Protein 6JTN (pdb70)

CATH classification: 3.30.500.10 (+1 more: 2.60.40.10)

Sequence (381 aa):
SHSMRYFYTAVSRPGRGEPRFIAVGYVDDTQFVQFDSDAASPRGEPRAPWVEQQEGPEYWDRETQKYKRQAQTDRVSLRNLRGYYNQSEAGSHTLQRMYGCDLGPDGRLLRGYNQFAYDGKDYIALNEDLRSWTAADKAAQITQRKWEAAREAEQRRAYLEGTCVEWLRRYLENGKKTLQRAEHPKTHVTHHPVSDHEATLRCWALGFYPAEITLTWQRDGEDQTQDTELVETRPAGDGTFQKWAAVVVPSGEEQRYTCHVQHEGLPEPLTLRWIQRTPKIQVYSRHPAENGKSNFLNCYVSGFHPSDIEVDLLKNGERIEKVEHSDLSFSKDWSFYLLYYTEFTPTEKDEYACRVNHVTLSQPKIVKWDRDGADGVGKSAL

Nearest PDB structures (foldseek):
  5w69-assembly1_A  TM=9.950E-01  e=4.001E-50  Homo sapiens
  1a1n-assembly1_A  TM=9.897E-01  e=1.055E-48  Homo sapiens
  2ypl-assembly1_A  TM=9.909E-01  e=1.317E-48  Homo sapiens
  2bvo-assembly1_A  TM=9.898E-01  e=1.942E-48  Homo sapiens
  2hjl-assembly1_A  TM=9.879E-01  e=1.211E-47  Homo sapiens

Organism: Homo sapiens (NCBI:txid9606)

Solvent-accessible surface area: 19096 Å² total; per-residue (Å²): 106,51,17,0,56,1,23,4,4,0,35,8,74,42,87,193,56,84,22,93,2,14,1,0,0,31,0,32,54,24,34,0,2,23,2,20,31,70,49,117,86,36,84,4,71,39,109,6,91,7,0,115,122,22,31,100,104,18,25,69,154,4,0,81,35,1,82,101,20,14,99,3,9,94,47,0,2,160,47,0,20,48,54,71,137,55,78,128,88,28,71,21,4,4,0,8,16,0,0,0,27,6,4,132,95,26,161,56,125,88,4,3,1,44,6,0,10,40,14,122,88,2,4,30,10,33,136,74,8,145,43,14,80,24,54,37,174,9,0,84,66,0,40,144,79,5,89,88,69,158,9,8,75,73,2,56,66,10,1,86,24,54,0,6,110,54,0,117,116,0,16,102,51,4,87,158,38,4,100,70,45,76,76,2,99,34,69,21,29,52,40,99,88,56,132,142,78,2,20,0,32,0,22,0,25,18,0,3,26,22,135,19,51,9,35,0,47,47,77,56,99,71,38,103,176,107,33,100,98,25,56,31,13,28,2,34,76,45,13,30,5,24,26,0,4,5,83,0,56,61,53,52,18,100,99,12,11,0,37,0,94,18,137,25,22,129,122,98,53,85,26,146,144,137,95,128,72,11,106,28,26,15,8,14,39,94,88,28,91,75,57,121,74,7,47,0,0,0,12,0,3,14,0,10,42,18,120,24,112,12,24,0,12,87,64,60,128,125,35,106,197,38,108,101,37,22,19,0,3,43,192,98,15,8,0,50,11,11,27,54,16,114,15,61,0,49,155,142,26,124,9,10,0,73,0,63,9,94,40,33,120,129,60,105,91,40,158,25,100,98,78,0,1,9,17,95,48,123,8,19,1

InterPro domains:
  IPR001039 MHC class I alpha chain, alpha1 alpha2 domains [PR01638] (83-112)
  IPR001039 MHC class I alpha chain, alpha1 alpha2 domains [PR01638] (115-131)
  IPR001039 MHC class I alpha chain, alpha1 alpha2 domains [PR01638] (136-153)
  IPR001039 MHC class I alpha chain, alpha1 alpha2 domains [PR01638] (181-199)
  IPR003006 Immunoglobulin/major histocompatibility complex, conserved site [PS00290] (281-287)
  IPR003597 Immunoglobulin C1-set [PF07654] (219-290)
  IPR003597 Immunoglobulin C1-set [SM00407] (222-293)
  IPR007110 Immunoglobulin-like domain [PS50835] (209-297)
  IPR010579 MHC class I, alpha chain, C-terminal [PF06623] (338-365)
  IPR011161 MHC class I-like antigen recognition-like [PF00129] (26-203)
  IPR011162 MHC classes I/II-like antigen recognition protein [SSF54452] (26-205)
  IPR013783 Immunoglobulin-like fold [G3DSA:2.60.40.10] (206-308)
  IPR036179 Immunoglobulin-like domain superfamily [SSF48726] (209-300)
  IPR037055 MHC class I-like antigen recognition-like superfamily [G3DSA:3.30.500.10] (25-205)
  IPR050208 Antigen-presenting and immune regulatory MHC class I-related [PTHR16675] (14-337)

Foldseek 3Di:
DKKKKKKKKWKQAPPPDFIKIKMWIDIQLHTFWIFIPPDPDTWIDTDDPLCVPDDPVVRVVVRVVRVVVNVVVSVVVVLLCVLVVHDSRDMKMKMWMWIFDADPVLATDFTWIFMDIRRHGAKIQDRVLQAMDGDDDSSVVVRVVCVVVSVSVVVCCCHRPVRSVVSVSSCVSCVVLNVDWDFWDWDWDWADPDQWKIKIKIKTDFTPDQDKDKWKAFLHHTDVVFKDWDDWADPPPSGIMIMIMGMGTPPRQQRMWMWMDDPNDPDIDIDGD/DWWAWDWDWEWPDQADAQDKTKIKIKIKGTPDPDKDKFKDKQRHTDPPKDKDDWDHDPVRIIMMMIMDMDHDHPPIWMWMWMDDPVDPDIDIGTYDSD/DDDDPDDPDD

Secondary structure (DSSP, 8-state):
-EEEEEEEEEE--TTS-SPEEEEEEEETTEEEEEEETTSSS---EE-SHHHHTS-HHHHHHHHHHHHHHHHHHHHHHHHHHHHHT--TTS--EEEEEEEEEE-TTSSEEEEEEEEEETTEEEEEE-TTSS-EEESSHHHHHHHHHHHHHTHHHHHHHIIIIIHHHHHHHHHHHTHHHHT--BPPEEEEEEEESSSSEEEEEEEEEEEBSS--EEEEEETTEE-GGG-EEPPPEE-SSS-EEEEEEEEEETT-GGGEEEEEE-TTSSS-EEEE-/--BPPEEEEEESS---TTS-EEEEEEEEEEBSS--EEEEEETTEEPSS-EEPPPEE-TTS-EEEEEEEEE---SS--EEEEEE-TT-SS-EEEE----/----SS----

B-factor: mean 25.24, std 10.19, range [9.23, 71.92]

Radius of gyration: 22.78 Å; Cα contacts (8 Å, |Δi|>4): 832; chains: 3; bounding box: 48×69×50 Å

Structure (mmCIF, N/CA/C/O backbone):
data_6JTN
#
_entry.id   6JTN
#
_cell.length_a   68.940
_cell.length_b   76.240
_cell.length_c   78.700
_cell.angle_alpha   90.00
_cell.angle_beta   90.00
_cell.angle_gamma   90.00
#
_symmetry.space_group_name_H-M   'P 21 21 21'
#
loop_
_entity.id
_entity.type
_entity.pdbx_description
1 polymer 'HLA class I antigen, Cw8.2 alpha chain'
2 polymer Beta-2-microglobulin
3 polymer '10-mer peptide'
4 water water
#
loop_
_atom_site.group_PDB
_atom_site.id
_atom_site.type_symbol
_atom_site.label_atom_id
_atom_site.label_alt_id
_atom_site.label_comp_id
_atom_site.label_asym_id
_atom_site.label_entity_id
_atom_site.label_seq_id
_atom_site.pdbx_PDB_ins_code
_atom_site.Cartn_x
_atom_site.Cartn_y
_atom_site.Cartn_z
_atom_site.occupancy
_atom_site.B_iso_or_equiv
_atom_site.auth_seq_id
_atom_site.auth_comp_id
_atom_site.auth_asym_id
_atom_site.auth_atom_id
_atom_site.pdbx_PDB_model_num
ATOM 1 N N . SER A 1 1 ? -14.319 0.505 15.916 1.00 28.62 2 SER A N 1
ATOM 2 C CA . SER A 1 1 ? -15.231 -0.300 15.111 1.00 28.92 2 SER A CA 1
ATOM 3 C C . SER A 1 1 ? -14.976 -0.089 13.616 1.00 25.38 2 SER A C 1
ATOM 4 O O . SER A 1 1 ? -14.504 0.969 13.193 1.00 24.23 2 SER A O 1
ATOM 7 N N . HIS A 1 2 ? -15.280 -1.115 12.824 1.00 16.59 3 HIS A N 1
ATOM 8 C CA . HIS A 1 2 ? -15.000 -1.103 11.393 1.00 17.55 3 HIS A CA 1
ATOM 9 C C . HIS A 1 2 ? -16.118 -1.828 10.663 1.00 15.88 3 HIS A C 1
ATOM 10 O O . HIS A 1 2 ? -16.874 -2.590 11.262 1.00 18.94 3 HIS A O 1
ATOM 17 N N . SER A 1 3 ? -16.180 -1.615 9.350 1.00 15.38 4 SER A N 1
ATOM 18 C CA . SER A 1 3 ? -17.240 -2.202 8.543 1.00 16.06 4 SER A CA 1
ATOM 19 C C . SER A 1 3 ? -16.712 -2.530 7.156 1.00 14.25 4 SER A C 1
ATOM 20 O O . SER A 1 3 ? -15.770 -1.904 6.663 1.00 14.54 4 SER A O 1
ATOM 23 N N . MET A 1 4 ? -17.320 -3.540 6.545 1.00 12.89 5 MET A N 1
ATOM 24 C CA . MET A 1 4 ? -17.154 -3.837 5.128 1.00 15.80 5 MET A CA 1
ATOM 25 C C . MET A 1 4 ? -18.541 -3.844 4.516 1.00 15.72 5 MET A C 1
ATOM 26 O O . MET A 1 4 ? -19.448 -4.488 5.054 1.00 13.75 5 MET A O 1
ATOM 31 N N . ARG A 1 5 ? -18.715 -3.123 3.409 1.00 10.52 6 ARG A N 1
ATOM 32 C CA . ARG A 1 5 ? -20.037 -2.942 2.822 1.00 13.28 6 ARG A CA 1
ATOM 33 C C . ARG A 1 5 ? -19.948 -3.020 1.307 1.00 15.13 6 ARG A C 1
ATOM 34 O O . ARG A 1 5 ? -19.044 -2.437 0.700 1.00 11.96 6 ARG A O 1
ATOM 42 N N . TYR A 1 6 ? -20.914 -3.700 0.707 1.00 12.65 7 TYR A N 1
ATOM 43 C CA . TYR A 1 6 ? -21.024 -3.799 -0.738 1.00 12.10 7 TYR A CA 1
ATOM 44 C C . TYR A 1 6 ? -22.298 -3.107 -1.189 1.00 12.67 7 TYR A C 1
ATOM 45 O O . TYR A 1 6 ? -23.327 -3.186 -0.512 1.00 14.09 7 TYR A O 1
ATOM 54 N N . PHE A 1 7 ? -22.219 -2.431 -2.338 1.00 11.04 8 PHE A N 1
ATOM 55 C CA . PHE A 1 7 ? -23.311 -1.636 -2.884 1.00 12.48 8 PHE A CA 1
ATOM 56 C C . PHE A 1 7 ? -23.496 -2.073 -4.334 1.00 12.52 8 PHE A C 1
ATOM 57 O O . PHE A 1 7 ? -22.599 -1.853 -5.160 1.00 12.51 8 PHE A O 1
ATOM 65 N N . TYR A 1 8 ? -24.643 -2.688 -4.641 1.00 10.27 9 TYR A N 1
ATOM 66 C CA . TYR A 1 8 ? -24.972 -3.154 -5.982 1.00 9.88 9 TYR A CA 1
ATOM 67 C C . TYR A 1 8 ? -26.075 -2.287 -6.568 1.00 12.69 9 TYR A C 1
ATOM 68 O O . TYR A 1 8 ? -27.064 -2.000 -5.892 1.00 10.16 9 TYR A O 1
ATOM 77 N N . THR A 1 9 ? -25.938 -1.925 -7.844 1.00 11.41 10 THR A N 1
ATOM 78 C CA . THR A 1 9 ? -26.977 -1.181 -8.545 1.00 12.64 10 THR A CA 1
ATOM 79 C C . THR A 1 9 ? -27.217 -1.857 -9.885 1.00 12.50 10 THR A C 1
ATOM 80 O O . THR A 1 9 ? -26.264 -2.097 -10.632 1.00 14.92 10 THR A O 1
ATOM 84 N N . ALA A 1 10 ? -28.479 -2.162 -10.190 1.00 12.76 11 ALA A N 1
ATOM 85 C CA . ALA A 1 10 ? -28.858 -2.697 -11.495 1.00 13.85 11 ALA A CA 1
ATOM 86 C C . ALA A 1 10 ? -29.959 -1.820 -12.071 1.00 14.51 11 ALA A C 1
ATOM 87 O O . ALA A 1 10 ? -30.924 -1.499 -11.372 1.00 11.02 11 ALA A O 1
ATOM 89 N N . VAL A 1 11 ? -29.818 -1.428 -13.334 1.00 12.85 12 VAL A N 1
ATOM 90 C CA . VAL A 1 11 ? -30.730 -0.465 -13.945 1.00 14.20 12 VAL A CA 1
ATOM 91 C C . VAL A 1 11 ? -31.148 -0.993 -15.307 1.00 17.81 12 VAL A C 1
ATOM 92 O O . VAL A 1 11 ? -30.292 -1.260 -16.163 1.00 17.19 12 VAL A O 1
ATOM 96 N N . SER A 1 12 ? -32.454 -1.135 -15.511 1.00 14.63 13 SER A N 1
ATOM 97 C CA . SER A 1 12 ? -32.932 -1.567 -16.811 1.00 16.54 13 SER A CA 1
ATOM 98 C C . SER A 1 12 ? -33.041 -0.369 -17.751 1.00 17.21 13 SER A C 1
ATOM 99 O O . SER A 1 12 ? -33.126 0.793 -17.336 1.00 16.55 13 SER A O 1
ATOM 102 N N . ARG A 1 13 ? -33.009 -0.672 -19.038 1.00 19.85 14 ARG A N 1
ATOM 103 C CA . ARG A 1 13 ? -33.060 0.345 -20.085 1.00 22.47 14 ARG A CA 1
ATOM 104 C C . ARG A 1 13 ? -33.790 -0.278 -21.260 1.00 27.21 14 ARG A C 1
ATOM 105 O O . ARG A 1 13 ? -33.172 -0.732 -22.235 1.00 24.58 14 ARG A O 1
ATOM 113 N N . PRO A 1 14 ? -35.115 -0.376 -21.178 1.00 25.42 15 PRO A N 1
ATOM 114 C CA . PRO A 1 14 ? -35.869 -1.062 -22.230 1.00 26.44 15 PRO A CA 1
ATOM 115 C C . PRO A 1 14 ? -35.574 -0.458 -23.590 1.00 20.07 15 PRO A C 1
ATOM 116 O O . PRO A 1 14 ? -35.517 0.763 -23.747 1.00 24.03 15 PRO A O 1
ATOM 120 N N . GLY A 1 15 ? -35.342 -1.336 -24.564 1.00 28.62 16 GLY A N 1
ATOM 121 C CA . GLY A 1 15 ? -35.014 -0.945 -25.915 1.00 31.16 16 GLY A CA 1
ATOM 122 C C . GLY A 1 15 ? -33.565 -0.580 -26.140 1.00 30.45 16 GLY A C 1
ATOM 123 O O . GLY A 1 15 ? -33.189 -0.294 -27.281 1.00 31.46 16 GLY A O 1
ATOM 124 N N . ARG A 1 16 ? -32.740 -0.576 -25.097 1.00 26.40 17 ARG A N 1
ATOM 125 C CA . ARG A 1 16 ? -31.352 -0.140 -25.181 1.00 29.09 17 ARG A CA 1
ATOM 126 C C . ARG A 1 16 ? -30.415 -1.149 -24.532 1.00 29.77 17 ARG A C 1
ATOM 127 O O . ARG A 1 16 ? -29.428 -0.784 -23.891 1.00 38.34 17 ARG A O 1
ATOM 135 N N . GLY A 1 17 ? -30.710 -2.431 -24.686 1.00 30.91 18 GLY A N 1
ATOM 136 C CA . GLY A 1 17 ? -29.847 -3.475 -24.170 1.00 37.40 18 GLY A CA 1
ATOM 137 C C . GLY A 1 17 ? -30.329 -4.022 -22.845 1.00 34.29 18 GLY A C 1
ATOM 138 O O . GLY A 1 17 ? -31.360 -3.622 -22.296 1.00 34.98 18 GLY A O 1
ATOM 139 N N . GLU A 1 18 ? -29.554 -4.973 -22.337 1.00 34.75 19 GLU A N 1
ATOM 140 C CA . GLU A 1 18 ? -29.853 -5.610 -21.067 1.00 34.35 19 GLU A CA 1
ATOM 141 C C . GLU A 1 18 ? -29.463 -4.687 -19.917 1.00 24.87 19 GLU A C 1
ATOM 142 O O . GLU A 1 18 ? -28.726 -3.714 -20.111 1.00 23.85 19 GLU A O 1
ATOM 148 N N . PRO A 1 19 ? -29.966 -4.948 -18.712 1.00 23.58 20 PRO A N 1
ATOM 149 C CA . PRO A 1 19 ? -29.673 -4.044 -17.597 1.00 20.39 20 PRO A CA 1
ATOM 150 C C . PRO A 1 19 ? -28.186 -3.976 -17.294 1.00 19.28 20 PRO A C 1
ATOM 151 O O . PRO A 1 19 ? -27.442 -4.944 -17.457 1.00 21.36 20 PRO A O 1
ATOM 155 N N . ARG A 1 20 ? -27.759 -2.793 -16.888 1.00 17.04 21 ARG A N 1
ATOM 156 C CA . ARG A 1 20 ? -26.393 -2.570 -16.443 1.00 20.84 21 ARG A CA 1
ATOM 157 C C . ARG A 1 20 ? -26.292 -2.844 -14.947 1.00 17.68 21 ARG A C 1
ATOM 158 O O . ARG A 1 20 ? -27.161 -2.426 -14.173 1.00 17.37 21 ARG A O 1
ATOM 166 N N . PHE A 1 21 ? -25.243 -3.568 -14.552 1.00 13.04 22 PHE A N 1
ATOM 167 C CA . PHE A 1 21 ? -24.971 -3.909 -13.155 1.00 13.77 22 PHE A CA 1
ATOM 168 C C . PHE A 1 21 ? -23.649 -3.286 -12.728 1.00 13.43 22 PHE A C 1
ATOM 169 O O . PHE A 1 21 ? -22.633 -3.457 -13.413 1.00 13.44 22 PHE A O 1
ATOM 177 N N . ILE A 1 22 ? -23.669 -2.571 -11.600 1.00 11.31 23 ILE A N 1
ATOM 178 C CA . ILE A 1 22 ? -22.492 -1.941 -11.008 1.00 12.93 23 ILE A CA 1
ATOM 179 C C . ILE A 1 22 ? -22.363 -2.411 -9.561 1.00 11.50 23 ILE A C 1
ATOM 180 O O . ILE A 1 22 ? -23.357 -2.470 -8.831 1.00 11.60 23 ILE A O 1
ATOM 185 N N . ALA A 1 23 ? -21.142 -2.756 -9.149 1.00 11.92 24 ALA A N 1
ATOM 186 C CA . ALA A 1 23 ? -20.860 -3.105 -7.760 1.00 11.42 24 ALA A CA 1
ATOM 187 C C . ALA A 1 23 ? -19.639 -2.335 -7.273 1.00 13.60 24 ALA A C 1
ATOM 188 O O . ALA A 1 23 ? -18.657 -2.189 -8.008 1.00 9.93 24 ALA A O 1
ATOM 190 N N . VAL A 1 24 ? -19.716 -1.808 -6.045 1.00 10.72 25 VAL A N 1
ATOM 191 C CA . VAL A 1 24 ? -18.558 -1.228 -5.383 1.00 11.01 25 VAL A CA 1
ATOM 192 C C . VAL A 1 24 ? -18.494 -1.793 -3.973 1.00 12.00 25 VAL A C 1
ATOM 193 O O . VAL A 1 24 ? -19.520 -2.124 -3.370 1.00 12.17 25 VAL A O 1
ATOM 197 N N . GLY A 1 25 ? -17.281 -1.923 -3.458 1.00 12.04 26 GLY A N 1
ATOM 198 C CA . GLY A 1 25 ? -17.076 -2.416 -2.104 1.00 12.78 26 GLY A CA 1
ATOM 199 C C . GLY A 1 25 ? -16.186 -1.472 -1.334 1.00 16.14 26 GLY A C 1
ATOM 200 O O . GLY A 1 25 ? -15.231 -0.914 -1.880 1.00 12.45 26 GLY A O 1
ATOM 201 N N . TYR A 1 26 ? -16.500 -1.306 -0.042 1.00 11.60 27 TYR A N 1
ATOM 202 C CA . TYR A 1 26 ? -15.797 -0.400 0.851 1.00 10.69 27 TYR A CA 1
ATOM 203 C C . TYR A 1 26 ? -15.359 -1.127 2.113 1.00 11.88 27 TYR A C 1
ATOM 204 O O . TYR A 1 26 ? -16.077 -1.987 2.628 1.00 12.04 27 TYR A O 1
ATOM 213 N N . VAL A 1 27 ? -14.211 -0.721 2.653 1.00 10.65 28 VAL A N 1
ATOM 214 C CA . VAL A 1 27 ? -13.919 -0.906 4.073 1.00 11.58 28 VAL A CA 1
ATOM 215 C C . VAL A 1 27 ? -13.962 0.469 4.718 1.00 12.66 28 VAL A C 1
ATOM 216 O O . VAL A 1 27 ? -13.235 1.373 4.293 1.00 12.27 28 VAL A O 1
ATOM 220 N N . ASP A 1 28 ? -14.809 0.621 5.735 1.00 15.28 29 ASP A N 1
ATOM 221 C CA . ASP A 1 28 ? -15.093 1.920 6.332 1.00 16.65 29 ASP A CA 1
ATOM 222 C C . ASP A 1 28 ? -15.380 2.918 5.219 1.00 19.35 29 ASP A C 1
ATOM 223 O O . ASP A 1 28 ? -16.266 2.682 4.398 1.00 16.98 29 ASP A O 1
ATOM 228 N N . ASP A 1 29 ? -14.610 4.003 5.134 1.00 16.23 30 ASP A N 1
ATOM 229 C CA . ASP A 1 29 ? -14.841 5.024 4.119 1.00 16.76 30 ASP A CA 1
ATOM 230 C C . ASP A 1 29 ? -13.909 4.898 2.914 1.00 20.25 30 ASP A C 1
ATOM 231 O O . ASP A 1 29 ? -13.772 5.863 2.155 1.00 18.60 30 ASP A O 1
ATOM 236 N N . THR A 1 30 ? -13.282 3.736 2.710 1.00 13.28 31 THR A N 1
ATOM 237 C CA . THR A 1 30 ? -12.290 3.549 1.654 1.00 13.42 31 THR A CA 1
ATOM 238 C C . THR A 1 30 ? -12.777 2.497 0.662 1.00 13.60 31 THR A C 1
ATOM 239 O O . THR A 1 30 ? -12.957 1.331 1.024 1.00 13.62 31 THR A O 1
ATOM 243 N N . GLN A 1 31 ? -12.959 2.894 -0.594 1.00 14.05 32 GLN A N 1
ATOM 244 C CA . GLN A 1 31 ? -13.365 1.934 -1.615 1.00 14.43 32 GLN A CA 1
ATOM 245 C C . GLN A 1 31 ? -12.187 1.049 -1.998 1.00 16.00 32 GLN A C 1
ATOM 246 O O . GLN A 1 31 ? -11.057 1.526 -2.095 1.00 14.98 32 GLN A O 1
ATOM 252 N N . PHE A 1 32 ? -12.442 -0.256 -2.210 1.00 12.65 33 PHE A N 1
ATOM 253 C CA . PHE A 1 32 ? -11.372 -1.152 -2.634 1.00 11.20 33 PHE A CA 1
ATOM 254 C C . PHE A 1 32 ? -11.664 -1.950 -3.894 1.00 11.87 33 PHE A C 1
ATOM 255 O O . PHE A 1 32 ? -10.727 -2.559 -4.428 1.00 12.76 33 PHE A O 1
ATOM 263 N N . VAL A 1 33 ? -12.900 -1.962 -4.402 1.00 11.11 34 VAL A N 1
ATOM 264 C CA . VAL A 1 33 ? -13.214 -2.785 -5.569 1.00 9.73 34 VAL A CA 1
ATOM 265 C C . VAL A 1 33 ? -14.366 -2.150 -6.347 1.00 12.00 34 VAL A C 1
ATOM 266 O O . VAL A 1 33 ? -15.237 -1.474 -5.781 1.00 10.98 34 VAL A O 1
ATOM 270 N N . GLN A 1 34 ? -14.360 -2.373 -7.666 1.00 11.15 35 GLN A N 1
ATOM 271 C CA . GLN A 1 34 ? -15.424 -1.939 -8.561 1.00 11.87 35 GLN A CA 1
ATOM 272 C C . GLN A 1 34 ? -15.678 -3.025 -9.595 1.00 13.48 35 GLN A C 1
ATOM 273 O O . GLN A 1 34 ? -14.758 -3.732 -10.009 1.00 14.08 35 GLN A O 1
ATOM 279 N N . PHE A 1 35 ? -16.926 -3.120 -10.044 1.00 12.91 36 PHE A N 1
ATOM 280 C CA . PHE A 1 35 ? -17.260 -3.943 -11.196 1.00 13.09 36 PHE A CA 1
ATOM 281 C C . PHE A 1 35 ? -18.341 -3.237 -12.002 1.00 12.18 36 PHE A C 1
ATOM 282 O O . PHE A 1 35 ? -19.247 -2.636 -11.425 1.00 13.05 36 PHE A O 1
ATOM 290 N N . ASP A 1 36 ? -18.245 -3.312 -13.331 1.00 14.39 37 ASP A N 1
ATOM 291 C CA . ASP A 1 36 ? -19.212 -2.679 -14.227 1.00 13.76 37 ASP A CA 1
ATOM 292 C C . ASP A 1 36 ? -19.497 -3.652 -15.358 1.00 18.26 37 ASP A C 1
ATOM 293 O O . ASP A 1 36 ? -18.594 -3.966 -16.142 1.00 16.97 37 ASP A O 1
ATOM 298 N N . SER A 1 37 ? -20.750 -4.110 -15.463 1.00 14.82 38 SER A N 1
ATOM 299 C CA . SER A 1 37 ? -21.075 -5.099 -16.489 1.00 16.25 38 SER A CA 1
ATOM 300 C C . SER A 1 37 ? -20.958 -4.537 -17.903 1.00 20.16 38 SER A C 1
ATOM 301 O O . SER A 1 37 ? -20.862 -5.316 -18.861 1.00 18.97 38 SER A O 1
ATOM 304 N N . ASP A 1 38 ? -20.963 -3.215 -18.057 1.00 17.00 39 ASP A N 1
ATOM 305 C CA . ASP A 1 38 ? -20.909 -2.586 -19.368 1.00 21.07 39 ASP A CA 1
ATOM 306 C C . ASP A 1 38 ? -19.488 -2.271 -19.816 1.00 23.30 39 ASP A C 1
ATOM 307 O O . ASP A 1 38 ? -19.303 -1.766 -20.930 1.00 24.66 39 ASP A O 1
ATOM 312 N N . ALA A 1 39 ? -18.490 -2.544 -18.979 1.00 19.35 40 ALA A N 1
ATOM 313 C CA . ALA A 1 39 ? -17.100 -2.390 -19.389 1.00 24.57 40 ALA A CA 1
ATOM 314 C C . ALA A 1 39 ? -16.775 -3.356 -20.526 1.00 26.64 40 ALA A C 1
ATOM 315 O O . ALA A 1 39 ? -17.392 -4.415 -20.672 1.00 24.21 40 ALA A O 1
ATOM 317 N N . ALA A 1 40 ? -15.775 -2.985 -21.331 1.00 26.16 41 ALA A N 1
ATOM 318 C CA . ALA A 1 40 ? -15.448 -3.770 -22.519 1.00 28.02 41 ALA A CA 1
ATOM 319 C C . ALA A 1 40 ? -15.129 -5.216 -22.157 1.00 33.96 41 ALA A C 1
ATOM 320 O O . ALA A 1 40 ? -15.686 -6.153 -22.742 1.00 39.47 41 ALA A O 1
ATOM 322 N N . SER A 1 41 ? -14.258 -5.423 -21.172 1.00 27.69 42 SER A N 1
ATOM 323 C CA . SER A 1 41 ? -13.994 -6.763 -20.646 1.00 38.34 42 SER A CA 1
ATOM 324 C C . SER A 1 41 ? -14.280 -6.709 -19.152 1.00 32.62 42 SER A C 1
ATOM 325 O O . SER A 1 41 ? -13.391 -6.372 -18.355 1.00 30.56 42 SER A O 1
ATOM 328 N N . PRO A 1 42 ? -15.513 -6.997 -18.731 1.00 26.39 43 PRO A N 1
ATOM 329 C CA . PRO A 1 42 ? -15.890 -6.753 -17.329 1.00 20.61 43 PRO A CA 1
ATOM 330 C C . PRO A 1 42 ? -15.081 -7.629 -16.382 1.00 22.59 43 PRO A C 1
ATOM 331 O O . PRO A 1 42 ? -15.071 -8.851 -16.493 1.00 20.82 43 PRO A O 1
ATOM 335 N N . ARG A 1 43 ? -14.390 -6.989 -15.449 1.00 20.36 44 ARG A N 1
ATOM 336 C CA . ARG A 1 43 ? -13.654 -7.708 -14.420 1.00 20.32 44 ARG A CA 1
ATOM 337 C C . ARG A 1 43 ? -13.768 -6.948 -13.109 1.00 15.46 44 ARG A C 1
ATOM 338 O O . ARG A 1 43 ? -13.971 -5.731 -13.097 1.00 18.04 44 ARG A O 1
ATOM 346 N N . GLY A 1 44 ? -13.658 -7.677 -12.002 1.00 13.57 45 GLY A N 1
ATOM 347 C CA . GLY A 1 44 ? -13.467 -6.997 -10.733 1.00 15.30 45 GLY A CA 1
ATOM 348 C C . GLY A 1 44 ? -12.168 -6.209 -10.776 1.00 19.74 45 GLY A C 1
ATOM 349 O O . GLY A 1 44 ? -11.132 -6.746 -11.191 1.00 17.86 45 GLY A O 1
ATOM 350 N N . GLU A 1 45 ? -12.205 -4.941 -10.366 1.00 13.28 46 GLU A N 1
ATOM 351 C CA . GLU A 1 45 ? -11.022 -4.085 -10.457 1.00 20.83 46 GLU A CA 1
ATOM 352 C C . GLU A 1 45 ? -10.619 -3.549 -9.086 1.00 13.00 46 GLU A C 1
ATOM 353 O O . GLU A 1 45 ? -11.477 -3.076 -8.344 1.00 12.84 46 GLU A O 1
ATOM 359 N N . PRO A 1 46 ? -9.326 -3.549 -8.750 1.00 14.28 47 PRO A N 1
ATOM 360 C CA . PRO A 1 46 ? -8.900 -2.990 -7.462 1.00 15.34 47 PRO A CA 1
ATOM 361 C C . PRO A 1 46 ? -8.993 -1.474 -7.446 1.00 19.65 47 PRO A C 1
ATOM 362 O O . PRO A 1 46 ? -8.727 -0.793 -8.442 1.00 17.89 47 PRO A O 1
ATOM 366 N N . ARG A 1 47 ? -9.357 -0.948 -6.284 1.00 14.01 48 ARG A N 1
ATOM 367 C CA . ARG A 1 47 ? -9.413 0.486 -6.069 1.00 14.72 48 ARG A CA 1
ATOM 368 C C . ARG A 1 47 ? -8.579 0.917 -4.870 1.00 17.15 48 ARG A C 1
ATOM 369 O O . ARG A 1 47 ? -8.561 2.108 -4.550 1.00 16.66 48 ARG A O 1
ATOM 377 N N . ALA A 1 48 ? -7.893 -0.011 -4.205 1.00 17.48 49 ALA A N 1
ATOM 378 C CA . ALA A 1 48 ? -7.049 0.270 -3.051 1.00 20.05 49 ALA A CA 1
ATOM 379 C C . ALA A 1 48 ? -5.789 -0.579 -3.142 1.00 20.45 49 ALA A C 1
ATOM 380 O O . ALA A 1 48 ? -5.830 -1.706 -3.652 1.00 21.86 49 ALA A O 1
ATOM 382 N N . PRO A 1 49 ? -4.656 -0.069 -2.650 1.00 25.17 50 PRO A N 1
ATOM 383 C CA . PRO A 1 49 ? -3.399 -0.820 -2.819 1.00 27.16 50 PRO A CA 1
ATOM 384 C C . PRO A 1 49 ? -3.360 -2.126 -2.047 1.00 24.73 50 PRO A C 1
ATOM 385 O O . PRO A 1 49 ? -2.630 -3.040 -2.447 1.00 26.10 50 PRO A O 1
ATOM 389 N N . TRP A 1 50 ? -4.140 -2.263 -0.977 1.00 22.17 51 TRP A N 1
ATOM 390 C CA . TRP A 1 50 ? -4.053 -3.456 -0.149 1.00 23.24 51 TRP A CA 1
ATOM 391 C C . TRP A 1 50 ? -4.868 -4.627 -0.686 1.00 23.49 51 TRP A C 1
ATOM 392 O O . TRP A 1 50 ? -4.892 -5.689 -0.053 1.00 24.03 51 TRP A O 1
ATOM 403 N N . VAL A 1 51 ? -5.541 -4.462 -1.821 1.00 18.14 52 VAL A N 1
ATOM 404 C CA . VAL A 1 51 ? -6.119 -5.584 -2.552 1.00 20.61 52 VAL A CA 1
ATOM 405 C C . VAL A 1 51 ? -5.438 -5.801 -3.903 1.00 24.96 52 VAL A C 1
ATOM 406 O O . VAL A 1 51 ? -5.572 -6.889 -4.489 1.00 19.63 52 VAL A O 1
ATOM 410 N N . GLU A 1 52 ? -4.645 -4.837 -4.380 1.00 27.12 53 GLU A N 1
ATOM 411 C CA . GLU A 1 52 ? -3.903 -5.058 -5.620 1.00 26.00 53 GLU A CA 1
ATOM 412 C C . GLU A 1 52 ? -2.911 -6.204 -5.494 1.00 29.20 53 GLU A C 1
ATOM 413 O O . GLU A 1 52 ? -2.559 -6.827 -6.502 1.00 30.27 53 GLU A O 1
ATOM 419 N N A GLN A 1 53 ? -2.462 -6.497 -4.271 0.39 28.60 54 GLN A N 1
ATOM 420 N N B GLN A 1 53 ? -2.454 -6.510 -4.280 0.61 28.45 54 GLN A N 1
ATOM 421 C CA A GLN A 1 53 ? -1.498 -7.555 -3.993 0.39 30.81 54 GLN A CA 1
ATOM 422 C CA B GLN A 1 53 ? -1.480 -7.580 -4.097 0.61 30.79 54 GLN A CA 1
ATOM 423 C C A GLN A 1 53 ? -2.112 -8.949 -3.987 0.39 29.68 54 GLN A C 1
ATOM 424 C C B GLN A 1 53 ? -2.112 -8.961 -3.972 0.61 29.53 54 GLN A C 1
ATOM 425 O O A GLN A 1 53 ? -1.363 -9.933 -3.965 0.39 29.28 54 GLN A O 1
ATOM 426 O O B GLN A 1 53 ? -1.375 -9.949 -3.852 0.61 29.27 54 GLN A O 1
ATOM 437 N N . GLU A 1 54 ? -3.438 -9.065 -3.983 1.00 23.54 55 GLU A N 1
ATOM 438 C CA . GLU A 1 54 ? -4.057 -10.385 -4.004 1.00 19.30 55 GLU A CA 1
ATOM 439 C C . GLU A 1 54 ? -3.734 -11.084 -5.320 1.00 25.20 55 GLU A C 1
ATOM 440 O O . GLU A 1 54 ? -3.591 -10.448 -6.372 1.00 21.89 55 GLU A O 1
ATOM 446 N N . GLY A 1 55 ? -3.627 -12.420 -5.252 1.00 22.84 56 GLY A N 1
ATOM 447 C CA . GLY A 1 55 ? -3.234 -13.205 -6.390 1.00 22.00 56 GLY A CA 1
ATOM 448 C C . GLY A 1 55 ? -4.330 -13.304 -7.443 1.00 21.05 56 GLY A C 1
ATOM 449 O O . GLY A 1 55 ? -5.453 -12.798 -7.269 1.00 18.41 56 GLY A O 1
ATOM 450 N N . PRO A 1 56 ? -4.005 -13.968 -8.562 1.00 23.69 57 PRO A N 1
ATOM 451 C CA . PRO A 1 56 ? -4.986 -14.084 -9.655 1.00 22.24 57 PRO A CA 1
ATOM 452 C C . PRO A 1 56 ? -6.205 -14.916 -9.298 1.00 20.24 57 PRO A C 1
ATOM 453 O O . PRO A 1 56 ? -7.275 -14.685 -9.874 1.00 19.68 57 PRO A O 1
ATOM 457 N N . GLU A 1 57 ? -6.085 -15.879 -8.380 1.00 16.61 58 GLU A N 1
ATOM 458 C CA . GLU A 1 57 ? -7.252 -16.672 -8.000 1.00 21.25 58 GLU A CA 1
ATOM 459 C C . GLU A 1 57 ? -8.290 -15.810 -7.298 1.00 18.80 58 GLU A C 1
ATOM 460 O O . GLU A 1 57 ? -9.491 -15.934 -7.556 1.00 17.72 58 GLU A O 1
ATOM 466 N N . TYR A 1 58 ? -7.841 -14.954 -6.384 1.00 15.35 59 TYR A N 1
ATOM 467 C CA . TYR A 1 58 ? -8.741 -14.005 -5.737 1.00 16.59 59 TYR A CA 1
ATOM 468 C C . TYR A 1 58 ? -9.498 -13.180 -6.768 1.00 14.87 59 TYR A C 1
ATOM 469 O O . TYR A 1 58 ? -10.729 -13.069 -6.710 1.00 16.41 59 TYR A O 1
ATOM 478 N N . TRP A 1 59 ? -8.779 -12.587 -7.728 1.00 13.78 60 TRP A N 1
ATOM 479 C CA . TRP A 1 59 ? -9.448 -11.691 -8.670 1.00 16.22 60 TRP A CA 1
ATOM 480 C C . TRP A 1 59 ? -10.344 -12.448 -9.640 1.00 17.30 60 TRP A C 1
ATOM 481 O O . TRP A 1 59 ? -11.405 -11.938 -10.020 1.00 15.32 60 TRP A O 1
ATOM 492 N N . ASP A 1 60 ? -9.959 -13.665 -10.035 1.00 16.14 61 ASP A N 1
ATOM 493 C CA . ASP A 1 60 ? -10.835 -14.459 -10.895 1.00 17.85 61 ASP A CA 1
ATOM 494 C C . ASP A 1 60 ? -12.125 -14.817 -10.173 1.00 18.46 61 ASP A C 1
ATOM 495 O O . ASP A 1 60 ? -13.220 -14.717 -10.742 1.00 16.77 61 ASP A O 1
ATOM 500 N N . ARG A 1 61 ? -12.016 -15.232 -8.907 1.00 16.45 62 ARG A N 1
ATOM 501 C CA . ARG A 1 61 ? -13.210 -15.618 -8.167 1.00 16.90 62 ARG A CA 1
ATOM 502 C C . ARG A 1 61 ? -14.135 -14.432 -7.932 1.00 14.32 62 ARG A C 1
ATOM 503 O O . ARG A 1 61 ? -15.355 -14.563 -8.069 1.00 13.86 62 ARG A O 1
ATOM 511 N N . GLU A 1 62 ? -13.582 -13.268 -7.583 1.00 16.04 63 GLU A N 1
ATOM 512 C CA . GLU A 1 62 ? -14.423 -12.086 -7.419 1.00 16.37 63 GLU A CA 1
ATOM 513 C C . GLU A 1 62 ? -15.115 -11.723 -8.729 1.00 16.30 63 GLU A C 1
ATOM 514 O O . GLU A 1 62 ? -16.315 -11.422 -8.748 1.00 15.68 63 GLU A O 1
ATOM 520 N N . THR A 1 63 ? -14.368 -11.728 -9.836 1.00 13.83 64 THR A N 1
ATOM 521 C CA . THR A 1 63 ? -14.975 -11.449 -11.136 1.00 16.11 64 THR A CA 1
ATOM 522 C C . THR A 1 63 ? -16.136 -12.398 -11.416 1.00 18.13 64 THR A C 1
ATOM 523 O O . THR A 1 63 ? -17.213 -11.974 -11.855 1.00 16.05 64 THR A O 1
ATOM 527 N N . GLN A 1 64 ? -15.938 -13.693 -11.172 1.00 17.85 65 GLN A N 1
ATOM 528 C CA . GLN A 1 64 ? -17.012 -14.640 -11.450 1.00 15.69 65 GLN A CA 1
ATOM 529 C C . GLN A 1 64 ? -18.233 -14.377 -10.571 1.00 17.45 65 GLN A C 1
ATOM 530 O O . GLN A 1 64 ? -19.368 -14.558 -11.023 1.00 15.99 65 GLN A O 1
ATOM 536 N N . LYS A 1 65 ? -18.023 -13.955 -9.313 1.00 15.47 66 LYS A N 1
ATOM 537 C CA . LYS A 1 65 ? -19.156 -13.624 -8.441 1.00 16.05 66 LYS A CA 1
ATOM 538 C C . LYS A 1 65 ? -19.981 -12.497 -9.039 1.00 16.52 66 LYS A C 1
ATOM 539 O O . LYS A 1 65 ? -21.216 -12.555 -9.080 1.00 13.16 66 LYS A O 1
ATOM 545 N N . TYR A 1 66 ? -19.302 -11.429 -9.458 1.00 12.33 67 TYR A N 1
ATOM 546 C CA . TYR A 1 66 ? -20.003 -10.276 -10.004 1.00 16.47 67 TYR A CA 1
ATOM 547 C C . TYR A 1 66 ? -20.733 -10.621 -11.295 1.00 14.87 67 TYR A C 1
ATOM 548 O O . TYR A 1 66 ? -21.839 -10.123 -11.539 1.00 15.05 67 TYR A O 1
ATOM 557 N N . LYS A 1 67 ? -20.107 -11.428 -12.165 1.00 14.26 68 LYS A N 1
ATOM 558 C CA . LYS A 1 67 ? -20.773 -11.798 -13.411 1.00 16.70 68 LYS A CA 1
ATOM 559 C C . LYS A 1 67 ? -22.060 -12.564 -13.130 1.00 16.68 68 LYS A C 1
ATOM 560 O O . LYS A 1 67 ? -23.086 -12.333 -13.785 1.00 16.74 68 LYS A O 1
ATOM 566 N N . ARG A 1 68 ? -22.027 -13.478 -12.155 1.00 14.37 69 ARG A N 1
ATOM 567 C CA . ARG A 1 68 ? -23.239 -14.211 -11.801 1.00 17.15 69 ARG A CA 1
ATOM 568 C C . ARG A 1 68 ? -24.279 -13.279 -11.208 1.00 18.04 69 ARG A C 1
ATOM 569 O O . ARG A 1 68 ? -25.480 -13.415 -11.479 1.00 15.97 69 ARG A O 1
ATOM 577 N N . GLN A 1 69 ? -23.836 -12.327 -10.390 1.00 15.96 70 GLN A N 1
ATOM 578 C CA . GLN A 1 69 ? -24.780 -11.410 -9.776 1.00 15.82 70 GLN A CA 1
ATOM 579 C C . GLN A 1 69 ? -25.445 -10.531 -10.818 1.00 17.99 70 GLN A C 1
ATOM 580 O O . GLN A 1 69 ? -26.642 -10.247 -10.719 1.00 15.71 70 GLN A O 1
ATOM 586 N N . ALA A 1 70 ? -24.680 -10.071 -11.815 1.00 13.66 71 ALA A N 1
ATOM 587 C CA . ALA A 1 70 ? -25.284 -9.290 -12.883 1.00 16.42 71 ALA A CA 1
ATOM 588 C C . ALA A 1 70 ? -26.373 -10.091 -13.588 1.00 17.76 71 ALA A C 1
ATOM 589 O O . ALA A 1 70 ? -27.448 -9.561 -13.895 1.00 15.69 71 ALA A O 1
ATOM 591 N N . GLN A 1 71 ? -26.110 -11.374 -13.856 1.00 17.20 72 GLN A N 1
ATOM 592 C CA . GLN A 1 71 ? -27.100 -12.199 -14.543 1.00 18.60 72 GLN A CA 1
ATOM 593 C C . GLN A 1 71 ? -28.331 -12.409 -13.671 1.00 17.96 72 GLN A C 1
ATOM 594 O O . GLN A 1 71 ? -29.465 -12.385 -14.166 1.00 17.32 72 GLN A O 1
ATOM 600 N N . THR A 1 72 ? -28.126 -12.600 -12.366 1.00 18.32 73 THR A N 1
ATOM 601 C CA . THR A 1 72 ? -29.246 -12.765 -11.439 1.00 17.96 73 THR A CA 1
ATOM 602 C C . THR A 1 72 ? -30.083 -11.498 -11.345 1.00 18.80 73 THR A C 1
ATOM 603 O O . THR A 1 72 ? -31.316 -11.566 -11.301 1.00 15.65 73 THR A O 1
ATOM 607 N N . ASP A 1 73 ? -29.438 -10.332 -11.336 1.00 19.31 74 ASP A N 1
ATOM 608 C CA . ASP A 1 73 ? -30.202 -9.091 -11.226 1.00 18.93 74 ASP A CA 1
ATOM 609 C C . ASP A 1 73 ? -31.066 -8.830 -12.466 1.00 17.20 74 ASP A C 1
ATOM 610 O O . ASP A 1 73 ? -32.098 -8.157 -12.366 1.00 18.31 74 ASP A O 1
ATOM 615 N N . ARG A 1 74 ? -30.664 -9.330 -13.642 1.00 15.41 75 ARG A N 1
ATOM 616 C CA . ARG A 1 74 ? -31.543 -9.239 -14.808 1.00 19.58 75 ARG A CA 1
ATOM 617 C C . ARG A 1 74 ? -32.860 -9.970 -14.570 1.00 16.82 75 ARG A C 1
ATOM 618 O O . ARG A 1 74 ? -33.927 -9.477 -14.954 1.00 15.37 75 ARG A O 1
ATOM 626 N N . VAL A 1 75 ? -32.809 -11.158 -13.960 1.00 14.58 76 VAL A N 1
ATOM 627 C CA . VAL A 1 75 ? -34.064 -11.873 -13.737 1.00 18.56 76 VAL A CA 1
ATOM 628 C C . VAL A 1 75 ? -34.836 -11.213 -12.610 1.00 17.47 76 VAL A C 1
ATOM 629 O O . VAL A 1 75 ? -36.068 -11.155 -12.652 1.00 17.22 76 VAL A O 1
ATOM 633 N N . SER A 1 76 ? -34.138 -10.683 -11.600 1.00 13.75 77 SER A N 1
ATOM 634 C CA . SER A 1 76 ? -34.833 -9.981 -10.528 1.00 15.99 77 SER A CA 1
ATOM 635 C C . SER A 1 76 ? -35.623 -8.788 -11.063 1.00 14.10 77 SER A C 1
ATOM 636 O O . SER A 1 76 ? -36.777 -8.572 -10.672 1.00 14.15 77 SER A O 1
ATOM 639 N N . LEU A 1 77 ? -35.017 -7.998 -11.953 1.00 12.53 78 LEU A N 1
ATOM 640 C CA . LEU A 1 77 ? -35.730 -6.853 -12.513 1.00 15.19 78 LEU A CA 1
ATOM 641 C C . LEU A 1 77 ? -36.967 -7.290 -13.297 1.00 14.95 78 LEU A C 1
ATOM 642 O O . LEU A 1 77 ? -38.012 -6.630 -13.238 1.00 13.78 78 LEU A O 1
ATOM 647 N N . ARG A 1 78 ? -36.869 -8.381 -14.059 1.00 15.86 79 ARG A N 1
ATOM 648 C CA . ARG A 1 78 ? -38.049 -8.869 -14.770 1.00 19.36 79 ARG A CA 1
ATOM 649 C C . ARG A 1 78 ? -39.131 -9.306 -13.793 1.00 16.74 79 ARG A C 1
ATOM 650 O O . ARG A 1 78 ? -40.307 -8.967 -13.969 1.00 16.64 79 ARG A O 1
ATOM 658 N N . ASN A 1 79 ? -38.751 -10.069 -12.757 1.00 14.77 80 ASN A N 1
ATOM 659 C CA . ASN A 1 79 ? -39.722 -10.514 -11.756 1.00 16.75 80 ASN A CA 1
ATOM 660 C C . ASN A 1 79 ? -40.435 -9.337 -11.109 1.00 16.86 80 ASN A C 1
ATOM 661 O O . ASN A 1 79 ? -41.668 -9.342 -10.967 1.00 14.41 80 ASN A O 1
ATOM 666 N N . LEU A 1 80 ? -39.661 -8.324 -10.696 1.00 13.54 81 LEU A N 1
ATOM 667 C CA . LEU A 1 80 ? -40.199 -7.156 -10.010 1.00 15.58 81 LEU A CA 1
ATOM 668 C C . LEU A 1 80 ? -41.200 -6.397 -10.881 1.00 15.15 81 LEU A C 1
ATOM 669 O O . LEU A 1 80 ? -42.260 -5.983 -10.406 1.00 14.67 81 LEU A O 1
ATOM 674 N N . ARG A 1 81 ? -40.851 -6.150 -12.142 1.00 13.50 82 ARG A N 1
ATOM 675 C CA . ARG A 1 81 ? -41.784 -5.493 -13.048 1.00 18.13 82 ARG A CA 1
ATOM 676 C C . ARG A 1 81 ? -43.102 -6.255 -13.112 1.00 19.86 82 ARG A C 1
ATOM 677 O O . ARG A 1 81 ? -44.180 -5.648 -13.179 1.00 20.37 82 ARG A O 1
ATOM 685 N N . GLY A 1 82 ? -43.028 -7.589 -13.100 1.00 19.92 83 GLY A N 1
ATOM 686 C CA . GLY A 1 82 ? -44.234 -8.397 -13.101 1.00 19.32 83 GLY A CA 1
ATOM 687 C C . GLY A 1 82 ? -45.016 -8.288 -11.804 1.00 20.37 83 GLY A C 1
ATOM 688 O O . GLY A 1 82 ? -46.237 -8.131 -11.825 1.00 20.68 83 GLY A O 1
ATOM 689 N N . TYR A 1 83 ? -44.326 -8.342 -10.657 1.00 14.67 84 TYR A N 1
ATOM 690 C CA . TYR A 1 83 ? -45.037 -8.255 -9.387 1.00 17.41 84 TYR A CA 1
ATOM 691 C C . TYR A 1 83 ? -45.844 -6.973 -9.304 1.00 18.63 84 TYR A C 1
ATOM 692 O O . TYR A 1 83 ? -46.955 -6.964 -8.763 1.00 20.07 84 TYR A O 1
ATOM 701 N N . TYR A 1 84 ? -45.278 -5.874 -9.793 1.00 16.04 85 TYR A N 1
ATOM 702 C CA . TYR A 1 84 ? -45.895 -4.556 -9.685 1.00 18.80 85 TYR A CA 1
ATOM 703 C C . TYR A 1 84 ? -46.787 -4.206 -10.873 1.00 19.41 85 TYR A C 1
ATOM 704 O O . TYR A 1 84 ? -47.417 -3.138 -10.866 1.00 18.56 85 TYR A O 1
ATOM 713 N N . ASN A 1 85 ? -46.850 -5.062 -11.892 1.00 20.97 86 ASN A N 1
ATOM 714 C CA . ASN A 1 85 ? -47.642 -4.793 -13.102 1.00 22.84 86 ASN A CA 1
ATOM 715 C C . ASN A 1 85 ? -47.197 -3.503 -13.793 1.00 23.46 86 ASN A C 1
ATOM 716 O O . ASN A 1 85 ? -48.016 -2.732 -14.299 1.00 21.09 86 ASN A O 1
ATOM 721 N N . GLN A 1 86 ? -45.886 -3.264 -13.826 1.00 19.83 87 GLN A N 1
ATOM 722 C CA . GLN A 1 86 ? -45.381 -2.052 -14.452 1.00 17.56 87 GLN A CA 1
ATOM 723 C C . GLN A 1 86 ? -45.230 -2.250 -15.958 1.00 24.08 87 GLN A C 1
ATOM 724 O O . GLN A 1 86 ? -45.079 -3.367 -16.459 1.00 21.62 87 GLN A O 1
ATOM 730 N N . SER A 1 87 ? -45.286 -1.143 -16.684 1.00 22.51 88 SER A N 1
ATOM 731 C CA . SER A 1 87 ? -45.199 -1.235 -18.129 1.00 24.01 88 SER A CA 1
ATOM 732 C C . SER A 1 87 ? -43.771 -1.577 -18.542 1.00 26.98 88 SER A C 1
ATOM 733 O O . SER A 1 87 ? -42.803 -1.242 -17.856 1.00 24.58 88 SER A O 1
ATOM 736 N N . GLU A 1 88 ? -43.642 -2.273 -19.674 1.00 28.34 89 GLU A N 1
ATOM 737 C CA . GLU A 1 88 ? -42.317 -2.693 -20.110 1.00 31.89 89 GLU A CA 1
ATOM 738 C C . GLU A 1 88 ? -41.479 -1.540 -20.652 1.00 27.13 89 GLU A C 1
ATOM 739 O O . GLU A 1 88 ? -40.275 -1.718 -20.855 1.00 27.13 89 GLU A O 1
ATOM 745 N N . ALA A 1 89 ? -42.068 -0.363 -20.863 1.00 22.58 90 ALA A N 1
ATOM 746 C CA . ALA A 1 89 ? -41.324 0.766 -21.407 1.00 26.79 90 ALA A CA 1
ATOM 747 C C . ALA A 1 89 ? -40.427 1.462 -20.386 1.00 23.82 90 ALA A C 1
ATOM 748 O O . ALA A 1 89 ? -39.455 2.110 -20.789 1.00 25.54 90 ALA A O 1
ATOM 750 N N . GLY A 1 90 ? -40.705 1.333 -19.087 1.00 21.44 91 GLY A N 1
ATOM 751 C CA . GLY A 1 90 ? -40.029 2.139 -18.082 1.00 23.46 91 GLY A CA 1
ATOM 752 C C . GLY A 1 90 ? -38.703 1.568 -17.605 1.00 20.61 91 GLY A C 1
ATOM 753 O O . GLY A 1 90 ? -38.486 0.361 -17.609 1.00 21.44 91 GLY A O 1
ATOM 754 N N . SER A 1 91 ? -37.804 2.466 -17.198 1.00 20.31 92 SER A N 1
ATOM 755 C CA . SER A 1 91 ? -36.537 2.070 -16.591 1.00 17.84 92 SER A CA 1
ATOM 756 C C . SER A 1 91 ? -36.718 1.930 -15.083 1.00 23.87 92 SER A C 1
ATOM 757 O O . SER A 1 91 ? -37.379 2.756 -14.449 1.00 20.30 92 SER A O 1
ATOM 760 N N . HIS A 1 92 ? -36.133 0.881 -14.508 1.00 16.06 93 HIS A N 1
ATOM 761 C CA . HIS A 1 92 ? -36.270 0.622 -13.076 1.00 15.83 93 HIS A CA 1
ATOM 762 C C . HIS A 1 92 ? -34.913 0.282 -12.481 1.00 15.24 93 HIS A C 1
ATOM 763 O O . HIS A 1 92 ? -34.009 -0.181 -13.179 1.00 16.08 93 HIS A O 1
ATOM 770 N N . THR A 1 93 ? -34.795 0.499 -11.173 1.00 13.60 94 THR A N 1
ATOM 771 C CA . THR A 1 93 ? -33.539 0.321 -10.447 1.00 13.28 94 THR A CA 1
ATOM 772 C C . THR A 1 93 ? -33.725 -0.669 -9.306 1.00 14.41 94 THR A C 1
ATOM 773 O O . THR A 1 93 ? -34.694 -0.577 -8.547 1.00 16.73 94 THR A O 1
ATOM 777 N N . LEU A 1 94 ? -32.778 -1.589 -9.175 1.00 13.25 95 LEU A N 1
ATOM 778 C CA . LEU A 1 94 ? -32.681 -2.477 -8.031 1.00 12.81 95 LEU A CA 1
ATOM 779 C C . LEU A 1 94 ? -31.357 -2.190 -7.342 1.00 11.36 95 LEU A C 1
ATOM 780 O O . LEU A 1 94 ? -30.316 -2.160 -7.999 1.00 12.51 95 LEU A O 1
ATOM 785 N N . GLN A 1 95 ? -31.393 -1.995 -6.027 1.00 12.04 96 GLN A N 1
ATOM 786 C CA . GLN A 1 95 ? -30.196 -1.736 -5.246 1.00 10.28 96 GLN A CA 1
ATOM 787 C C . GLN A 1 95 ? -30.099 -2.739 -4.111 1.00 9.84 96 GLN A C 1
ATOM 788 O O . GLN A 1 95 ? -31.111 -3.126 -3.528 1.00 13.65 96 GLN A O 1
ATOM 794 N N . ARG A 1 96 ? -28.865 -3.132 -3.793 1.00 10.55 97 ARG A N 1
ATOM 795 C CA . ARG A 1 96 ? -28.583 -4.025 -2.680 1.00 10.56 97 ARG A CA 1
ATOM 796 C C . ARG A 1 96 ? -27.406 -3.480 -1.893 1.00 12.05 97 ARG A C 1
ATOM 797 O O . ARG A 1 96 ? -26.398 -3.081 -2.473 1.00 11.04 97 ARG A O 1
ATOM 805 N N . MET A 1 97 ? -27.535 -3.491 -0.569 1.00 11.77 98 MET A N 1
ATOM 806 C CA . MET A 1 97 ? -26.455 -3.137 0.334 1.00 14.17 98 MET A CA 1
ATOM 807 C C . MET A 1 97 ? -26.340 -4.251 1.349 1.00 14.37 98 MET A C 1
ATOM 808 O O . MET A 1 97 ? -27.349 -4.666 1.921 1.00 14.66 98 MET A O 1
ATOM 813 N N . TYR A 1 98 ? -25.128 -4.767 1.531 1.00 10.58 99 TYR A N 1
ATOM 814 C CA . TYR A 1 98 ? -24.922 -5.811 2.522 1.00 14.36 99 TYR A CA 1
ATOM 815 C C . TYR A 1 98 ? -23.511 -5.688 3.082 1.00 14.76 99 TYR A C 1
ATOM 816 O O . TYR A 1 98 ? -22.634 -5.061 2.479 1.00 13.32 99 TYR A O 1
ATOM 825 N N . GLY A 1 99 ? -23.287 -6.302 4.234 1.00 14.60 100 GLY A N 1
ATOM 826 C CA . GLY A 1 99 ? -21.973 -6.230 4.839 1.00 16.30 100 GLY A CA 1
ATOM 827 C C . GLY A 1 99 ? -22.048 -6.476 6.333 1.00 14.15 100 GLY A C 1
ATOM 828 O O . GLY A 1 99 ? -23.069 -6.896 6.863 1.00 12.08 100 GLY A O 1
ATOM 829 N N . CYS A 1 100 ? -20.924 -6.238 6.989 1.00 14.65 101 CYS A N 1
ATOM 830 C CA . CYS A 1 100 ? -20.775 -6.597 8.388 1.00 15.37 101 CYS A CA 1
ATOM 831 C C . CYS A 1 100 ? -20.136 -5.436 9.135 1.00 22.26 101 CYS A C 1
ATOM 832 O O . CYS A 1 100 ? -19.227 -4.785 8.612 1.00 17.70 101 CYS A O 1
ATOM 835 N N . ASP A 1 101 ? -20.656 -5.151 10.331 1.00 18.86 102 ASP A N 1
ATOM 836 C CA . ASP A 1 101 ? -20.041 -4.216 11.269 1.00 19.97 102 ASP A CA 1
ATOM 837 C C . ASP A 1 101 ? -19.336 -5.016 12.354 1.00 24.25 102 ASP A C 1
ATOM 838 O O . ASP A 1 101 ? -19.934 -5.922 12.941 1.00 24.30 102 ASP A O 1
ATOM 843 N N . LEU A 1 102 ? -18.080 -4.676 12.621 1.00 19.21 103 LEU A N 1
ATOM 844 C CA . LEU A 1 102 ? -17.322 -5.242 13.729 1.00 21.48 103 LEU A CA 1
ATOM 845 C C . LEU A 1 102 ? -17.365 -4.282 14.906 1.00 27.48 103 LEU A C 1
ATOM 846 O O . LEU A 1 102 ? -17.232 -3.069 14.729 1.00 26.20 103 LEU A O 1
ATOM 851 N N . GLY A 1 103 ? -17.524 -4.824 16.108 1.00 27.33 104 GLY A N 1
ATOM 852 C CA . GLY A 1 103 ? -17.486 -3.993 17.284 1.00 25.47 104 GLY A CA 1
ATOM 853 C C . GLY A 1 103 ? -16.071 -3.704 17.729 1.00 30.37 104 GLY A C 1
ATOM 854 O O . GLY A 1 103 ? -15.080 -4.129 17.114 1.00 25.28 104 GLY A O 1
ATOM 855 N N . PRO A 1 104 ? -15.962 -2.967 18.839 1.00 30.57 105 PRO A N 1
ATOM 856 C CA . PRO A 1 104 ? -14.628 -2.637 19.365 1.00 32.35 105 PRO A CA 1
ATOM 857 C C . PRO A 1 104 ? -13.814 -3.863 19.738 1.00 33.83 105 PRO A C 1
ATOM 858 O O . PRO A 1 104 ? -12.578 -3.816 19.688 1.00 35.43 105 PRO A O 1
ATOM 862 N N . ASP A 1 105 ? -14.469 -4.965 20.096 1.00 32.86 106 ASP A N 1
ATOM 863 C CA . ASP A 1 105 ? -13.800 -6.225 20.395 1.00 35.85 106 ASP A CA 1
ATOM 864 C C . ASP A 1 105 ? -13.379 -6.997 19.148 1.00 36.80 106 ASP A C 1
ATOM 865 O O . ASP A 1 105 ? -12.908 -8.133 19.276 1.00 39.29 106 ASP A O 1
ATOM 870 N N . GLY A 1 106 ? -13.551 -6.431 17.955 1.00 31.67 107 GLY A N 1
ATOM 871 C CA . GLY A 1 106 ? -13.230 -7.156 16.740 1.00 30.85 107 GLY A CA 1
ATOM 872 C C . GLY A 1 106 ? -14.175 -8.281 16.381 1.00 30.41 107 GLY A C 1
ATOM 873 O O . GLY A 1 106 ? -13.857 -9.074 15.491 1.00 31.50 107 GLY A O 1
ATOM 874 N N . ARG A 1 107 ? -15.331 -8.373 17.032 1.00 30.22 108 ARG A N 1
ATOM 875 C CA . ARG A 1 107 ? -16.322 -9.401 16.756 1.00 28.82 108 ARG A CA 1
ATOM 876 C C . ARG A 1 107 ? -17.509 -8.802 16.009 1.00 27.32 108 ARG A C 1
ATOM 877 O O . ARG A 1 107 ? -17.768 -7.596 16.074 1.00 23.03 108 ARG A O 1
ATOM 885 N N . LEU A 1 108 ? -18.231 -9.670 15.297 1.00 22.62 109 LEU A N 1
ATOM 886 C CA . LEU A 1 108 ? -19.407 -9.258 14.541 1.00 24.12 109 LEU A CA 1
ATOM 887 C C . LEU A 1 108 ? -20.399 -8.551 15.445 1.00 26.98 109 LEU A C 1
ATOM 888 O O . LEU A 1 108 ? -20.869 -9.117 16.436 1.00 26.84 109 LEU A O 1
ATOM 893 N N . LEU A 1 109 ? -20.722 -7.313 15.098 1.00 20.07 110 LEU A N 1
ATOM 894 C CA . LEU A 1 109 ? -21.714 -6.530 15.820 1.00 24.00 110 LEU A CA 1
ATOM 895 C C . LEU A 1 109 ? -23.081 -6.592 15.156 1.00 26.91 110 LEU A C 1
ATOM 896 O O . LEU A 1 109 ? -24.093 -6.782 15.836 1.00 22.40 110 LEU A O 1
ATOM 901 N N . ARG A 1 110 ? -23.129 -6.452 13.834 1.00 21.21 111 ARG A N 1
ATOM 902 C CA . ARG A 1 110 ? -24.382 -6.538 13.097 1.00 22.77 111 ARG A CA 1
ATOM 903 C C . ARG A 1 110 ? -24.046 -6.918 11.666 1.00 21.78 111 ARG A C 1
ATOM 904 O O . ARG A 1 110 ?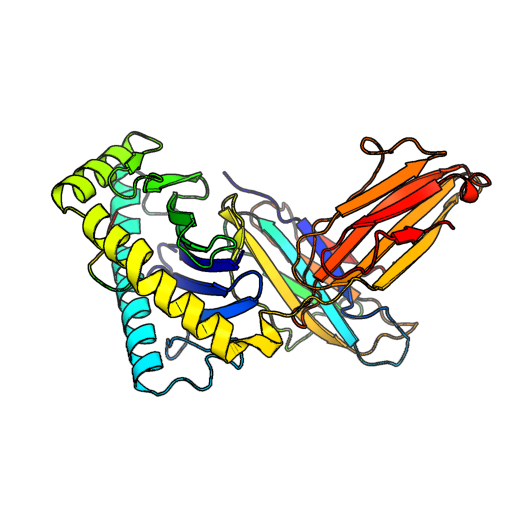 -23.060 -6.425 11.111 1.00 19.30 111 ARG A O 1
ATOM 912 N N . GLY A 1 111 ? -24.838 -7.820 11.090 1.00 16.82 112 GLY A N 1
ATOM 913 C CA . GLY A 1 111 ? -24.790 -8.094 9.668 1.00 17.18 112 GLY A CA 1
ATOM 914 C C . GLY A 1 111 ? -26.016 -7.502 8.999 1.00 15.80 112 GLY A C 1
ATOM 915 O O . GLY A 1 111 ? -27.072 -7.376 9.619 1.00 16.55 112 GLY A O 1
ATOM 916 N N . TYR A 1 112 ? -25.888 -7.127 7.730 1.00 12.58 113 TYR A N 1
ATOM 917 C CA . TYR A 1 112 ? -27.047 -6.569 7.049 1.00 17.68 113 TYR A CA 1
ATOM 918 C C . TYR A 1 112 ? -27.081 -7.012 5.593 1.00 13.59 113 TYR A C 1
ATOM 919 O O . TYR A 1 112 ? -26.057 -7.350 4.990 1.00 11.65 113 TYR A O 1
ATOM 928 N N . ASN A 1 113 ? -28.300 -7.036 5.050 1.00 10.69 114 ASN A N 1
ATOM 929 C CA . ASN A 1 113 ? -28.512 -7.445 3.664 1.00 11.80 114 ASN A CA 1
ATOM 930 C C . ASN A 1 113 ? -29.891 -6.921 3.271 1.00 13.66 114 ASN A C 1
ATOM 931 O O . ASN A 1 113 ? -30.904 -7.524 3.633 1.00 11.90 114 ASN A O 1
ATOM 936 N N . GLN A 1 114 ? -29.928 -5.790 2.567 1.00 12.48 115 GLN A N 1
ATOM 937 C CA . GLN A 1 114 ? -31.210 -5.152 2.306 1.00 11.27 115 GLN A CA 1
ATOM 938 C C . GLN A 1 114 ? -31.260 -4.642 0.880 1.00 11.48 115 GLN A C 1
ATOM 939 O O . GLN A 1 114 ? -30.233 -4.434 0.234 1.00 9.78 115 GLN A O 1
ATOM 945 N N . PHE A 1 115 ? -32.487 -4.461 0.403 1.00 12.32 116 PHE A N 1
ATOM 946 C CA . PHE A 1 115 ? -32.770 -4.204 -0.996 1.00 13.72 116 PHE A CA 1
ATOM 947 C C . PHE A 1 115 ? -33.747 -3.043 -1.132 1.00 11.50 116 PHE A C 1
ATOM 948 O O . PHE A 1 115 ? -34.669 -2.878 -0.326 1.00 12.75 116 PHE A O 1
ATOM 956 N N . ALA A 1 116 ? -33.570 -2.275 -2.200 1.00 10.58 117 ALA A N 1
ATOM 957 C CA . ALA A 1 116 ? -34.502 -1.222 -2.564 1.00 12.12 117 ALA A CA 1
ATOM 958 C C . ALA A 1 116 ? -34.877 -1.361 -4.032 1.00 13.10 117 ALA A C 1
ATOM 959 O O . ALA A 1 116 ? -34.056 -1.758 -4.867 1.00 12.80 117 ALA A O 1
ATOM 961 N N . TYR A 1 117 ? -36.122 -1.031 -4.340 1.00 11.25 118 TYR A N 1
ATOM 962 C CA . TYR A 1 117 ? -36.596 -1.015 -5.714 1.00 11.44 118 TYR A CA 1
ATOM 963 C C . TYR A 1 117 ? -37.086 0.388 -6.034 1.00 13.56 118 TYR A C 1
ATOM 964 O O . TYR A 1 117 ? -37.883 0.953 -5.280 1.00 13.58 118 TYR A O 1
ATOM 973 N N . ASP A 1 118 ? -36.576 0.955 -7.131 1.00 15.39 119 ASP A N 1
ATOM 974 C CA . ASP A 1 118 ? -36.827 2.351 -7.493 1.00 17.20 119 ASP A CA 1
ATOM 975 C C . ASP A 1 118 ? -36.591 3.300 -6.312 1.00 17.38 119 ASP A C 1
ATOM 976 O O . ASP A 1 118 ? -37.324 4.270 -6.097 1.00 17.24 119 ASP A O 1
ATOM 981 N N . GLY A 1 119 ? -35.538 3.021 -5.548 1.00 16.83 120 GLY A N 1
ATOM 982 C CA . GLY A 1 119 ? -35.088 3.907 -4.490 1.00 19.80 120 GLY A CA 1
ATOM 983 C C . GLY A 1 119 ? -35.836 3.800 -3.185 1.00 23.17 120 GLY A C 1
ATOM 984 O O . GLY A 1 119 ? -35.631 4.641 -2.302 1.00 21.33 120 GLY A O 1
ATOM 985 N N . LYS A 1 120 ? -36.686 2.789 -3.026 1.00 16.27 121 LYS A N 1
ATOM 986 C CA . LYS A 1 120 ? -37.567 2.639 -1.877 1.00 16.13 121 LYS A CA 1
ATOM 987 C C . LYS A 1 120 ? -37.332 1.262 -1.263 1.00 16.57 121 LYS A C 1
ATOM 988 O O . LYS A 1 120 ? -37.170 0.280 -1.991 1.00 12.46 121 LYS A O 1
ATOM 994 N N . ASP A 1 121 ? -37.288 1.191 0.072 1.00 16.92 122 ASP A N 1
ATOM 995 C CA . ASP A 1 121 ? -37.062 -0.084 0.754 1.00 15.39 122 ASP A CA 1
ATOM 996 C C . ASP A 1 121 ? -37.970 -1.166 0.182 1.00 15.91 122 ASP A C 1
ATOM 997 O O . ASP A 1 121 ? -39.169 -0.953 0.003 1.00 14.08 122 ASP A O 1
ATOM 1002 N N . TYR A 1 122 ? -37.395 -2.340 -0.084 1.00 11.63 123 TYR A N 1
ATOM 1003 C CA . TYR A 1 122 ? -38.157 -3.464 -0.624 1.00 12.87 123 TYR A CA 1
ATOM 1004 C C . TYR A 1 122 ? -38.169 -4.642 0.342 1.00 16.29 123 TYR A C 1
ATOM 1005 O O . TYR A 1 122 ? -39.240 -5.052 0.799 1.00 13.41 123 TYR A O 1
ATOM 1014 N N . ILE A 1 123 ? -37.004 -5.179 0.695 1.00 12.54 124 ILE A N 1
ATOM 1015 C CA . ILE A 1 123 ? -36.913 -6.254 1.682 1.00 12.79 124 ILE A CA 1
ATOM 1016 C C . ILE A 1 123 ? -35.555 -6.167 2.358 1.00 13.48 124 ILE A C 1
ATOM 1017 O O . ILE A 1 123 ? -34.578 -5.705 1.761 1.00 12.47 124 ILE A O 1
ATOM 1022 N N . ALA A 1 124 ? -35.497 -6.604 3.620 1.00 13.24 125 ALA A N 1
ATOM 1023 C CA . ALA A 1 124 ? -34.263 -6.572 4.391 1.00 13.46 125 ALA A CA 1
ATOM 1024 C C . ALA A 1 124 ? -34.175 -7.795 5.288 1.00 15.84 125 ALA A C 1
ATOM 1025 O O . ALA A 1 124 ? -35.190 -8.270 5.810 1.00 15.82 125 ALA A O 1
ATOM 1027 N N . LEU A 1 125 ? -32.957 -8.299 5.458 1.00 11.68 126 LEU A N 1
ATOM 1028 C CA . LEU A 1 125 ? -32.699 -9.361 6.417 1.00 13.10 126 LEU A CA 1
ATOM 1029 C C . LEU A 1 125 ? -32.706 -8.766 7.820 1.00 17.70 126 LEU A C 1
ATOM 1030 O O . LEU A 1 125 ? -32.077 -7.732 8.068 1.00 15.99 126 LEU A O 1
ATOM 1035 N N . ASN A 1 126 ? -33.451 -9.386 8.731 1.00 14.98 127 ASN A N 1
ATOM 1036 C CA . ASN A 1 126 ? -33.511 -8.820 10.073 1.00 16.17 127 ASN A CA 1
ATOM 1037 C C . ASN A 1 126 ? -32.212 -9.080 10.834 1.00 18.93 127 ASN A C 1
ATOM 1038 O O . ASN A 1 126 ? -31.378 -9.913 10.463 1.00 17.94 127 ASN A O 1
ATOM 1043 N N . GLU A 1 127 ? -32.069 -8.350 11.937 1.00 19.76 128 GLU A N 1
ATOM 1044 C CA . GLU A 1 127 ? -30.843 -8.389 12.722 1.00 23.35 128 GLU A CA 1
ATOM 1045 C C . GLU A 1 127 ? -30.550 -9.795 13.223 1.00 22.53 128 GLU A C 1
ATOM 1046 O O . GLU A 1 127 ? -29.383 -10.152 13.403 1.00 18.07 128 GLU A O 1
ATOM 1052 N N . ASP A 1 128 ? -31.585 -10.626 13.411 1.00 21.48 129 ASP A N 1
ATOM 1053 C CA . ASP A 1 128 ? -31.368 -12.005 13.830 1.00 22.09 129 ASP A CA 1
ATOM 1054 C C . ASP A 1 128 ? -30.743 -12.857 12.733 1.00 22.84 129 ASP A C 1
ATOM 1055 O O . ASP A 1 128 ? -30.328 -13.986 13.017 1.00 19.47 129 ASP A O 1
ATOM 1060 N N . LEU A 1 129 ? -30.658 -12.339 11.501 1.00 16.38 130 LEU A N 1
ATOM 1061 C CA . LEU A 1 129 ? -30.091 -13.045 10.351 1.00 15.24 130 LEU A CA 1
ATOM 1062 C C . LEU A 1 129 ? -30.845 -14.337 10.026 1.00 15.98 130 LEU A C 1
ATOM 1063 O O . LEU A 1 129 ? -30.297 -15.219 9.352 1.00 19.18 130 LEU A O 1
ATOM 1068 N N . ARG A 1 130 ? -32.107 -14.450 10.463 1.00 17.18 131 ARG A N 1
ATOM 1069 C CA . ARG A 1 130 ? -32.940 -15.615 10.156 1.00 16.13 131 ARG A CA 1
ATOM 1070 C C . ARG A 1 130 ? -34.278 -15.293 9.493 1.00 22.00 131 ARG A C 1
ATOM 1071 O O . ARG A 1 130 ? -34.865 -16.191 8.873 1.00 24.15 131 ARG A O 1
ATOM 1079 N N . SER A 1 131 ? -34.772 -14.060 9.579 1.00 17.48 132 SER A N 1
ATOM 1080 C CA . SER A 1 131 ? -36.084 -13.712 9.052 1.00 20.51 132 SER A CA 1
ATOM 1081 C C . SER A 1 131 ? -35.988 -12.397 8.289 1.00 15.55 132 SER A C 1
ATOM 1082 O O . SER A 1 131 ? -35.001 -11.667 8.395 1.00 16.68 132 SER A O 1
ATOM 1085 N N . TRP A 1 132 ? -37.054 -12.090 7.551 1.00 15.53 133 TRP A N 1
ATOM 1086 C CA . TRP A 1 132 ? -37.095 -10.970 6.620 1.00 16.79 133 TRP A CA 1
ATOM 1087 C C . TRP A 1 132 ? -38.175 -9.967 7.013 1.00 22.19 133 TRP A C 1
ATOM 1088 O O . TRP A 1 132 ? -39.199 -10.327 7.601 1.00 18.47 133 TRP A O 1
ATOM 1099 N N . THR A 1 133 ? -37.944 -8.700 6.686 1.00 16.14 134 THR A N 1
ATOM 1100 C CA . THR A 1 133 ? -38.980 -7.673 6.759 1.00 17.42 134 THR A CA 1
ATOM 1101 C C . THR A 1 133 ? -39.265 -7.194 5.340 1.00 19.05 134 THR A C 1
ATOM 1102 O O . THR A 1 133 ? -38.370 -6.673 4.668 1.00 17.24 134 THR A O 1
ATOM 1106 N N . ALA A 1 134 ? -40.494 -7.406 4.883 1.00 16.68 135 ALA A N 1
ATOM 1107 C CA . ALA A 1 134 ? -40.938 -7.006 3.556 1.00 17.68 135 ALA A CA 1
ATOM 1108 C C . ALA A 1 134 ? -41.682 -5.686 3.660 1.00 18.11 135 ALA A C 1
ATOM 1109 O O . ALA A 1 134 ? -42.518 -5.514 4.552 1.00 21.28 135 ALA A O 1
ATOM 1111 N N . ALA A 1 135 ? -41.385 -4.765 2.743 1.00 17.40 136 ALA A N 1
ATOM 1112 C CA . ALA A 1 135 ? -41.931 -3.415 2.822 1.00 18.27 136 ALA A CA 1
ATOM 1113 C C . ALA A 1 135 ? -43.320 -3.280 2.201 1.00 21.32 136 ALA A C 1
ATOM 1114 O O . ALA A 1 135 ? -44.034 -2.330 2.537 1.00 27.02 136 ALA A O 1
ATOM 1116 N N . ASP A 1 136 ? -43.729 -4.188 1.316 1.00 18.89 137 ASP A N 1
ATOM 1117 C CA . ASP A 1 136 ? -45.051 -4.088 0.701 1.00 24.31 137 ASP A CA 1
ATOM 1118 C C . ASP A 1 136 ? -45.506 -5.474 0.253 1.00 23.28 137 ASP A C 1
ATOM 1119 O O . ASP A 1 136 ? -44.838 -6.482 0.493 1.00 20.99 137 ASP A O 1
ATOM 1124 N N . LYS A 1 137 ? -46.651 -5.508 -0.424 1.00 19.88 138 LYS A N 1
ATOM 1125 C CA . LYS A 1 137 ? -47.242 -6.763 -0.865 1.00 23.51 138 LYS A CA 1
ATOM 1126 C C . LYS A 1 137 ? -46.354 -7.488 -1.873 1.00 24.11 138 LYS A C 1
ATOM 1127 O O . LYS A 1 137 ? -46.225 -8.717 -1.819 1.00 21.33 138 LYS A O 1
ATOM 1133 N N . ALA A 1 138 ? -45.747 -6.755 -2.813 1.00 20.29 139 ALA A N 1
ATOM 1134 C CA . ALA A 1 138 ? -44.873 -7.411 -3.787 1.00 20.72 139 ALA A CA 1
ATOM 1135 C C . ALA A 1 138 ? -43.676 -8.057 -3.097 1.00 21.29 139 ALA A C 1
ATOM 1136 O O . ALA A 1 138 ? -43.266 -9.172 -3.445 1.00 18.92 139 ALA A O 1
ATOM 1138 N N . ALA A 1 139 ? -43.106 -7.375 -2.108 1.00 17.63 140 ALA A N 1
ATOM 1139 C CA . ALA A 1 139 ? -41.968 -7.937 -1.403 1.00 15.13 140 ALA A CA 1
ATOM 1140 C C . ALA A 1 139 ? -42.355 -9.154 -0.572 1.00 16.91 140 ALA A C 1
ATOM 1141 O O . ALA A 1 139 ? -41.487 -9.968 -0.246 1.00 13.90 140 ALA A O 1
ATOM 1143 N N . GLN A 1 140 ? -43.637 -9.314 -0.235 1.00 15.67 141 GLN A N 1
ATOM 1144 C CA . GLN A 1 140 ? -44.038 -10.547 0.437 1.00 17.86 141 GLN A CA 1
ATOM 1145 C C . GLN A 1 140 ? -43.920 -11.756 -0.482 1.00 17.10 141 GLN A C 1
ATOM 1146 O O . GLN A 1 140 ? -43.743 -12.879 0.002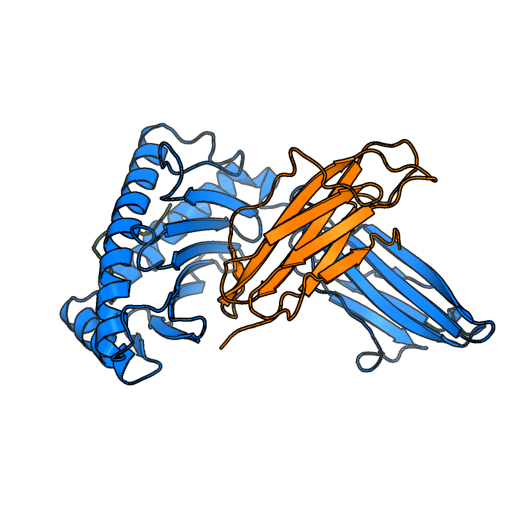 1.00 17.83 141 GLN A O 1
ATOM 1152 N N . ILE A 1 141 ? -44.018 -11.558 -1.800 1.00 17.76 142 ILE A N 1
ATOM 1153 C CA . ILE A 1 141 ? -43.765 -12.648 -2.742 1.00 17.83 142 ILE A CA 1
ATOM 1154 C C . ILE A 1 141 ? -42.311 -13.091 -2.653 1.00 17.93 142 ILE A C 1
ATOM 1155 O O . ILE A 1 141 ? -42.014 -14.289 -2.585 1.00 15.90 142 ILE A O 1
ATOM 1160 N N . THR A 1 142 ? -41.385 -12.124 -2.693 1.00 14.76 143 THR A N 1
ATOM 1161 C CA . THR A 1 142 ? -39.969 -12.448 -2.534 1.00 12.19 143 THR A CA 1
ATOM 1162 C C . THR A 1 142 ? -39.709 -13.080 -1.174 1.00 12.53 143 THR A C 1
ATOM 1163 O O . THR A 1 142 ? -38.947 -14.047 -1.068 1.00 14.40 143 THR A O 1
ATOM 1167 N N . GLN A 1 143 ? -40.344 -12.562 -0.119 1.00 14.06 144 GLN A N 1
ATOM 1168 C CA . GLN A 1 143 ? -40.119 -13.127 1.209 1.00 16.25 144 GLN A CA 1
ATOM 1169 C C . GLN A 1 143 ? -40.527 -14.596 1.257 1.00 17.28 144 GLN A C 1
ATOM 1170 O O . GLN A 1 143 ? -39.778 -15.440 1.758 1.00 15.93 144 GLN A O 1
ATOM 1176 N N . ARG A 1 144 ? -41.704 -14.927 0.716 1.00 15.65 145 ARG A N 1
ATOM 1177 C CA . ARG A 1 144 ? -42.128 -16.328 0.696 1.00 18.25 145 ARG A CA 1
ATOM 1178 C C . ARG A 1 144 ? -41.175 -17.190 -0.125 1.00 17.62 145 ARG A C 1
ATOM 1179 O O . ARG A 1 144 ? -40.867 -18.321 0.257 1.00 18.48 145 ARG A O 1
ATOM 1187 N N . LYS A 1 145 ? -40.707 -16.677 -1.264 1.00 14.51 146 LYS A N 1
ATOM 1188 C CA . LYS A 1 145 ? -39.771 -17.434 -2.089 1.00 17.99 146 LYS A CA 1
ATOM 1189 C C . LYS A 1 145 ? -38.448 -17.672 -1.360 1.00 17.93 146 LYS A C 1
ATOM 1190 O O . LYS A 1 145 ? -37.876 -18.766 -1.425 1.00 13.79 146 LYS A O 1
ATOM 1196 N N . TRP A 1 146 ? -37.937 -16.652 -0.667 1.00 12.66 147 TRP A N 1
ATOM 1197 C CA . TRP A 1 146 ? -36.678 -16.826 0.050 1.00 11.65 147 TRP A CA 1
ATOM 1198 C C . TRP A 1 146 ? -36.850 -17.672 1.302 1.00 15.72 147 TRP A C 1
ATOM 1199 O O . TRP A 1 146 ? -35.911 -18.367 1.707 1.00 13.36 147 TRP A O 1
ATOM 1210 N N . GLU A 1 147 ? -38.015 -17.613 1.945 1.00 12.79 148 GLU A N 1
ATOM 1211 C CA . GLU A 1 147 ? -38.250 -18.526 3.059 1.00 15.57 148 GLU A CA 1
ATOM 1212 C C . GLU A 1 147 ? -38.242 -19.963 2.565 1.00 14.40 148 GLU A C 1
ATOM 1213 O O . GLU A 1 147 ? -37.617 -20.837 3.178 1.00 16.79 148 GLU A O 1
ATOM 1219 N N . ALA A 1 148 ? -38.900 -20.219 1.433 1.00 16.57 149 ALA A N 1
ATOM 1220 C CA . ALA A 1 148 ? -38.941 -21.572 0.889 1.00 20.16 149 ALA A CA 1
ATOM 1221 C C . ALA A 1 148 ? -37.547 -22.059 0.529 1.00 16.99 149 ALA A C 1
ATOM 1222 O O . ALA A 1 148 ? -37.218 -23.231 0.746 1.00 18.22 149 ALA A O 1
ATOM 1224 N N . ALA A 1 149 ? -36.710 -21.171 -0.009 1.00 17.51 150 ALA A N 1
ATOM 1225 C CA . ALA A 1 149 ? -35.366 -21.515 -0.457 1.00 16.56 150 ALA A CA 1
ATOM 1226 C C . ALA A 1 149 ? -34.353 -21.541 0.673 1.00 15.31 150 ALA A C 1
ATOM 1227 O O . ALA A 1 149 ? -33.198 -21.896 0.423 1.00 18.06 150 ALA A O 1
ATOM 1229 N N . ARG A 1 150 ? -34.753 -21.174 1.891 1.00 16.74 151 ARG A N 1
ATOM 1230 C CA . ARG A 1 150 ? -33.841 -21.077 3.027 1.00 18.97 151 ARG A CA 1
ATOM 1231 C C . ARG A 1 150 ? -32.679 -20.142 2.686 1.00 19.01 151 ARG A C 1
ATOM 1232 O O . ARG A 1 150 ? -31.516 -20.391 3.005 1.00 20.34 151 ARG A O 1
ATOM 1240 N N . GLU A 1 151 ? -33.032 -19.040 2.021 1.00 17.13 152 GLU A N 1
ATOM 1241 C CA . GLU A 1 151 ? -32.068 -18.025 1.604 1.00 17.87 152 GLU A CA 1
ATOM 1242 C C . GLU A 1 151 ? -31.338 -17.402 2.794 1.00 12.64 152 GLU A C 1
ATOM 1243 O O . GLU A 1 151 ? -30.132 -17.134 2.716 1.00 15.60 152 GLU A O 1
ATOM 1249 N N . ALA A 1 152 ? -32.045 -17.159 3.904 1.00 16.80 153 ALA A N 1
ATOM 1250 C CA . ALA A 1 152 ? -31.417 -16.476 5.036 1.00 17.23 153 ALA A CA 1
ATOM 1251 C C . ALA A 1 152 ? -30.237 -17.269 5.588 1.00 17.92 153 ALA A C 1
ATOM 1252 O O . ALA A 1 152 ? -29.240 -16.686 6.024 1.00 13.42 153 ALA A O 1
ATOM 1254 N N . GLU A 1 153 ? -30.341 -18.598 5.598 1.00 20.07 154 GLU A N 1
ATOM 1255 C CA . GLU A 1 153 ? -29.242 -19.419 6.092 1.00 17.18 154 GLU A CA 1
ATOM 1256 C C . GLU A 1 153 ? -27.971 -19.204 5.272 1.00 18.97 154 GLU A C 1
ATOM 1257 O O . GLU A 1 153 ? -26.866 -19.138 5.830 1.00 17.27 154 GLU A O 1
ATOM 1263 N N . GLN A 1 154 ? -28.109 -19.092 3.948 1.00 18.15 155 GLN A N 1
ATOM 1264 C CA . GLN A 1 154 ? -26.951 -18.822 3.105 1.00 18.29 155 GLN A CA 1
ATOM 1265 C C . GLN A 1 154 ? -26.362 -17.448 3.389 1.00 16.33 155 GLN A C 1
ATOM 1266 O O . GLN A 1 154 ? -25.137 -17.293 3.445 1.00 16.46 155 GLN A O 1
ATOM 1272 N N . ARG A 1 155 ? -27.218 -16.428 3.528 1.00 14.04 156 ARG A N 1
ATOM 1273 C CA . ARG A 1 155 ? -26.704 -15.086 3.770 1.00 16.43 156 ARG A CA 1
ATOM 1274 C C . ARG A 1 155 ? -26.107 -14.982 5.164 1.00 17.63 156 ARG A C 1
ATOM 1275 O O . ARG A 1 155 ? -25.063 -14.346 5.351 1.00 13.26 156 ARG A O 1
ATOM 1283 N N . ARG A 1 156 ? -26.742 -15.632 6.147 1.00 15.88 157 ARG A N 1
ATOM 1284 C CA . ARG A 1 156 ? -26.187 -15.658 7.496 1.00 16.64 157 ARG A CA 1
ATOM 1285 C C . ARG A 1 156 ? -24.796 -16.276 7.513 1.00 17.27 157 ARG A C 1
ATOM 1286 O O . ARG A 1 156 ? -23.906 -15.776 8.208 1.00 18.12 157 ARG A O 1
ATOM 1294 N N . ALA A 1 157 ? -24.590 -17.368 6.763 1.00 16.51 158 ALA A N 1
ATOM 1295 C CA . ALA A 1 157 ? -23.272 -17.999 6.733 1.00 17.54 158 ALA A CA 1
ATOM 1296 C C . ALA A 1 157 ? -22.207 -17.033 6.222 1.00 17.58 158 ALA A C 1
ATOM 1297 O O . ALA A 1 157 ? -21.083 -16.994 6.745 1.00 17.63 158 ALA A O 1
ATOM 1299 N N . TYR A 1 158 ? -22.543 -16.236 5.208 1.00 13.72 159 TYR A N 1
ATOM 1300 C CA . TYR A 1 158 ? -21.597 -15.241 4.710 1.00 14.82 159 TYR A CA 1
ATOM 1301 C C . TYR A 1 158 ? -21.351 -14.153 5.749 1.00 15.40 159 TYR A C 1
ATOM 1302 O O . TYR A 1 158 ? -20.200 -13.819 6.061 1.00 14.43 159 TYR A O 1
ATOM 1311 N N . LEU A 1 159 ? -22.431 -13.574 6.279 1.00 13.74 160 LEU A N 1
ATOM 1312 C CA . LEU A 1 159 ? -22.309 -12.400 7.138 1.00 17.41 160 LEU A CA 1
ATOM 1313 C C . LEU A 1 159 ? -21.594 -12.732 8.439 1.00 21.12 160 LEU A C 1
ATOM 1314 O O . LEU A 1 159 ? -20.804 -11.921 8.940 1.00 21.28 160 LEU A O 1
ATOM 1319 N N . GLU A 1 160 ? -21.835 -13.924 8.991 1.00 20.18 161 GLU A N 1
ATOM 1320 C CA . GLU A 1 160 ? -21.205 -14.295 10.259 1.00 22.76 161 GLU A CA 1
ATOM 1321 C C . GLU A 1 160 ? -19.784 -14.825 10.090 1.00 23.17 161 GLU A C 1
ATOM 1322 O O . GLU A 1 160 ? -18.979 -14.726 11.023 1.00 27.09 161 GLU A O 1
ATOM 1328 N N . GLY A 1 161 ? -19.464 -15.418 8.945 1.00 19.55 162 GLY A N 1
ATOM 1329 C CA . GLY A 1 161 ? -18.175 -16.056 8.768 1.00 21.80 162 GLY A CA 1
ATOM 1330 C C . GLY A 1 161 ? -17.315 -15.339 7.745 1.00 20.88 162 GLY A C 1
ATOM 1331 O O . GLY A 1 161 ? -16.435 -14.552 8.102 1.00 20.09 162 GLY A O 1
ATOM 1332 N N . THR A 1 162 ? -17.605 -15.589 6.468 1.00 21.99 163 THR A N 1
ATOM 1333 C CA . THR A 1 162 ? -16.810 -15.071 5.356 1.00 20.87 163 THR A CA 1
ATOM 1334 C C . THR A 1 162 ? -16.579 -13.561 5.438 1.00 20.81 163 THR A C 1
ATOM 1335 O O . THR A 1 162 ? -15.446 -13.081 5.287 1.00 16.59 163 THR A O 1
ATOM 1339 N N . CYS A 1 163 ? -17.659 -12.796 5.619 1.00 15.63 164 CYS A N 1
ATOM 1340 C CA . CYS A 1 163 ? -17.571 -11.336 5.604 1.00 16.68 164 CYS A CA 1
ATOM 1341 C C . CYS A 1 163 ? -16.585 -10.840 6.657 1.00 18.30 164 CYS A C 1
ATOM 1342 O O . CYS A 1 163 ? -15.714 -10.002 6.379 1.00 15.58 164 CYS A O 1
ATOM 1345 N N . VAL A 1 164 ? -16.688 -11.377 7.871 1.00 14.60 165 VAL A N 1
ATOM 1346 C CA . VAL A 1 164 ? -15.815 -10.949 8.961 1.00 14.83 165 VAL A CA 1
ATOM 1347 C C . VAL A 1 164 ? -14.364 -11.305 8.663 1.00 16.78 165 VAL A C 1
ATOM 1348 O O . VAL A 1 164 ? -13.448 -10.516 8.928 1.00 18.50 165 VAL A O 1
ATOM 1352 N N . GLU A 1 165 ? -14.133 -12.509 8.139 1.00 16.29 166 GLU A N 1
ATOM 1353 C CA . GLU A 1 165 ? -12.775 -12.935 7.816 1.00 19.06 166 GLU A CA 1
ATOM 1354 C C . GLU A 1 165 ? -12.150 -12.025 6.767 1.00 15.03 166 GLU A C 1
ATOM 1355 O O . GLU A 1 165 ? -10.996 -11.604 6.911 1.00 14.86 166 GLU A O 1
ATOM 1361 N N . TRP A 1 166 ? -12.902 -11.689 5.714 1.00 12.80 167 TRP A N 1
ATOM 1362 C CA . TRP A 1 166 ? -12.377 -10.757 4.717 1.00 14.59 167 TRP A CA 1
ATOM 1363 C C . TRP A 1 166 ? -12.038 -9.417 5.354 1.00 11.34 167 TRP A C 1
ATOM 1364 O O . TRP A 1 166 ? -10.973 -8.841 5.093 1.00 11.63 167 TRP A O 1
ATOM 1375 N N . LEU A 1 167 ? -12.951 -8.892 6.176 1.00 12.64 168 LEU A N 1
ATOM 1376 C CA . LEU A 1 167 ? -12.731 -7.581 6.785 1.00 12.49 168 LEU A CA 1
ATOM 1377 C C . LEU A 1 167 ? -11.471 -7.576 7.638 1.00 14.83 168 LEU A C 1
ATOM 1378 O O . LEU A 1 167 ? -10.660 -6.648 7.559 1.00 15.06 168 LEU A O 1
ATOM 1383 N N . ARG A 1 168 ? -11.277 -8.613 8.453 1.00 13.28 169 ARG A N 1
ATOM 1384 C CA . ARG A 1 168 ? -10.078 -8.668 9.280 1.00 18.53 169 ARG A CA 1
ATOM 1385 C C . ARG A 1 168 ? -8.821 -8.754 8.427 1.00 17.30 169 ARG A C 1
ATOM 1386 O O . ARG A 1 168 ? -7.808 -8.115 8.739 1.00 19.38 169 ARG A O 1
ATOM 1394 N N . ARG A 1 169 ? -8.873 -9.531 7.340 1.00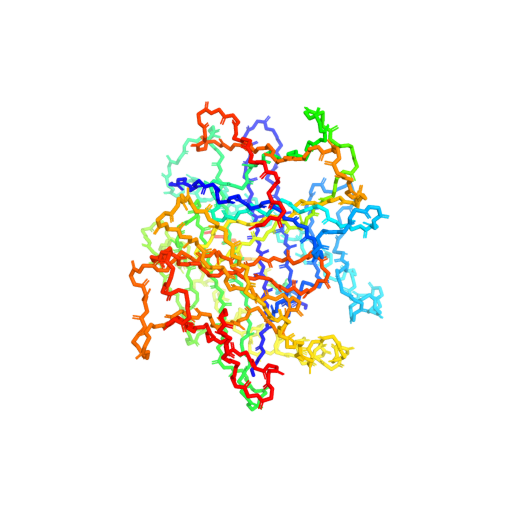 14.59 170 ARG A N 1
ATOM 1395 C CA . ARG A 1 169 ? -7.738 -9.619 6.426 1.00 14.12 170 ARG A CA 1
ATOM 1396 C C . ARG A 1 169 ? -7.419 -8.255 5.820 1.00 17.35 170 ARG A C 1
ATOM 1397 O O . ARG A 1 169 ? -6.253 -7.843 5.770 1.00 15.69 170 ARG A O 1
ATOM 1405 N N . TYR A 1 170 ? -8.449 -7.530 5.366 1.00 12.51 171 TYR A N 1
ATOM 1406 C CA . TYR A 1 170 ? -8.203 -6.223 4.764 1.00 13.98 171 TYR A CA 1
ATOM 1407 C C . TYR A 1 170 ? -7.661 -5.234 5.792 1.00 15.50 171 TYR A C 1
ATOM 1408 O O . TYR A 1 170 ? -6.734 -4.471 5.492 1.00 16.25 171 TYR A O 1
ATOM 1417 N N . LEU A 1 171 ? -8.231 -5.223 7.007 1.00 13.28 172 LEU A N 1
ATOM 1418 C CA . LEU A 1 171 ? -7.765 -4.296 8.042 1.00 17.11 172 LEU A CA 1
ATOM 1419 C C . LEU A 1 171 ? -6.285 -4.510 8.349 1.00 20.62 172 LEU A C 1
ATOM 1420 O O . LEU A 1 171 ? -5.553 -3.551 8.619 1.00 17.26 172 LEU A O 1
ATOM 1425 N N . GLU A 1 172 ? -5.828 -5.760 8.315 1.00 18.64 173 GLU A N 1
ATOM 1426 C CA . GLU A 1 172 ? -4.415 -6.032 8.580 1.00 22.10 173 GLU A CA 1
ATOM 1427 C C . GLU A 1 172 ? -3.546 -5.655 7.386 1.00 21.16 173 GLU A C 1
ATOM 1428 O O . GLU A 1 172 ? -2.582 -4.897 7.531 1.00 23.55 173 GLU A O 1
ATOM 1434 N N . ASN A 1 173 ? -3.883 -6.157 6.192 1.00 18.71 174 ASN A N 1
ATOM 1435 C CA . ASN A 1 173 ? -3.075 -5.848 5.013 1.00 22.72 174 ASN A CA 1
ATOM 1436 C C . ASN A 1 173 ? -3.094 -4.366 4.677 1.00 21.29 174 ASN A C 1
ATOM 1437 O O . ASN A 1 173 ? -2.115 -3.843 4.136 1.00 19.97 174 ASN A O 1
ATOM 1442 N N . GLY A 1 174 ? -4.201 -3.683 4.949 1.00 19.83 175 GLY A N 1
ATOM 1443 C CA . GLY A 1 174 ? -4.287 -2.276 4.631 1.00 18.71 175 GLY A CA 1
ATOM 1444 C C . GLY A 1 174 ? -4.197 -1.386 5.853 1.00 22.77 175 GLY A C 1
ATOM 1445 O O . GLY A 1 174 ? -4.727 -0.268 5.846 1.00 22.49 175 GLY A O 1
ATOM 1446 N N . LYS A 1 175 ? -3.496 -1.850 6.894 1.00 20.10 176 LYS A N 1
ATOM 1447 C CA . LYS A 1 175 ? -3.546 -1.147 8.175 1.00 19.38 176 LYS A CA 1
ATOM 1448 C C . LYS A 1 175 ? -2.998 0.273 8.069 1.00 27.11 176 LYS A C 1
ATOM 1449 O O . LYS A 1 175 ? -3.510 1.190 8.724 1.00 22.32 176 LYS A O 1
ATOM 1455 N N . LYS A 1 176 ? -1.968 0.486 7.249 1.00 23.98 177 LYS A N 1
ATOM 1456 C CA . LYS A 1 176 ? -1.420 1.841 7.165 1.00 31.11 177 LYS A CA 1
ATOM 1457 C C . LYS A 1 176 ? -2.426 2.799 6.527 1.00 32.33 177 LYS A C 1
ATOM 1458 O O . LYS A 1 176 ? -2.439 3.997 6.841 1.00 40.14 177 LYS A O 1
ATOM 1464 N N . THR A 1 177 ? -3.289 2.286 5.647 1.00 30.12 178 THR A N 1
ATOM 1465 C CA . THR A 1 177 ? -4.366 3.069 5.049 1.00 34.08 178 THR A CA 1
ATOM 1466 C C . THR A 1 177 ? -5.589 3.124 5.960 1.00 31.55 178 THR A C 1
ATOM 1467 O O . THR A 1 177 ? -6.098 4.206 6.273 1.00 28.72 178 THR A O 1
ATOM 1471 N N . LEU A 1 178 ? -6.058 1.954 6.402 1.00 22.32 179 LEU A N 1
ATOM 1472 C CA . LEU A 1 178 ? -7.376 1.831 7.013 1.00 20.55 179 LEU A CA 1
ATOM 1473 C C . LEU A 1 178 ? -7.390 2.147 8.502 1.00 23.08 179 LEU A C 1
ATOM 1474 O O . LEU A 1 178 ? -8.440 2.523 9.033 1.00 19.08 179 LEU A O 1
ATOM 1479 N N . GLN A 1 179 ? -6.282 1.936 9.209 1.00 21.68 180 GLN A N 1
ATOM 1480 C CA . GLN A 1 179 ? -6.285 2.065 10.663 1.00 24.82 180 GLN A CA 1
ATOM 1481 C C . GLN A 1 179 ? -5.581 3.336 11.112 1.00 30.32 180 GLN A C 1
ATOM 1482 O O . GLN A 1 179 ? -5.030 3.393 12.212 1.00 32.31 180 GLN A O 1
ATOM 1488 N N . ARG A 1 180 ? -5.577 4.354 10.261 1.00 30.92 181 ARG A N 1
ATOM 1489 C CA . ARG A 1 180 ? -5.104 5.673 10.638 1.00 33.46 181 ARG A CA 1
ATOM 1490 C C . ARG A 1 180 ? -6.300 6.588 10.832 1.00 36.22 181 ARG A C 1
ATOM 1491 O O . ARG A 1 180 ? -7.440 6.264 10.486 1.00 33.99 181 ARG A O 1
ATOM 1499 N N . ALA A 1 181 ? -6.027 7.741 11.418 1.00 31.24 182 ALA A N 1
ATOM 1500 C CA . ALA A 1 181 ? -6.953 8.857 11.420 1.00 29.00 182 ALA A CA 1
ATOM 1501 C C . ALA A 1 181 ? -6.134 10.074 11.044 1.00 30.58 182 ALA A C 1
ATOM 1502 O O . ALA A 1 181 ? -5.042 10.275 11.580 1.00 34.44 182 ALA A O 1
ATOM 1504 N N . GLU A 1 182 ? -6.618 10.838 10.078 1.00 27.45 183 GLU A N 1
ATOM 1505 C CA . GLU A 1 182 ? -6.034 12.124 9.737 1.00 22.68 183 GLU A CA 1
ATOM 1506 C C . GLU A 1 182 ? -6.923 13.206 10.331 1.00 19.62 183 GLU A C 1
ATOM 1507 O O . GLU A 1 182 ? -8.120 13.251 10.035 1.00 16.22 183 GLU A O 1
ATOM 1513 N N . HIS A 1 183 ? -6.356 14.051 11.188 1.00 18.42 184 HIS A N 1
ATOM 1514 C CA . HIS A 1 183 ? -7.164 15.081 11.807 1.00 16.82 184 HIS A CA 1
ATOM 1515 C C . HIS A 1 183 ? -7.452 16.187 10.791 1.00 18.27 184 HIS A C 1
ATOM 1516 O O . HIS A 1 183 ? -6.702 16.371 9.830 1.00 18.95 184 HIS A O 1
ATOM 1523 N N . PRO A 1 184 ? -8.544 16.926 10.966 1.00 15.79 185 PRO A N 1
ATOM 1524 C CA . PRO A 1 184 ? -8.847 18.010 10.029 1.00 17.52 185 PRO A CA 1
ATOM 1525 C C . PRO A 1 184 ? -7.961 19.222 10.271 1.00 20.58 185 PRO A C 1
ATOM 1526 O O . PRO A 1 184 ? -7.699 19.608 11.414 1.00 19.51 185 PRO A O 1
ATOM 1530 N N . LYS A 1 185 ? -7.510 19.827 9.176 1.00 19.54 186 LYS A N 1
ATOM 1531 C CA . LYS A 1 185 ? -6.901 21.150 9.217 1.00 24.39 186 LYS A CA 1
ATOM 1532 C C . LYS A 1 185 ? -8.026 22.168 9.159 1.00 21.78 186 LYS A C 1
ATOM 1533 O O . LYS A 1 185 ? -8.865 22.110 8.255 1.00 19.66 186 LYS A O 1
ATOM 1539 N N . THR A 1 186 ? -8.059 23.094 10.112 1.00 17.68 187 THR A N 1
ATOM 1540 C CA . THR A 1 186 ? -9.237 23.932 10.272 1.00 17.43 187 THR A CA 1
ATOM 1541 C C . THR A 1 186 ? -8.903 25.416 10.152 1.00 20.23 187 THR A C 1
ATOM 1542 O O . THR A 1 186 ? -7.814 25.861 10.515 1.00 19.97 187 THR A O 1
ATOM 1546 N N . HIS A 1 187 ? -9.854 26.179 9.629 1.00 17.73 188 HIS A N 1
ATOM 1547 C CA . HIS A 1 187 ? -9.672 27.624 9.567 1.00 19.59 188 HIS A CA 1
ATOM 1548 C C . HIS A 1 187 ? -11.018 28.284 9.338 1.00 21.12 188 HIS A C 1
ATOM 1549 O O . HIS A 1 187 ? -11.983 27.646 8.907 1.00 18.39 188 HIS A O 1
ATOM 1556 N N . VAL A 1 188 ? -11.071 29.573 9.652 1.00 16.88 189 VAL A N 1
ATOM 1557 C CA . VAL A 1 188 ? -12.265 30.384 9.475 1.00 17.51 189 VAL A CA 1
ATOM 1558 C C . VAL A 1 188 ? -12.001 31.375 8.352 1.00 20.61 189 VAL A C 1
ATOM 1559 O O . VAL A 1 188 ? -10.909 31.947 8.266 1.00 17.20 189 VAL A O 1
ATOM 1563 N N . THR A 1 189 ? -12.985 31.555 7.479 1.00 15.22 190 THR A N 1
ATOM 1564 C CA . THR A 1 189 ? -12.923 32.584 6.455 1.00 19.58 190 THR A CA 1
ATOM 1565 C C . THR A 1 189 ? -14.062 33.572 6.674 1.00 17.20 190 THR A C 1
ATOM 1566 O O . THR A 1 189 ? -15.054 33.284 7.347 1.00 17.04 190 THR A O 1
ATOM 1570 N N . HIS A 1 190 ? -13.900 34.755 6.107 1.00 22.55 191 HIS A N 1
ATOM 1571 C CA . HIS A 1 190 ? -14.738 35.896 6.441 1.00 19.15 191 HIS A CA 1
ATOM 1572 C C . HIS A 1 190 ? -15.114 36.565 5.136 1.00 22.11 191 HIS A C 1
ATOM 1573 O O . HIS A 1 190 ? -14.236 36.887 4.333 1.00 21.23 191 HIS A O 1
ATOM 1580 N N . HIS A 1 191 ? -16.418 36.735 4.899 1.00 20.90 192 HIS A N 1
ATOM 1581 C CA . HIS A 1 191 ? -16.908 37.227 3.615 1.00 23.92 192 HIS A CA 1
ATOM 1582 C C . HIS A 1 191 ? -17.985 38.275 3.858 1.00 23.05 192 HIS A C 1
ATOM 1583 O O . HIS A 1 191 ? -19.133 37.928 4.179 1.00 23.70 192 HIS A O 1
ATOM 1590 N N . PRO A 1 192 ? -17.647 39.561 3.755 1.00 24.30 193 PRO A N 1
ATOM 1591 C CA . PRO A 1 192 ? -18.666 40.610 3.888 1.00 22.16 193 PRO A CA 1
ATOM 1592 C C . PRO A 1 192 ? -19.835 40.401 2.934 1.00 26.46 193 PRO A C 1
ATOM 1593 O O . PRO A 1 192 ? -19.655 40.146 1.742 1.00 28.14 193 PRO A O 1
ATOM 1597 N N . VAL A 1 193 ? -21.042 40.477 3.489 1.00 25.55 194 VAL A N 1
ATOM 1598 C CA . VAL A 1 193 ? -22.267 40.489 2.701 1.00 30.54 194 VAL A CA 1
ATOM 1599 C C . VAL A 1 193 ? -22.646 41.916 2.323 1.00 30.43 194 VAL A C 1
ATOM 1600 O O . VAL A 1 193 ? -23.163 42.160 1.228 1.00 34.49 194 VAL A O 1
ATOM 1604 N N . SER A 1 194 ? -22.362 42.857 3.208 1.00 29.38 195 SER A N 1
ATOM 1605 C CA . SER A 1 194 ? -22.655 44.269 3.064 1.00 30.57 195 SER A CA 1
ATOM 1606 C C . SER A 1 194 ? -21.766 44.995 4.060 1.00 31.61 195 SER A C 1
ATOM 1607 O O . SER A 1 194 ? -20.912 44.379 4.704 1.00 31.81 195 SER A O 1
ATOM 1610 N N . ASP A 1 195 ? -21.973 46.306 4.206 1.00 37.08 196 ASP A N 1
ATOM 1611 C CA . ASP A 1 195 ? -21.331 47.035 5.295 1.00 32.22 196 ASP A CA 1
ATOM 1612 C C . ASP A 1 195 ? -21.798 46.557 6.664 1.00 33.68 196 ASP A C 1
ATOM 1613 O O . ASP A 1 195 ? -21.098 46.787 7.657 1.00 31.44 196 ASP A O 1
ATOM 1618 N N . HIS A 1 196 ? -22.947 45.879 6.734 1.00 29.68 197 HIS A N 1
ATOM 1619 C CA . HIS A 1 196 ? -23.602 45.574 8.001 1.00 30.34 197 HIS A CA 1
ATOM 1620 C C . HIS A 1 196 ? -23.526 44.114 8.432 1.00 27.86 197 HIS A C 1
ATOM 1621 O O . HIS A 1 196 ? -23.796 43.827 9.603 1.00 24.02 197 HIS A O 1
ATOM 1628 N N . GLU A 1 197 ? -23.189 43.193 7.527 1.00 26.77 198 GLU A N 1
ATOM 1629 C CA . GLU A 1 197 ? -23.196 41.761 7.815 1.00 30.47 198 GLU A CA 1
ATOM 1630 C C . GLU A 1 197 ? -22.024 41.081 7.120 1.00 23.02 198 GLU A C 1
ATOM 1631 O O . GLU A 1 197 ? -21.545 41.543 6.084 1.00 24.73 198 GLU A O 1
ATOM 1637 N N . ALA A 1 198 ? -21.586 39.957 7.688 1.00 22.40 199 ALA A N 1
ATOM 1638 C CA . ALA A 1 198 ? -20.575 39.117 7.064 1.00 20.94 199 ALA A CA 1
ATOM 1639 C C . ALA A 1 198 ? -20.888 37.661 7.362 1.00 19.42 199 ALA A C 1
ATOM 1640 O O . ALA A 1 198 ? -21.427 37.335 8.420 1.00 21.98 199 ALA A O 1
ATOM 1642 N N . THR A 1 199 ? -20.526 36.775 6.451 1.00 18.86 200 THR A N 1
ATOM 1643 C CA . THR A 1 199 ? -20.601 35.361 6.793 1.00 18.72 200 THR A CA 1
ATOM 1644 C C . THR A 1 199 ? -19.243 34.875 7.273 1.00 20.29 200 THR A C 1
ATOM 1645 O O . THR A 1 199 ? -18.196 35.267 6.741 1.00 22.61 200 THR A O 1
ATOM 1649 N N . LEU A 1 200 ? -19.274 34.080 8.333 1.00 17.70 201 LEU A N 1
ATOM 1650 C CA . LEU A 1 200 ? -18.109 33.375 8.839 1.00 19.80 201 LEU A CA 1
ATOM 1651 C C . LEU A 1 200 ? -18.263 31.922 8.444 1.00 17.00 201 LEU A C 1
ATOM 1652 O O . LEU A 1 200 ? -19.310 31.322 8.698 1.00 18.72 201 LEU A O 1
ATOM 1657 N N . ARG A 1 201 ? -17.248 31.373 7.797 1.00 16.58 202 ARG A N 1
ATOM 1658 C CA . ARG A 1 201 ? -17.294 29.993 7.341 1.00 16.67 202 ARG A CA 1
ATOM 1659 C C . ARG A 1 201 ? -16.170 29.242 8.028 1.00 18.31 202 ARG A C 1
ATOM 1660 O O . ARG A 1 201 ? -15.003 29.644 7.945 1.00 17.10 202 ARG A O 1
ATOM 1668 N N . CYS A 1 202 ? -16.535 28.183 8.739 1.00 17.03 203 CYS A N 1
ATOM 1669 C CA . CYS A 1 202 ? -15.591 27.327 9.442 1.00 15.42 203 CYS A CA 1
ATOM 1670 C C . CYS A 1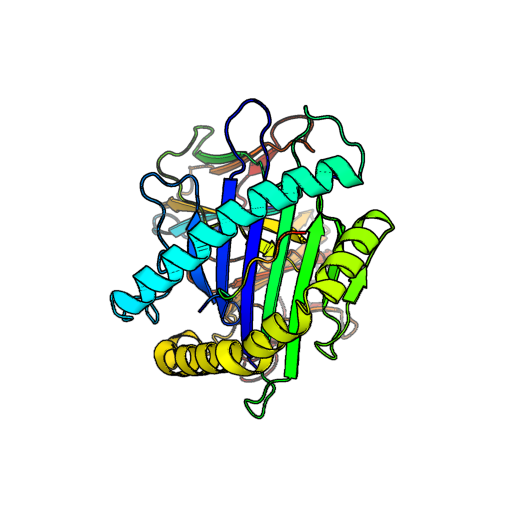 202 ? -15.327 26.093 8.591 1.00 19.35 203 CYS A C 1
ATOM 1671 O O . CYS A 1 202 ? -16.267 25.382 8.229 1.00 17.46 203 CYS A O 1
ATOM 1674 N N . TRP A 1 203 ? -14.058 25.850 8.268 1.00 18.11 204 TRP A N 1
ATOM 1675 C CA . TRP A 1 203 ? -13.650 24.797 7.353 1.00 16.36 204 TRP A CA 1
ATOM 1676 C C . TRP A 1 203 ? -12.941 23.674 8.099 1.00 19.92 204 TRP A C 1
ATOM 1677 O O . TRP A 1 203 ? -12.150 23.926 9.014 1.00 18.46 204 TRP A O 1
ATOM 1688 N N . ALA A 1 204 ? -13.203 22.440 7.675 1.00 16.32 205 ALA A N 1
ATOM 1689 C CA . ALA A 1 204 ? -12.425 21.275 8.074 1.00 14.60 205 ALA A CA 1
ATOM 1690 C C . ALA A 1 204 ? -11.977 20.558 6.808 1.00 14.17 205 ALA A C 1
ATOM 1691 O O . ALA A 1 204 ? -12.812 20.184 5.972 1.00 14.57 205 ALA A O 1
ATOM 1693 N N . LEU A 1 205 ? -10.669 20.380 6.659 1.00 13.88 206 LEU A N 1
ATOM 1694 C CA . LEU A 1 205 ? -10.079 19.862 5.434 1.00 14.80 206 LEU A CA 1
ATOM 1695 C C . LEU A 1 205 ? -9.141 18.703 5.731 1.00 14.80 206 LEU A C 1
ATOM 1696 O O . LEU A 1 205 ? -8.452 18.685 6.750 1.00 19.16 206 LEU A O 1
ATOM 1701 N N . GLY A 1 206 ? -9.109 17.744 4.811 1.00 17.47 207 GLY A N 1
ATOM 1702 C CA . GLY A 1 206 ? -8.086 16.720 4.854 1.00 19.14 207 GLY A CA 1
ATOM 1703 C C . GLY A 1 206 ? -8.255 15.663 5.919 1.00 20.27 207 GLY A C 1
ATOM 1704 O O . GLY A 1 206 ? -7.274 15.017 6.286 1.00 20.95 207 GLY A O 1
ATOM 1705 N N . PHE A 1 207 ? -9.475 15.399 6.374 1.00 16.47 208 PHE A N 1
ATOM 1706 C CA . PHE A 1 207 ? -9.656 14.487 7.497 1.00 15.40 208 PHE A CA 1
ATOM 1707 C C . PHE A 1 207 ? -10.152 13.109 7.057 1.00 16.68 208 PHE A C 1
ATOM 1708 O O . PHE A 1 207 ? -10.782 12.948 6.007 1.00 15.73 208 PHE A O 1
ATOM 1716 N N . TYR A 1 208 ? -9.835 12.112 7.879 1.00 15.68 209 TYR A N 1
ATOM 1717 C CA . TYR A 1 208 ? -10.286 10.726 7.681 1.00 19.56 209 TYR A CA 1
ATOM 1718 C C . TYR A 1 208 ? -10.367 10.090 9.057 1.00 19.08 209 TYR A C 1
ATOM 1719 O O . TYR A 1 208 ? -9.466 10.301 9.870 1.00 19.15 209 TYR A O 1
ATOM 1728 N N . PRO A 1 209 ? -11.434 9.318 9.335 1.00 17.70 210 PRO A N 1
ATOM 1729 C CA . PRO A 1 209 ? -12.594 8.980 8.499 1.00 19.60 210 PRO A CA 1
ATOM 1730 C C . PRO A 1 209 ? -13.563 10.155 8.332 1.00 20.92 210 PRO A C 1
ATOM 1731 O O . PRO A 1 209 ? -13.292 11.232 8.871 1.00 17.31 210 PRO A O 1
ATOM 1735 N N . ALA A 1 210 ? -14.673 9.944 7.611 1.00 17.63 211 ALA A N 1
ATOM 1736 C CA . A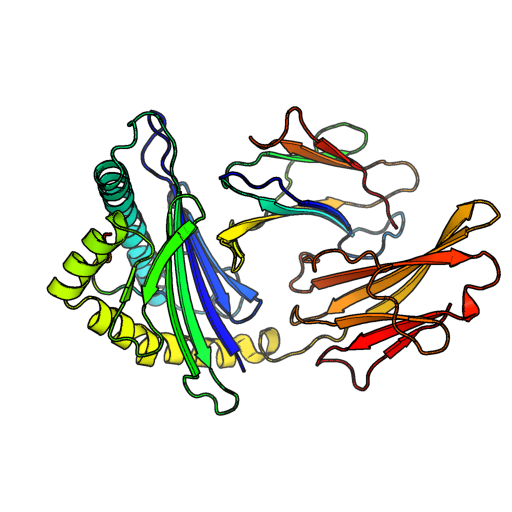LA A 1 210 ? -15.538 11.049 7.211 1.00 1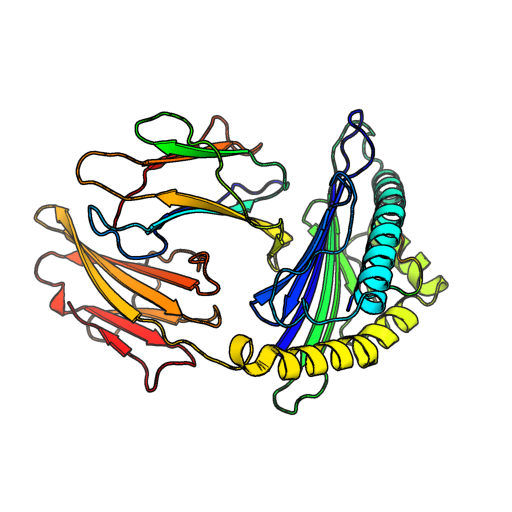7.23 211 ALA A CA 1
ATOM 1737 C C . ALA A 1 210 ? -16.357 11.622 8.363 1.00 21.39 211 ALA A C 1
ATOM 1738 O O . ALA A 1 210 ? -16.804 12.773 8.275 1.00 18.51 211 ALA A O 1
ATOM 1740 N N . GLU A 1 211 ? -16.566 10.868 9.438 1.00 19.62 212 GLU A N 1
ATOM 1741 C CA . GLU A 1 211 ? -17.419 11.362 10.510 1.00 21.82 212 GLU A CA 1
ATOM 1742 C C . GLU A 1 211 ? -16.755 12.541 11.215 1.00 19.32 212 GLU A C 1
ATOM 1743 O O . GLU A 1 211 ? -15.567 12.487 11.550 1.00 20.88 212 GLU A O 1
ATOM 1749 N N . ILE A 1 212 ? -17.534 13.598 11.452 1.00 20.07 213 ILE A N 1
ATOM 1750 C CA . ILE A 1 212 ? -16.994 14.822 12.036 1.00 21.75 213 ILE A CA 1
ATOM 1751 C C . ILE A 1 212 ? -18.171 15.654 12.516 1.00 21.67 213 ILE A C 1
ATOM 1752 O O . ILE A 1 212 ? -19.287 15.514 12.014 1.00 20.59 213 ILE A O 1
ATOM 1757 N N . THR A 1 213 ? -17.918 16.534 13.488 1.00 19.48 214 THR A N 1
ATOM 1758 C CA . THR A 1 213 ? -18.919 17.498 13.934 1.00 24.65 214 THR A CA 1
ATOM 1759 C C . THR A 1 213 ? -18.346 18.910 13.877 1.00 19.59 214 THR A C 1
ATOM 1760 O O . THR A 1 213 ? -17.271 19.164 14.426 1.00 23.82 214 THR A O 1
ATOM 1764 N N . LEU A 1 214 ? -19.057 19.815 13.203 1.00 20.98 215 LEU A N 1
ATOM 1765 C CA . LEU A 1 214 ? -18.741 21.243 13.168 1.00 22.83 215 LEU A CA 1
ATOM 1766 C C . LEU A 1 214 ? -19.933 22.012 13.698 1.00 26.25 215 LEU A C 1
ATOM 1767 O O . LEU A 1 214 ? -21.059 21.802 13.237 1.00 27.43 215 LEU A O 1
ATOM 1772 N N . THR A 1 215 ? -19.685 22.926 14.632 1.00 23.74 216 THR A N 1
ATOM 1773 C CA . THR A 1 215 ? -20.761 23.711 15.219 1.00 24.73 216 THR A CA 1
ATOM 1774 C C . THR A 1 215 ? -20.284 25.143 15.419 1.00 27.65 216 THR A C 1
ATOM 1775 O O . THR A 1 215 ? -19.110 25.378 15.723 1.00 26.59 216 THR A O 1
ATOM 1779 N N . TRP A 1 216 ? -21.192 26.094 15.222 1.00 22.47 217 TRP A N 1
ATOM 1780 C CA . TRP A 1 216 ? -20.955 27.493 15.552 1.00 22.94 217 TRP A CA 1
ATOM 1781 C C . TRP A 1 216 ? -21.644 27.802 16.870 1.00 27.81 217 TRP A C 1
ATOM 1782 O O . TRP A 1 216 ? -22.792 27.398 17.086 1.00 29.15 217 TRP A O 1
ATOM 1793 N N . GLN A 1 217 ? -20.946 28.512 17.743 1.00 24.43 218 GLN A N 1
ATOM 1794 C CA . GLN A 1 217 ? -21.526 28.985 18.987 1.00 29.96 218 GLN A CA 1
ATOM 1795 C C . GLN A 1 217 ? -21.400 30.495 19.031 1.00 31.18 218 GLN A C 1
ATOM 1796 O O . GLN A 1 217 ? -20.568 31.093 18.344 1.00 26.19 218 GLN A O 1
ATOM 1802 N N . ARG A 1 218 ? -22.231 31.110 19.857 1.00 36.53 219 ARG A N 1
ATOM 1803 C CA . ARG A 1 218 ? -22.250 32.561 19.958 1.00 40.47 219 ARG A CA 1
ATOM 1804 C C . ARG A 1 218 ? -22.288 32.919 21.433 1.00 45.06 219 ARG A C 1
ATOM 1805 O O . ARG A 1 218 ? -23.279 32.627 22.104 1.00 42.84 219 ARG A O 1
ATOM 1813 N N . ASP A 1 219 ? -21.208 33.521 21.941 1.00 49.03 220 ASP A N 1
ATOM 1814 C CA . ASP A 1 219 ? -21.087 33.809 23.373 1.00 49.74 220 ASP A CA 1
ATOM 1815 C C . ASP A 1 219 ? -21.376 32.569 24.215 1.00 53.99 220 ASP A C 1
ATOM 1816 O O . ASP A 1 219 ? -21.832 32.671 25.355 1.00 55.39 220 ASP A O 1
ATOM 1821 N N . GLY A 1 220 ? -21.146 31.385 23.642 1.00 54.64 221 GLY A N 1
ATOM 1822 C CA . GLY A 1 220 ? -21.329 30.135 24.346 1.00 47.55 221 GLY A CA 1
ATOM 1823 C C . GLY A 1 220 ? -22.573 29.348 23.984 1.00 50.39 221 GLY A C 1
ATOM 1824 O O . GLY A 1 220 ? -22.638 28.153 24.305 1.00 53.50 221 GLY A O 1
ATOM 1825 N N . GLU A 1 221 ? -23.564 29.964 23.340 1.00 51.75 222 GLU A N 1
ATOM 1826 C CA . GLU A 1 221 ? -24.781 29.257 22.956 1.00 51.54 222 GLU A CA 1
ATOM 1827 C C . GLU A 1 221 ? -24.730 28.849 21.486 1.00 48.75 222 GLU A C 1
ATOM 1828 O O . GLU A 1 221 ? -24.324 29.634 20.617 1.00 43.68 222 GLU A O 1
ATOM 1834 N N . ASP A 1 222 ? -25.179 27.625 21.217 1.00 45.88 223 ASP A N 1
ATOM 1835 C CA . ASP A 1 222 ? -25.008 27.037 19.895 1.00 46.98 223 ASP A CA 1
ATOM 1836 C C . ASP A 1 222 ? -26.067 27.562 18.923 1.00 43.27 223 ASP A C 1
ATOM 1837 O O . ASP A 1 222 ? -27.195 27.881 19.310 1.00 43.11 223 ASP A O 1
ATOM 1842 N N . GLN A 1 223 ? -25.692 27.629 17.639 1.00 36.90 224 GLN A N 1
ATOM 1843 C CA . GLN A 1 223 ? -26.463 28.329 16.611 1.00 40.08 224 GLN A CA 1
ATOM 1844 C C . GLN A 1 223 ? -27.041 27.366 15.577 1.00 41.90 224 GLN A C 1
ATOM 1845 O O . GLN A 1 223 ? -26.968 27.617 14.370 1.00 39.27 224 GLN A O 1
ATOM 1851 N N . THR A 1 224 ? -27.632 26.255 16.019 1.00 47.53 225 THR A N 1
ATOM 1852 C CA . THR A 1 224 ? -28.025 25.208 15.074 1.00 50.46 225 THR A CA 1
ATOM 1853 C C . THR A 1 224 ? -29.007 25.724 14.028 1.00 48.74 225 THR A C 1
ATOM 1854 O O . THR A 1 224 ? -28.845 25.459 12.830 1.00 47.86 225 THR A O 1
ATOM 1858 N N . GLN A 1 225 ? -30.026 26.475 14.456 1.00 51.18 226 GLN A N 1
ATOM 1859 C CA . GLN A 1 225 ? -31.078 26.876 13.529 1.00 53.79 226 GLN A CA 1
ATOM 1860 C C . GLN A 1 225 ? -30.631 27.973 12.563 1.00 52.60 226 GLN A C 1
ATOM 1861 O O . GLN A 1 225 ? -31.366 28.281 11.616 1.00 56.90 226 GLN A O 1
ATOM 1867 N N . ASP A 1 226 ? -29.433 28.537 12.738 1.00 48.10 227 ASP A N 1
ATOM 1868 C CA . ASP A 1 226 ? -28.931 29.551 11.816 1.00 50.56 227 ASP A CA 1
ATOM 1869 C C . ASP A 1 226 ? -27.615 29.167 11.144 1.00 40.47 227 ASP A C 1
ATOM 1870 O O . ASP A 1 226 ? -26.997 30.017 10.494 1.00 42.49 227 ASP A O 1
ATOM 1875 N N . THR A 1 227 ? -27.175 27.920 11.266 1.00 41.05 228 THR A N 1
ATOM 1876 C CA . THR A 1 227 ? -25.946 27.459 10.633 1.00 36.72 228 THR A CA 1
ATOM 1877 C C . THR A 1 227 ? -26.264 26.791 9.300 1.00 36.76 228 THR A C 1
ATOM 1878 O O . THR A 1 227 ? -27.103 25.887 9.235 1.00 37.67 228 THR A O 1
ATOM 1882 N N . GLU A 1 228 ? -25.603 27.251 8.240 1.00 32.58 229 GLU A N 1
ATOM 1883 C CA . GLU A 1 228 ? -25.613 26.570 6.953 1.00 26.15 229 GLU A CA 1
ATOM 1884 C C . GLU A 1 228 ? -24.495 25.530 6.947 1.00 33.03 229 GLU A C 1
ATOM 1885 O O . GLU A 1 228 ? -23.328 25.864 7.177 1.00 25.88 229 GLU A O 1
ATOM 1891 N N . LEU A 1 229 ? -24.848 24.277 6.669 1.00 25.95 230 LEU A N 1
ATOM 1892 C CA . LEU A 1 229 ? -23.930 23.149 6.780 1.00 25.70 230 LEU A CA 1
ATOM 1893 C C . LEU A 1 229 ? -23.984 22.356 5.483 1.00 31.46 230 LEU A C 1
ATOM 1894 O O . LEU A 1 229 ? -25.058 21.890 5.095 1.00 32.63 230 LEU A O 1
ATOM 1899 N N . VAL A 1 230 ? -22.841 22.193 4.810 1.00 20.78 231 VAL A N 1
ATOM 1900 C CA . VAL A 1 230 ? -22.831 21.400 3.586 1.00 22.72 231 VAL A CA 1
ATOM 1901 C C . VAL A 1 230 ? -22.529 19.949 3.922 1.00 22.31 231 VAL A C 1
ATOM 1902 O O . VAL A 1 230 ? -21.922 19.621 4.945 1.00 20.63 231 VAL A O 1
ATOM 1906 N N . GLU A 1 231 ? -22.973 19.065 3.043 1.00 20.19 232 GLU A N 1
ATOM 1907 C CA . GLU A 1 231 ? -22.674 17.655 3.214 1.00 23.00 232 GLU A CA 1
ATOM 1908 C C . GLU A 1 231 ? -21.171 17.418 3.088 1.00 19.15 232 GLU A C 1
ATOM 1909 O O . GLU A 1 231 ? -20.489 18.043 2.269 1.00 19.42 232 GLU A O 1
ATOM 1915 N N . THR A 1 232 ? -20.658 16.534 3.935 1.00 19.07 233 THR A N 1
ATOM 1916 C CA . THR A 1 232 ? -19.265 16.117 3.873 1.00 17.50 233 THR A CA 1
ATOM 1917 C C . THR A 1 232 ? -18.944 15.583 2.486 1.00 21.35 233 THR A C 1
ATOM 1918 O O . THR A 1 232 ? -19.701 14.788 1.926 1.00 22.76 233 THR A O 1
ATOM 1922 N N . ARG A 1 233 ? -17.828 16.036 1.923 1.00 16.87 234 ARG A N 1
ATOM 1923 C CA . ARG A 1 233 ? -17.524 15.774 0.528 1.00 16.61 234 ARG A CA 1
ATOM 1924 C C . ARG A 1 233 ? -16.123 15.201 0.382 1.00 18.71 234 ARG A C 1
ATOM 1925 O O . ARG A 1 233 ? -15.245 15.505 1.189 1.00 15.53 234 ARG A O 1
ATOM 1933 N N . PRO A 1 234 ? -15.884 14.377 -0.638 1.00 17.65 235 PRO A N 1
ATOM 1934 C CA . PRO A 1 234 ? -14.536 13.830 -0.835 1.00 17.59 235 PRO A CA 1
ATOM 1935 C C . PRO A 1 234 ? -13.589 14.855 -1.441 1.00 19.46 235 PRO A C 1
ATOM 1936 O O . PRO A 1 234 ? -13.937 15.580 -2.377 1.00 19.41 235 PRO A O 1
ATOM 1940 N N . ALA A 1 235 ? -12.373 14.911 -0.894 1.00 18.95 236 ALA A N 1
ATOM 1941 C CA . ALA A 1 235 ? -11.331 15.710 -1.527 1.00 18.16 236 ALA A CA 1
ATOM 1942 C C . ALA A 1 235 ? -10.852 15.064 -2.813 1.00 21.49 236 ALA A C 1
ATOM 1943 O O . ALA A 1 235 ? -10.360 15.756 -3.713 1.00 18.94 236 ALA A O 1
ATOM 1945 N N . GLY A 1 236 ? -10.995 13.748 -2.923 1.00 17.96 237 GLY A N 1
ATOM 1946 C CA . GLY A 1 236 ? -10.532 13.015 -4.086 1.00 23.11 237 GLY A CA 1
ATOM 1947 C C . GLY A 1 236 ? -9.265 12.222 -3.846 1.00 23.48 237 GLY A C 1
ATOM 1948 O O . GLY A 1 236 ? -8.907 11.387 -4.688 1.00 25.40 237 GLY A O 1
ATOM 1949 N N . ASP A 1 237 ? -8.580 12.451 -2.721 1.00 20.29 238 ASP A N 1
ATOM 1950 C CA . ASP A 1 237 ? -7.340 11.767 -2.375 1.00 22.49 238 ASP A CA 1
ATOM 1951 C C . ASP A 1 237 ? -7.518 10.800 -1.205 1.00 24.89 238 ASP A C 1
ATOM 1952 O O . ASP A 1 237 ? -6.544 10.482 -0.519 1.00 25.68 238 ASP A O 1
ATOM 1957 N N . GLY A 1 238 ? -8.742 10.353 -0.942 1.00 24.25 239 GLY A N 1
ATOM 1958 C CA . GLY A 1 238 ? -9.009 9.506 0.198 1.00 23.89 239 GLY A CA 1
ATOM 1959 C C . GLY A 1 238 ? -9.455 10.236 1.448 1.00 26.85 239 GLY A C 1
ATOM 1960 O O . GLY A 1 238 ? -9.860 9.583 2.414 1.00 24.74 239 GLY A O 1
ATOM 1961 N N . THR A 1 239 ? -9.404 11.562 1.462 1.00 17.73 240 THR A N 1
ATOM 1962 C CA . THR A 1 239 ? -9.778 12.342 2.631 1.00 16.13 240 THR A CA 1
ATOM 1963 C C . THR A 1 239 ? -11.035 13.164 2.332 1.00 19.78 240 THR A C 1
ATOM 1964 O O . THR A 1 239 ? -11.552 13.152 1.211 1.00 18.06 240 THR A O 1
ATOM 1968 N N . PHE A 1 240 ? -11.551 13.857 3.358 1.00 15.16 241 PHE A N 1
ATOM 1969 C CA . PHE A 1 240 ? -12.861 14.496 3.291 1.00 13.87 241 PHE A CA 1
ATOM 1970 C C . PHE A 1 240 ? -12.777 15.953 3.723 1.00 16.58 241 PHE A C 1
ATOM 1971 O O . PHE A 1 240 ? -11.797 16.379 4.338 1.00 14.89 241 PHE A O 1
ATOM 1979 N N . GLN A 1 241 ? -13.819 16.711 3.367 1.00 15.21 242 GLN A N 1
ATOM 1980 C CA . GLN A 1 241 ? -13.921 18.144 3.651 1.00 16.09 242 GLN A CA 1
ATOM 1981 C C . GLN A 1 241 ? -15.337 18.466 4.098 1.00 15.53 242 GLN A C 1
ATOM 1982 O O . GLN A 1 241 ? -16.290 17.773 3.734 1.00 15.70 242 GLN A O 1
ATOM 1988 N N . LYS A 1 242 ? -15.479 19.563 4.843 1.00 12.24 243 LYS A N 1
ATOM 1989 C CA . LYS A 1 242 ? -16.790 20.011 5.294 1.00 12.40 243 LYS A CA 1
ATOM 1990 C C . LYS A 1 242 ? -16.671 21.456 5.746 1.00 16.89 243 LYS A C 1
ATOM 1991 O O . LYS A 1 242 ? -15.613 21.878 6.215 1.00 13.10 243 LYS A O 1
ATOM 1997 N N . TRP A 1 243 ? -17.749 22.219 5.594 1.00 14.19 244 TRP A N 1
ATOM 1998 C CA . TRP A 1 243 ? -17.754 23.544 6.195 1.00 15.35 244 TRP A CA 1
ATOM 1999 C C . TRP A 1 243 ? -19.129 23.872 6.752 1.00 16.12 244 TRP A C 1
ATOM 2000 O O . TRP A 1 243 ? -20.137 23.259 6.398 1.00 16.34 244 TRP A O 1
ATOM 2011 N N . ALA A 1 244 ? -19.131 24.828 7.681 1.00 13.11 245 ALA A N 1
ATOM 2012 C CA . ALA A 1 244 ? -20.331 25.312 8.344 1.00 16.31 245 ALA A CA 1
ATOM 2013 C C . ALA A 1 244 ? -20.251 26.828 8.385 1.00 19.60 245 ALA A C 1
ATOM 2014 O O . ALA A 1 244 ? -19.179 27.377 8.641 1.00 18.42 245 ALA A O 1
ATOM 2016 N N . ALA A 1 245 ? -21.367 27.513 8.141 1.00 21.59 246 ALA A N 1
ATOM 2017 C CA . ALA A 1 245 ? -21.299 28.963 8.017 1.00 18.18 246 ALA A CA 1
ATOM 2018 C C . ALA A 1 245 ? -22.447 29.639 8.749 1.00 23.78 246 ALA A C 1
ATOM 2019 O O . ALA A 1 245 ? -23.548 29.089 8.863 1.00 22.49 246 ALA A O 1
ATOM 2021 N N . VAL A 1 246 ? -22.172 30.857 9.231 1.00 19.96 247 VAL A N 1
ATOM 2022 C CA . VAL A 1 246 ? -23.177 31.711 9.853 1.00 21.27 247 VAL A CA 1
ATOM 2023 C C . VAL A 1 246 ? -23.018 33.117 9.303 1.00 23.53 247 VAL A C 1
ATOM 2024 O O . VAL A 1 246 ? -21.921 33.532 8.913 1.00 21.40 247 VAL A O 1
ATOM 2028 N N . VAL A 1 247 ? -24.125 33.855 9.278 1.00 20.33 248 VAL A N 1
ATOM 2029 C CA . VAL A 1 247 ? -24.129 35.269 8.905 1.00 23.36 248 VAL A CA 1
ATOM 2030 C C . VAL A 1 247 ? -24.259 36.085 10.186 1.00 25.83 248 VAL A C 1
ATOM 2031 O O . VAL A 1 247 ? -25.118 35.806 11.030 1.00 23.08 248 VAL A O 1
ATOM 2035 N N . VAL A 1 248 ? -23.403 37.096 10.325 1.00 23.72 249 VAL A N 1
ATOM 2036 C CA . VAL A 1 248 ? -23.131 37.724 11.617 1.00 21.15 249 VAL A CA 1
ATOM 2037 C C . VAL A 1 248 ? -23.139 39.230 11.439 1.00 24.12 249 VAL A C 1
ATOM 2038 O O . VAL A 1 248 ? -22.805 39.744 10.360 1.00 22.17 249 VAL A O 1
ATOM 2042 N N . PRO A 1 249 ? -23.571 39.976 12.465 1.00 27.41 250 PRO A N 1
ATOM 2043 C CA . PRO A 1 249 ? -23.491 41.444 12.391 1.00 23.81 250 PRO A CA 1
ATOM 2044 C C . PRO A 1 249 ? -22.054 41.939 12.324 1.00 24.89 250 PRO A C 1
ATOM 2045 O O . PRO A 1 249 ? -21.183 41.481 13.069 1.00 23.64 250 PRO A O 1
ATOM 2049 N N . SER A 1 250 ? -21.818 42.915 11.447 1.00 24.27 251 SER A N 1
ATOM 2050 C CA . SER A 1 250 ? -20.489 43.499 11.324 1.00 26.21 251 SER A CA 1
ATOM 2051 C C . SER A 1 250 ? -20.070 44.139 12.642 1.00 28.64 251 SER A C 1
ATOM 2052 O O . SER A 1 250 ? -20.797 44.956 13.211 1.00 28.68 251 SER A O 1
ATOM 2055 N N . GLY A 1 251 ? -18.896 43.754 13.134 1.00 22.61 252 GLY A N 1
ATOM 2056 C CA . GLY A 1 251 ? -18.406 44.216 14.415 1.00 26.48 252 GLY A CA 1
ATOM 2057 C C . GLY A 1 251 ? -18.635 43.244 15.551 1.00 30.58 252 GLY A C 1
ATOM 2058 O O . GLY A 1 251 ? -18.105 43.457 16.649 1.00 27.62 252 GLY A O 1
ATOM 2059 N N . GLU A 1 252 ? -19.411 42.188 15.316 1.00 24.43 253 GLU A N 1
ATOM 2060 C CA . GLU A 1 252 ? -19.673 41.161 16.311 1.00 27.87 253 GLU A CA 1
ATOM 2061 C C . GLU A 1 252 ? -19.023 39.829 15.954 1.00 24.74 253 GLU A C 1
ATOM 2062 O O . GLU A 1 252 ? -19.245 38.839 16.657 1.00 22.19 253 GLU A O 1
ATOM 2068 N N . GLU A 1 253 ? -18.198 39.796 14.897 1.00 24.58 254 GLU A N 1
ATOM 2069 C CA . GLU A 1 253 ? -17.534 38.561 14.484 1.00 24.36 254 GLU A CA 1
ATOM 2070 C C . GLU A 1 253 ? -16.815 37.890 15.648 1.00 24.61 254 GLU A C 1
ATOM 2071 O O . GLU A 1 253 ? -16.801 36.659 15.751 1.00 22.96 254 GLU A O 1
ATOM 2077 N N . GLN A 1 254 ? -16.209 38.688 16.538 1.00 22.81 255 GLN A N 1
ATOM 2078 C CA . GLN A 1 254 ? -15.411 38.134 17.632 1.00 27.75 255 GLN A CA 1
ATOM 2079 C C . GLN A 1 254 ? -16.246 37.344 18.638 1.00 25.14 255 GLN A C 1
ATOM 2080 O O . GLN A 1 254 ? -15.679 36.594 19.439 1.00 27.90 255 GLN A O 1
ATOM 2086 N N . ARG A 1 255 ? -17.568 37.496 18.626 1.00 21.85 256 ARG A N 1
ATOM 2087 C CA . ARG A 1 255 ? -18.421 36.822 19.599 1.00 25.07 256 ARG A CA 1
ATOM 2088 C C . ARG A 1 255 ? -18.689 35.366 19.244 1.00 27.92 256 ARG A C 1
ATOM 2089 O O . ARG A 1 255 ? -19.256 34.632 20.066 1.00 27.29 256 ARG A O 1
ATOM 2097 N N . TYR A 1 256 ? -18.299 34.933 18.054 1.00 22.49 257 TYR A N 1
ATOM 2098 C CA . TYR A 1 256 ? -18.641 33.607 17.562 1.00 23.04 257 TYR A CA 1
ATOM 2099 C C . TYR A 1 256 ? -17.428 32.699 17.644 1.00 22.16 257 TYR A C 1
ATOM 2100 O O . TYR A 1 256 ? -16.300 33.136 17.414 1.00 23.22 257 TYR A O 1
ATOM 2109 N N . THR A 1 257 ? -17.670 31.428 17.955 1.00 20.81 258 THR A N 1
ATOM 2110 C CA . THR A 1 257 ? -16.624 30.417 17.961 1.00 20.31 258 THR A CA 1
ATOM 2111 C C . THR A 1 257 ? -17.097 29.205 17.172 1.00 22.22 258 THR A C 1
ATOM 2112 O O . THR A 1 257 ? -18.277 28.846 17.221 1.00 22.22 258 THR A O 1
ATOM 2116 N N . CYS A 1 258 ? -16.170 28.583 16.453 1.00 21.20 259 CYS A N 1
ATOM 2117 C CA . CYS A 1 258 ? -16.427 27.335 15.749 1.00 20.68 259 CYS A CA 1
ATOM 2118 C C . CYS A 1 258 ? -15.752 26.182 16.472 1.00 26.11 259 CYS A C 1
ATOM 2119 O O . CYS A 1 258 ? -14.592 26.289 16.884 1.00 25.22 259 CYS A O 1
ATOM 2122 N N . HIS A 1 259 ? -16.468 25.065 16.567 1.00 22.49 260 HIS A N 1
ATOM 2123 C CA . HIS A 1 259 ? -16.069 23.930 17.383 1.00 22.38 260 HIS A CA 1
ATOM 2124 C C . HIS A 1 259 ? -16.034 22.691 16.510 1.00 22.26 260 HIS A C 1
ATOM 2125 O O . HIS A 1 259 ? -17.011 22.388 15.824 1.00 23.09 260 HIS A O 1
ATOM 2132 N N . VAL A 1 260 ? -14.911 21.987 16.533 1.00 23.24 261 VAL A N 1
ATOM 2133 C CA . VAL A 1 260 ? -14.671 20.851 15.650 1.00 20.68 261 VAL A CA 1
ATOM 2134 C C . VAL A 1 260 ? -14.362 19.639 16.511 1.00 22.55 261 VAL A C 1
ATOM 2135 O O . VAL A 1 260 ? -13.512 19.715 17.409 1.00 22.53 261 VAL A O 1
ATOM 2139 N N . GLN A 1 261 ? -15.037 18.524 16.226 1.00 22.72 262 GLN A N 1
ATOM 2140 C CA . GLN A 1 261 ? -14.799 17.252 16.895 1.00 21.92 262 GLN A CA 1
ATOM 2141 C C . GLN A 1 261 ? -14.454 16.202 15.844 1.00 19.70 262 GLN A C 1
ATOM 2142 O O . GLN A 1 261 ? -15.210 16.013 14.885 1.00 20.20 262 GLN A O 1
ATOM 2148 N N . HIS A 1 262 ? -13.327 15.522 16.027 1.00 20.28 263 HIS A N 1
ATOM 2149 C CA . HIS A 1 262 ? -12.921 14.460 15.111 1.00 20.33 263 HIS A CA 1
ATOM 2150 C C . HIS A 1 262 ? -12.006 13.507 15.866 1.00 21.38 263 HIS A C 1
ATOM 2151 O O . HIS A 1 262 ? -11.190 13.943 16.680 1.00 21.97 263 HIS A O 1
ATOM 2158 N N . GLU A 1 263 ? -12.127 12.209 15.580 1.00 22.09 264 GLU A N 1
ATOM 2159 C CA . GLU A 1 263 ? -11.355 11.236 16.348 1.00 26.13 264 GLU A CA 1
ATOM 2160 C C . GLU A 1 263 ? -9.847 11.433 16.205 1.00 28.11 264 GLU A C 1
ATOM 2161 O O . GLU A 1 263 ? -9.090 10.971 17.066 1.00 29.23 264 GLU A O 1
ATOM 2167 N N . GLY A 1 264 ? -9.389 12.132 15.164 1.00 21.54 265 GLY A N 1
ATOM 2168 C CA . GLY A 1 264 ? -7.974 12.366 14.971 1.00 19.78 265 GLY A CA 1
ATOM 2169 C C . GLY A 1 264 ? -7.393 13.561 15.705 1.00 24.62 265 GLY A C 1
ATOM 2170 O O . GLY A 1 264 ? -6.168 13.703 15.770 1.00 24.44 265 GLY A O 1
ATOM 2171 N N . LEU A 1 265 ? -8.226 14.404 16.262 1.00 21.55 266 LEU A N 1
ATOM 2172 C CA . LEU A 1 265 ? -7.756 15.577 16.984 1.00 22.11 266 LEU A CA 1
ATOM 2173 C C . LEU A 1 265 ? -7.225 15.181 18.363 1.00 28.41 266 LEU A C 1
ATOM 2174 O O . LEU A 1 265 ? -7.806 14.318 19.032 1.00 26.05 266 LEU A O 1
ATOM 2179 N N . PRO A 1 266 ? -6.131 15.801 18.816 1.00 24.57 267 PRO A N 1
ATOM 2180 C CA . PRO A 1 266 ? -5.669 15.546 20.188 1.00 26.69 267 PRO A CA 1
ATOM 2181 C C . PRO A 1 266 ? -6.585 16.137 21.238 1.00 27.94 267 PRO A C 1
ATOM 2182 O O . PRO A 1 266 ? -6.518 15.716 22.400 1.00 29.98 267 PRO A O 1
ATOM 2186 N N . GLU A 1 267 ? -7.416 17.105 20.867 1.00 27.92 268 GLU A N 1
ATOM 2187 C CA . GLU A 1 267 ? -8.467 17.669 21.706 1.00 32.12 268 GLU A CA 1
ATOM 2188 C C . GLU A 1 267 ? -9.407 18.454 20.797 1.00 27.69 268 GLU A C 1
ATOM 2189 O O . GLU A 1 267 ? -9.014 18.825 19.692 1.00 27.69 268 GLU A O 1
ATOM 2195 N N . PRO A 1 268 ? -10.654 18.693 21.221 1.00 33.93 269 PRO A N 1
ATOM 2196 C CA . PRO A 1 268 ? -11.560 19.482 20.373 1.00 35.71 269 PRO A CA 1
ATOM 2197 C C . PRO A 1 268 ? -10.963 20.856 20.093 1.00 28.39 269 PRO A C 1
ATOM 2198 O O . PRO A 1 268 ? -10.259 21.431 20.928 1.00 25.85 269 PRO A O 1
ATOM 2202 N N . LEU A 1 269 ? -11.195 21.343 18.879 1.00 30.67 270 LEU A N 1
ATOM 2203 C CA . LEU A 1 269 ? -10.698 22.638 18.454 1.00 28.39 270 LEU A CA 1
ATOM 2204 C C . LEU A 1 269 ? -11.764 23.692 18.688 1.00 28.16 270 LEU A C 1
ATOM 2205 O O . LEU A 1 269 ? -12.962 23.437 18.538 1.00 26.51 270 LEU A O 1
ATOM 2210 N N . THR A 1 270 ? -11.318 24.885 19.061 1.00 22.75 271 THR A N 1
ATOM 2211 C CA . THR A 1 270 ? -12.184 26.054 19.079 1.00 23.67 271 THR A CA 1
ATOM 2212 C C . THR A 1 270 ? -11.496 27.130 18.258 1.00 26.96 271 THR A C 1
ATOM 2213 O O . THR A 1 270 ? -10.312 27.402 18.467 1.00 25.75 271 THR A O 1
ATOM 2217 N N . LEU A 1 271 ? -12.220 27.715 17.311 1.00 22.12 272 LEU A N 1
ATOM 2218 C CA . LEU A 1 271 ? -11.664 28.721 16.421 1.00 24.87 272 LEU A CA 1
ATOM 2219 C C . LEU A 1 271 ? -12.484 29.992 16.553 1.00 22.79 272 LEU A C 1
ATOM 2220 O O . LEU A 1 271 ? -13.710 29.940 16.643 1.00 22.76 272 LEU A O 1
ATOM 2225 N N . ARG A 1 272 ? -11.800 31.129 16.572 1.00 23.40 273 ARG A N 1
ATOM 2226 C CA . ARG A 1 272 ? -12.457 32.419 16.716 1.00 22.11 273 ARG A CA 1
ATOM 2227 C C . ARG A 1 272 ? -11.856 33.369 15.691 1.00 25.52 273 ARG A C 1
ATOM 2228 O O . ARG A 1 272 ? -10.633 33.400 15.527 1.00 27.60 273 ARG A O 1
ATOM 2236 N N . TRP A 1 273 ? -12.706 34.118 14.993 1.00 23.06 274 TRP A N 1
ATOM 2237 C CA . TRP A 1 273 ? -12.224 35.094 14.012 1.00 27.45 274 TRP A CA 1
ATOM 2238 C C . TRP A 1 273 ? -11.422 36.182 14.724 1.00 27.80 274 TRP A C 1
ATOM 2239 O O . TRP A 1 273 ? -11.877 36.750 15.718 1.00 28.55 274 TRP A O 1
ATOM 2251 N N . ILE B 2 1 ? -40.296 7.756 -7.233 1.00 29.14 2 ILE B N 1
ATOM 2252 C CA . ILE B 2 1 ? -39.946 9.031 -6.606 1.00 31.13 2 ILE B CA 1
ATOM 2253 C C . ILE B 2 1 ? -38.510 9.452 -6.947 1.00 34.46 2 ILE B C 1
ATOM 2254 O O . ILE B 2 1 ? -37.569 8.729 -6.687 1.00 29.12 2 ILE B O 1
ATOM 2259 N N . GLN B 2 2 ? -38.359 10.643 -7.516 1.00 29.19 3 GLN B N 1
ATOM 2260 C CA . GLN B 2 2 ? -37.072 11.152 -7.967 1.00 26.19 3 GLN B CA 1
ATOM 2261 C C . GLN B 2 2 ? -36.511 12.147 -6.961 1.00 27.86 3 GLN B C 1
ATOM 2262 O O . GLN B 2 2 ? -37.261 12.832 -6.267 1.00 28.04 3 GLN B O 1
ATOM 2268 N N . ARG B 2 3 ? -35.179 12.212 -6.874 1.00 19.92 4 ARG B N 1
ATOM 2269 C CA . ARG B 2 3 ? -34.512 13.134 -5.962 1.00 20.02 4 ARG B CA 1
ATOM 2270 C C . ARG B 2 3 ? -33.504 13.965 -6.738 1.00 20.39 4 ARG B C 1
ATOM 2271 O O . ARG B 2 3 ? -32.707 13.418 -7.503 1.00 16.59 4 ARG B O 1
ATOM 2279 N N . THR B 2 4 ? -33.541 15.288 -6.531 1.00 17.77 5 THR B N 1
ATOM 2280 C CA . THR B 2 4 ? -32.696 16.237 -7.251 1.00 20.21 5 THR B CA 1
ATOM 2281 C C . THR B 2 4 ? -31.271 16.219 -6.689 1.00 18.78 5 THR B C 1
ATOM 2282 O O . THR B 2 4 ? -31.092 16.174 -5.473 1.00 18.24 5 THR B O 1
ATOM 2286 N N . PRO B 2 5 ? -30.246 16.299 -7.540 1.00 17.01 6 PRO B N 1
ATOM 2287 C CA . PRO B 2 5 ? -28.869 16.283 -7.024 1.00 17.27 6 PRO B CA 1
ATOM 2288 C C . PRO B 2 5 ? -28.508 17.550 -6.265 1.00 21.11 6 PRO B C 1
ATOM 2289 O O . PRO B 2 5 ? -28.904 18.655 -6.637 1.00 19.34 6 PRO B O 1
ATOM 2293 N N . LYS B 2 6 ? -27.759 17.367 -5.181 1.00 19.49 7 LYS B N 1
ATOM 2294 C CA . LYS B 2 6 ? -26.980 18.438 -4.585 1.00 21.30 7 LYS B CA 1
ATOM 2295 C C . LYS B 2 6 ? -25.654 18.535 -5.326 1.00 21.48 7 LYS B C 1
ATOM 2296 O O . LYS B 2 6 ? -25.063 17.519 -5.689 1.00 22.74 7 LYS B O 1
ATOM 2302 N N . ILE B 2 7 ? -25.204 19.756 -5.593 1.00 17.76 8 ILE B N 1
ATOM 2303 C CA . ILE B 2 7 ? -24.016 19.976 -6.403 1.00 19.73 8 ILE B CA 1
ATOM 2304 C C . ILE B 2 7 ? -23.048 20.860 -5.624 1.00 24.19 8 ILE B C 1
ATOM 2305 O O . ILE B 2 7 ? -23.436 21.930 -5.139 1.00 20.75 8 ILE B O 1
ATOM 2310 N N . GLN B 2 8 ? -21.798 20.411 -5.500 1.00 14.64 9 GLN B N 1
ATOM 2311 C CA . GLN B 2 8 ? -20.724 21.213 -4.924 1.00 16.29 9 GLN B CA 1
ATOM 2312 C C . GLN B 2 8 ? -19.541 21.236 -5.876 1.00 17.83 9 GLN B C 1
ATOM 2313 O O . GLN B 2 8 ? -19.098 20.180 -6.341 1.00 14.48 9 GLN B O 1
ATOM 2319 N N . VAL B 2 9 ? -19.008 22.431 -6.139 1.00 13.33 10 VAL B N 1
ATOM 2320 C CA . VAL B 2 9 ? -17.801 22.600 -6.939 1.00 14.66 10 VAL B CA 1
ATOM 2321 C C . VAL B 2 9 ? -16.712 23.209 -6.065 1.00 16.78 10 VAL B C 1
ATOM 2322 O O . VAL B 2 9 ? -16.931 24.246 -5.430 1.00 16.51 10 VAL B O 1
ATOM 2326 N N . TYR B 2 10 ? -15.535 22.589 -6.056 1.00 17.43 11 TYR B N 1
ATOM 2327 C CA . TYR B 2 10 ? -14.504 22.965 -5.094 1.00 19.85 11 TYR B CA 1
ATOM 2328 C C . TYR B 2 10 ? -13.180 22.371 -5.545 1.00 20.01 11 TYR B C 1
ATOM 2329 O O . TYR B 2 10 ? -13.137 21.498 -6.414 1.00 20.58 11 TYR B O 1
ATOM 2338 N N . SER B 2 11 ? -12.089 22.859 -4.955 1.00 18.26 12 SER B N 1
ATOM 2339 C CA . SER B 2 11 ? -10.789 22.287 -5.256 1.00 18.94 12 SER B CA 1
ATOM 2340 C C . SER B 2 11 ? -10.361 21.334 -4.150 1.00 21.76 12 SER B C 1
ATOM 2341 O O . SER B 2 11 ? -10.804 21.426 -2.998 1.00 23.92 12 SER B O 1
ATOM 2344 N N . ARG B 2 12 ? -9.509 20.384 -4.539 1.00 18.60 13 ARG B N 1
ATOM 2345 C CA . ARG B 2 12 ? -8.993 19.402 -3.593 1.00 23.11 13 ARG B CA 1
ATOM 2346 C C . ARG B 2 12 ? -8.185 20.072 -2.491 1.00 26.37 13 ARG B C 1
ATOM 2347 O O . ARG B 2 12 ? -8.281 19.686 -1.317 1.00 24.85 13 ARG B O 1
ATOM 2355 N N . HIS B 2 13 ? -7.381 21.070 -2.850 1.00 26.58 14 HIS B N 1
ATOM 2356 C CA . HIS B 2 13 ? -6.590 21.871 -1.926 1.00 27.58 14 HIS B CA 1
ATOM 2357 C C . HIS B 2 13 ? -6.986 23.332 -2.057 1.00 29.23 14 HIS B C 1
ATOM 2358 O O . HIS B 2 13 ? -7.490 23.742 -3.110 1.00 27.65 14 HIS B O 1
ATOM 2365 N N . PRO B 2 14 ? -6.790 24.144 -1.013 1.00 31.88 15 PRO B N 1
ATOM 2366 C CA . PRO B 2 14 ? -7.063 25.578 -1.150 1.00 31.48 15 PRO B CA 1
ATOM 2367 C C . PRO B 2 14 ? -6.358 26.124 -2.383 1.00 27.59 15 PRO B C 1
ATOM 2368 O O . PRO B 2 14 ? -5.223 25.751 -2.688 1.00 31.65 15 PRO B O 1
ATOM 2372 N N . ALA B 2 15 ? -7.069 26.963 -3.125 1.00 29.69 16 ALA B N 1
ATOM 2373 C CA . ALA B 2 15 ? -6.621 27.388 -4.443 1.00 29.32 16 ALA B CA 1
ATOM 2374 C C . ALA B 2 15 ? -5.489 28.394 -4.304 1.00 33.03 16 ALA B C 1
ATOM 2375 O O . ALA B 2 15 ? -5.642 29.412 -3.624 1.00 32.22 16 ALA B O 1
ATOM 2377 N N . GLU B 2 16 ? -4.356 28.096 -4.936 1.00 31.94 17 GLU B N 1
ATOM 2378 C CA . GLU B 2 16 ? -3.214 28.997 -5.034 1.00 37.55 17 GLU B CA 1
ATOM 2379 C C . GLU B 2 16 ? -2.914 29.197 -6.510 1.00 31.51 17 GLU B C 1
ATOM 2380 O O . GLU B 2 16 ? -2.673 28.221 -7.228 1.00 33.90 17 GLU B O 1
ATOM 2386 N N . ASN B 2 17 ? -2.937 30.448 -6.963 1.00 33.89 18 ASN B N 1
ATOM 2387 C CA . ASN B 2 17 ? -2.690 30.733 -8.371 1.00 34.35 18 ASN B CA 1
ATOM 2388 C C . ASN B 2 17 ? -1.340 30.185 -8.808 1.00 36.40 18 ASN B C 1
ATOM 2389 O O . ASN B 2 17 ? -0.323 30.386 -8.136 1.00 35.71 18 ASN B O 1
ATOM 2394 N N . GLY B 2 18 ? -1.339 29.473 -9.937 1.00 29.79 19 GLY B N 1
ATOM 2395 C CA . GLY B 2 18 ? -0.134 28.908 -10.497 1.00 32.41 19 GLY B CA 1
ATOM 2396 C C . GLY B 2 18 ? 0.312 27.597 -9.897 1.00 33.39 19 GLY B C 1
ATOM 2397 O O . GLY B 2 18 ? 1.346 27.064 -10.318 1.00 34.77 19 GLY B O 1
ATOM 2398 N N . LYS B 2 19 ? -0.425 27.055 -8.935 1.00 30.22 20 LYS B N 1
ATOM 2399 C CA . LYS B 2 19 ? -0.084 25.794 -8.298 1.00 28.22 20 LYS B CA 1
ATOM 2400 C C . LYS B 2 19 ? -1.054 24.719 -8.763 1.00 30.42 20 LYS B C 1
ATOM 2401 O O . LYS B 2 19 ? -2.274 24.905 -8.688 1.00 26.13 20 LYS B O 1
ATOM 2407 N N . SER B 2 20 ? -0.510 23.599 -9.224 1.00 29.92 21 SER B N 1
ATOM 2408 C CA . SER B 2 20 ? -1.346 22.502 -9.683 1.00 30.39 21 SER B CA 1
ATOM 2409 C C . SER B 2 20 ? -2.222 21.991 -8.544 1.00 30.99 21 SER B C 1
ATOM 2410 O O . SER B 2 20 ? -1.846 22.031 -7.367 1.00 28.07 21 SER B O 1
ATOM 2413 N N . ASN B 2 21 ? -3.404 21.510 -8.913 1.00 28.32 22 ASN B N 1
ATOM 2414 C CA . ASN B 2 21 ? -4.493 21.236 -7.985 1.00 24.17 22 ASN B CA 1
ATOM 2415 C C . ASN B 2 21 ? -5.468 20.309 -8.708 1.00 23.02 22 ASN B C 1
ATOM 2416 O O . ASN B 2 21 ? -5.194 19.841 -9.820 1.00 21.62 22 ASN B O 1
ATOM 2421 N N . PHE B 2 22 ? -6.607 20.043 -8.079 1.00 20.63 23 PHE B N 1
ATOM 2422 C CA . PHE B 2 22 ? -7.679 19.263 -8.688 1.00 20.18 23 PHE B CA 1
ATOM 2423 C C . PHE B 2 22 ? -8.991 19.999 -8.511 1.00 18.02 23 PHE B C 1
ATOM 2424 O O . PHE B 2 22 ? -9.285 20.498 -7.421 1.00 19.57 23 PHE B O 1
ATOM 2432 N N . LEU B 2 23 ? -9.773 20.062 -9.584 1.00 17.40 24 LEU B N 1
ATOM 2433 C CA . LEU B 2 23 ? -11.099 20.667 -9.558 1.00 16.65 24 LEU B CA 1
ATOM 2434 C C . LEU B 2 23 ? -12.144 19.565 -9.435 1.00 14.71 24 LEU B C 1
ATOM 2435 O O . LEU B 2 23 ? -12.143 18.623 -10.231 1.00 18.92 24 LEU B O 1
ATOM 2440 N N . ASN B 2 24 ? -13.035 19.695 -8.454 1.00 16.32 25 ASN B N 1
ATOM 2441 C CA . ASN B 2 24 ? -14.012 18.667 -8.114 1.00 15.84 25 ASN B CA 1
ATOM 2442 C C . ASN B 2 24 ? -15.425 19.174 -8.351 1.00 16.54 25 ASN B C 1
ATOM 2443 O O . ASN B 2 24 ? -15.754 20.316 -8.023 1.00 14.40 25 ASN B O 1
ATOM 2448 N N . CYS B 2 25 ? -16.264 18.307 -8.888 1.00 13.02 26 CYS B N 1
ATOM 2449 C CA . CYS B 2 25 ? -17.703 18.512 -8.873 1.00 13.38 26 CYS B CA 1
ATOM 2450 C C . CYS B 2 25 ? -18.321 17.287 -8.215 1.00 15.56 26 CYS B C 1
ATOM 2451 O O . CYS B 2 25 ? -18.268 16.190 -8.779 1.00 14.55 26 CYS B O 1
ATOM 2454 N N . TYR B 2 26 ? -18.872 17.471 -7.019 1.00 13.34 27 TYR B N 1
ATOM 2455 C CA . TYR B 2 26 ? -19.485 16.392 -6.248 1.00 16.26 27 TYR B CA 1
ATOM 2456 C C . TYR B 2 26 ? -20.997 16.473 -6.409 1.00 17.23 27 TYR B C 1
ATOM 2457 O O . TYR B 2 26 ? -21.602 17.489 -6.060 1.00 17.64 27 TYR B O 1
ATOM 2466 N N . VAL B 2 27 ? -21.613 15.415 -6.938 1.00 12.65 28 VAL B N 1
ATOM 2467 C CA . VAL B 2 27 ? -23.066 15.364 -7.066 1.00 14.00 28 VAL B CA 1
ATOM 2468 C C . VAL B 2 27 ? -23.565 14.246 -6.161 1.00 17.57 28 VAL B C 1
ATOM 2469 O O . VAL B 2 27 ? -23.016 13.139 -6.180 1.00 13.54 28 VAL B O 1
ATOM 2473 N N . SER B 2 28 ? -24.580 14.539 -5.350 1.00 15.24 29 SER B N 1
ATOM 2474 C CA . SER B 2 28 ? -25.047 13.576 -4.361 1.00 16.01 29 SER B CA 1
ATOM 2475 C C . SER B 2 28 ? -26.543 13.750 -4.136 1.00 19.69 29 SER B C 1
ATOM 2476 O O . SER B 2 28 ? -27.149 14.743 -4.551 1.00 18.95 29 SER B O 1
ATOM 2479 N N . GLY B 2 29 ? -27.131 12.770 -3.450 1.00 14.92 30 GLY B N 1
ATOM 2480 C CA . GLY B 2 29 ? -28.533 12.809 -3.105 1.00 17.82 30 GLY B CA 1
ATOM 2481 C C . GLY B 2 29 ? -29.514 12.627 -4.244 1.00 17.10 30 GLY B C 1
ATOM 2482 O O . GLY B 2 29 ? -30.689 12.935 -4.059 1.00 17.29 30 GLY B O 1
ATOM 2483 N N . PHE B 2 30 ? -29.098 12.118 -5.404 1.00 14.66 31 PHE B N 1
ATOM 2484 C CA . PHE B 2 30 ? -29.984 12.035 -6.558 1.00 16.01 31 PHE B CA 1
ATOM 2485 C C . PHE B 2 30 ? -30.476 10.614 -6.826 1.00 17.26 31 PHE B C 1
ATOM 2486 O O . PHE B 2 30 ? -29.872 9.621 -6.411 1.00 15.25 31 PHE B O 1
ATOM 2494 N N . HIS B 2 31 ? -31.604 10.544 -7.528 1.00 13.89 32 HIS B N 1
ATOM 2495 C CA . HIS B 2 31 ? -32.233 9.290 -7.928 1.00 15.50 32 HIS B CA 1
ATOM 2496 C C . HIS B 2 31 ? -33.228 9.651 -9.032 1.00 17.88 32 HIS B C 1
ATOM 2497 O O . HIS B 2 31 ? -33.997 10.601 -8.884 1.00 18.00 32 HIS B O 1
ATOM 2504 N N . PRO B 2 32 ? -33.211 8.918 -10.154 1.00 18.03 33 PRO B N 1
ATOM 2505 C CA . PRO B 2 32 ? -32.385 7.746 -10.475 1.00 18.01 33 PRO B CA 1
ATOM 2506 C C . PRO B 2 32 ? -30.920 8.088 -10.773 1.00 16.61 33 PRO B C 1
ATOM 2507 O O . PRO B 2 32 ? -30.515 9.258 -10.677 1.00 15.02 33 PRO B O 1
ATOM 2511 N N . SER B 2 33 ? -30.142 7.077 -11.177 1.00 15.89 34 SER B N 1
ATOM 2512 C CA . SER B 2 33 ? -28.694 7.231 -11.218 1.00 16.09 34 SER B CA 1
ATOM 2513 C C . SER B 2 33 ? -28.199 7.901 -12.493 1.00 20.57 34 SER B C 1
ATOM 2514 O O . SER B 2 33 ? -27.081 8.421 -12.504 1.00 19.58 34 SER B O 1
ATOM 2517 N N . ASP B 2 34 ? -28.996 7.911 -13.557 1.00 19.38 35 ASP B N 1
ATOM 2518 C CA . ASP B 2 34 ? -28.564 8.529 -14.804 1.00 21.48 35 ASP B CA 1
ATOM 2519 C C . ASP B 2 34 ? -28.389 10.032 -14.588 1.00 23.20 35 ASP B C 1
ATOM 2520 O O . ASP B 2 34 ? -29.311 10.710 -14.126 1.00 21.78 35 ASP B O 1
ATOM 2525 N N . ILE B 2 35 ? -27.199 10.543 -14.899 1.00 20.41 36 ILE B N 1
ATOM 2526 C CA . ILE B 2 35 ? -26.875 11.949 -14.679 1.00 18.47 36 ILE B CA 1
ATOM 2527 C C . ILE B 2 35 ? -25.745 12.304 -15.636 1.00 20.87 36 ILE B C 1
ATOM 2528 O O . ILE B 2 35 ? -24.918 11.455 -15.983 1.00 19.78 36 ILE B O 1
ATOM 2533 N N . GLU B 2 36 ? -25.733 13.552 -16.096 1.00 16.49 37 GLU B N 1
ATOM 2534 C CA . GLU B 2 36 ? -24.676 14.060 -16.958 1.00 15.93 37 GLU B CA 1
ATOM 2535 C C . GLU B 2 36 ? -23.948 15.165 -16.215 1.00 20.66 37 GLU B C 1
ATOM 2536 O O . GLU B 2 36 ? -24.587 16.045 -15.637 1.00 19.48 37 GLU B O 1
ATOM 2542 N N . VAL B 2 37 ? -22.618 15.110 -16.206 1.00 17.87 38 VAL B N 1
ATOM 2543 C CA . VAL B 2 37 ? -21.820 16.100 -15.490 1.00 18.55 38 VAL B CA 1
ATOM 2544 C C . VAL B 2 37 ? -20.658 16.506 -16.378 1.00 23.29 38 VAL B C 1
ATOM 2545 O O . VAL B 2 37 ? -19.919 15.648 -16.868 1.00 23.46 38 VAL B O 1
ATOM 2549 N N . ASP B 2 38 ? -20.499 17.808 -16.593 1.00 20.08 39 ASP B N 1
ATOM 2550 C CA . ASP B 2 38 ? -19.336 18.342 -17.284 1.00 23.02 39 ASP B CA 1
ATOM 2551 C C . ASP B 2 38 ? -18.669 19.384 -16.401 1.00 20.64 39 ASP B C 1
ATOM 2552 O O . ASP B 2 38 ? -19.345 20.106 -15.663 1.00 21.08 39 ASP B O 1
ATOM 2557 N N . LEU B 2 39 ? -17.341 19.457 -16.483 1.00 16.91 40 LEU B N 1
ATOM 2558 C CA . LEU B 2 39 ? -16.580 20.559 -15.914 1.00 19.22 40 LEU B CA 1
ATOM 2559 C C . LEU B 2 39 ? -16.284 21.547 -17.032 1.00 20.40 40 LEU B C 1
ATOM 2560 O O . LEU B 2 39 ? -16.005 21.146 -18.163 1.00 17.39 40 LEU B O 1
ATOM 2565 N N . LEU B 2 40 ? -16.381 22.838 -16.725 1.00 17.08 41 LEU B N 1
ATOM 2566 C CA . LEU B 2 40 ? -16.196 23.884 -17.723 1.00 17.00 41 LEU B CA 1
ATOM 2567 C C . LEU B 2 40 ? -15.015 24.759 -17.342 1.00 17.00 41 LEU B C 1
ATOM 2568 O O . LEU B 2 40 ? -14.787 25.02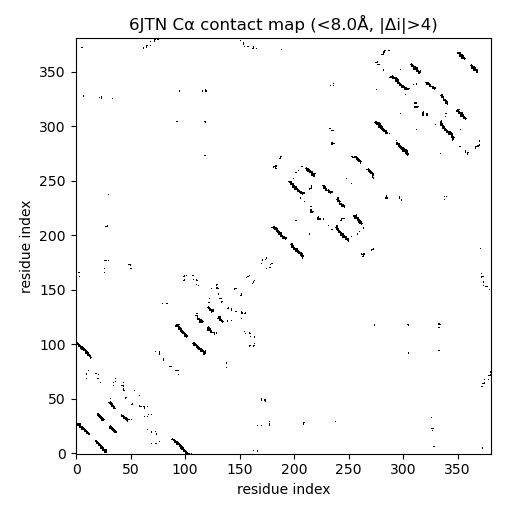1 -16.160 1.00 16.36 41 LEU B O 1
ATOM 2573 N N . LYS B 2 41 ? -14.266 25.206 -18.349 1.00 17.10 42 LYS B N 1
ATOM 2574 C CA . LYS B 2 41 ? -13.219 26.202 -18.170 1.00 15.70 42 LYS B CA 1
ATOM 2575 C C . LYS B 2 41 ? -13.524 27.342 -19.125 1.00 20.09 42 LYS B C 1
ATOM 2576 O O . LYS B 2 41 ? -13.565 27.138 -20.344 1.00 18.59 42 LYS B O 1
ATOM 2582 N N . ASN B 2 42 ? -13.765 28.525 -18.566 1.00 19.58 43 ASN B N 1
ATOM 2583 C CA . ASN B 2 42 ? -14.137 29.696 -19.352 1.00 24.82 43 ASN B CA 1
ATOM 2584 C C . ASN B 2 42 ? -15.284 29.367 -20.308 1.00 25.74 43 ASN B C 1
ATOM 2585 O O . ASN B 2 42 ? -15.291 29.774 -21.468 1.00 25.63 43 ASN B O 1
ATOM 2590 N N . GLY B 2 43 ? -16.254 28.591 -19.812 1.00 24.47 44 GLY B N 1
ATOM 2591 C CA . GLY B 2 43 ? -17.441 28.245 -20.564 1.00 23.10 44 GLY B CA 1
ATOM 2592 C C . GLY B 2 43 ? -17.333 27.013 -21.444 1.00 26.75 44 GLY B C 1
ATOM 2593 O O . GLY B 2 43 ? -18.366 26.538 -21.937 1.00 29.59 44 GLY B O 1
ATOM 2594 N N . GLU B 2 44 ? -16.129 26.483 -21.671 1.00 22.03 45 GLU B N 1
ATOM 2595 C CA . GLU B 2 44 ? -15.928 25.372 -22.597 1.00 21.40 45 GLU B CA 1
ATOM 2596 C C . GLU B 2 44 ? -15.762 24.064 -21.835 1.00 23.86 45 GLU B C 1
ATOM 2597 O O . GLU B 2 44 ? -15.124 24.029 -20.778 1.00 19.51 45 GLU B O 1
ATOM 2603 N N . ARG B 2 45 ? -16.318 22.984 -22.384 1.00 19.51 46 ARG B N 1
ATOM 2604 C CA . ARG B 2 45 ? -16.213 21.689 -21.724 1.00 23.55 46 ARG B CA 1
ATOM 2605 C C . ARG B 2 45 ? -14.759 21.245 -21.643 1.00 24.55 46 ARG B C 1
ATOM 2606 O O . ARG B 2 45 ? -14.007 21.346 -22.620 1.00 20.05 46 ARG B O 1
ATOM 2614 N N . ILE B 2 46 ? -14.364 20.771 -20.458 1.00 18.77 47 ILE B N 1
ATOM 2615 C CA . ILE B 2 46 ? -13.021 20.265 -20.208 1.00 17.74 47 ILE B CA 1
ATOM 2616 C C . ILE B 2 46 ? -12.977 18.804 -20.623 1.00 22.35 47 ILE B C 1
ATOM 2617 O O . ILE B 2 46 ? -13.850 18.017 -20.241 1.00 20.12 47 ILE B O 1
ATOM 2622 N N . GLU B 2 47 ? -11.953 18.435 -21.384 1.00 20.98 48 GLU B N 1
ATOM 2623 C CA . GLU B 2 47 ? -11.788 17.054 -21.816 1.00 24.15 48 GLU B CA 1
ATOM 2624 C C . GLU B 2 47 ? -10.992 16.241 -20.795 1.00 28.12 48 GLU B C 1
ATOM 2625 O O . GLU B 2 47 ? -10.258 16.780 -19.961 1.00 26.84 48 GLU B O 1
ATOM 2631 N N . LYS B 2 48 ? -11.165 14.919 -20.862 1.00 28.35 49 LYS B N 1
ATOM 2632 C CA . LYS B 2 48 ? -10.391 13.966 -20.062 1.00 34.54 49 LYS B CA 1
ATOM 2633 C C . LYS B 2 48 ? -10.681 14.082 -18.561 1.00 28.22 49 LYS B C 1
ATOM 2634 O O . LYS B 2 48 ? -9.844 13.718 -17.732 1.00 30.79 49 LYS B O 1
ATOM 2640 N N . VAL B 2 49 ? -11.872 14.571 -18.215 1.00 22.72 50 VAL B N 1
ATOM 2641 C CA . VAL B 2 49 ? -12.373 14.544 -16.841 1.00 21.35 50 VAL B CA 1
ATOM 2642 C C . VAL B 2 49 ? -12.645 13.104 -16.421 1.00 22.98 50 VAL B C 1
ATOM 2643 O O . VAL B 2 49 ? -13.183 12.305 -17.195 1.00 25.27 50 VAL B O 1
ATOM 2647 N N . GLU B 2 50 ? -12.303 12.770 -15.185 1.00 18.57 51 GLU B N 1
ATOM 2648 C CA . GLU B 2 50 ? -12.527 11.429 -14.660 1.00 22.39 51 GLU B CA 1
ATOM 2649 C C . GLU B 2 50 ? -13.602 11.470 -13.587 1.00 23.95 51 GLU B C 1
ATOM 2650 O O . GLU B 2 50 ? -14.004 12.538 -13.119 1.00 19.19 51 GLU B O 1
ATOM 2656 N N . HIS B 2 51 ? -14.102 10.295 -13.213 1.00 19.32 52 HIS B N 1
ATOM 2657 C CA . HIS B 2 51 ? -15.111 10.282 -12.166 1.00 17.90 52 HIS B CA 1
ATOM 2658 C C . HIS B 2 51 ? -15.004 9.017 -11.328 1.00 23.32 52 HIS B C 1
ATOM 2659 O O . HIS B 2 51 ? -14.444 8.006 -11.754 1.00 19.65 52 HIS B O 1
ATOM 2666 N N . SER B 2 52 ? -15.568 9.095 -10.126 1.00 19.34 53 SER B N 1
ATOM 2667 C CA . SER B 2 52 ? -15.597 7.960 -9.221 1.00 20.67 53 SER B CA 1
ATOM 2668 C C . SER B 2 52 ? -16.628 6.927 -9.692 1.00 21.77 53 SER B C 1
ATOM 2669 O O . SER B 2 52 ? -17.415 7.153 -10.621 1.00 18.05 53 SER B O 1
ATOM 2672 N N . ASP B 2 53 ? -16.619 5.779 -9.023 1.00 21.09 54 ASP B N 1
ATOM 2673 C CA . ASP B 2 53 ? -17.559 4.713 -9.326 1.00 18.54 54 ASP B CA 1
ATOM 2674 C C . ASP B 2 53 ? -18.877 4.944 -8.599 1.00 20.82 54 ASP B C 1
ATOM 2675 O O . ASP B 2 53 ? -18.896 5.337 -7.429 1.00 20.36 54 ASP B O 1
ATOM 2680 N N . LEU B 2 54 ? -19.978 4.672 -9.295 1.00 17.68 55 LEU B N 1
ATOM 2681 C CA . LEU B 2 54 ? -21.322 4.920 -8.773 1.00 20.39 55 LEU B CA 1
ATOM 2682 C C . LEU B 2 54 ? -21.555 4.210 -7.443 1.00 19.26 55 LEU B C 1
ATOM 2683 O O . LEU B 2 54 ? -21.429 2.987 -7.337 1.00 18.17 55 LEU B O 1
ATOM 2688 N N . SER B 2 55 ? -21.911 4.976 -6.425 1.00 15.51 56 SER B N 1
ATOM 2689 C CA . SER B 2 55 ? -22.211 4.412 -5.120 1.00 18.61 56 SER B CA 1
ATOM 2690 C C . SER B 2 55 ? -23.455 5.112 -4.596 1.00 16.02 56 SER B C 1
ATOM 2691 O O . SER B 2 55 ? -23.998 6.016 -5.246 1.00 13.85 56 SER B O 1
ATOM 2694 N N . PHE B 2 56 ? -23.918 4.690 -3.422 1.00 13.16 57 PHE B N 1
ATOM 2695 C CA . PHE B 2 56 ? -25.111 5.284 -2.847 1.00 14.17 57 PHE B CA 1
ATOM 2696 C C . PHE B 2 56 ? -25.045 5.268 -1.329 1.00 16.96 57 PHE B C 1
ATOM 2697 O O . PHE B 2 56 ? -24.268 4.529 -0.714 1.00 16.99 57 PHE B O 1
ATOM 2705 N N . SER B 2 57 ? -25.876 6.121 -0.741 1.00 14.97 58 SER B N 1
ATOM 2706 C CA . SER B 2 57 ? -25.924 6.344 0.689 1.00 20.91 58 SER B CA 1
ATOM 2707 C C . SER B 2 57 ? -26.977 5.452 1.335 1.00 20.09 58 SER B C 1
ATOM 2708 O O . SER B 2 57 ? -27.693 4.695 0.672 1.00 16.35 58 SER B O 1
ATOM 2711 N N . LYS B 2 58 ? -27.070 5.565 2.659 1.00 22.96 59 LYS B N 1
ATOM 2712 C CA . LYS B 2 58 ? -28.001 4.753 3.433 1.00 27.39 59 LYS B CA 1
ATOM 2713 C C . LYS B 2 58 ? -29.448 5.016 3.035 1.00 23.94 59 LYS B C 1
ATOM 2714 O O . LYS B 2 58 ? -30.295 4.127 3.172 1.00 21.77 59 LYS B O 1
ATOM 2720 N N . ASP B 2 59 ? -29.760 6.220 2.551 1.00 19.83 60 ASP B N 1
ATOM 2721 C CA . ASP B 2 59 ? -31.095 6.500 2.041 1.00 20.98 60 ASP B CA 1
ATOM 2722 C C . ASP B 2 59 ? -31.285 6.089 0.578 1.00 18.78 60 ASP B C 1
ATOM 2723 O O . ASP B 2 59 ? -32.291 6.476 -0.024 1.00 17.31 60 ASP B O 1
ATOM 2728 N N . TRP B 2 60 ? -30.342 5.345 -0.001 1.00 14.03 61 TRP B N 1
ATOM 2729 C CA . TRP B 2 60 ? -30.376 4.774 -1.350 1.00 15.12 61 TRP B CA 1
ATOM 2730 C C . TRP B 2 60 ? -30.067 5.806 -2.438 1.00 16.27 61 TRP B C 1
ATOM 2731 O O . TRP B 2 60 ? -30.038 5.431 -3.611 1.00 14.52 61 TRP B O 1
ATOM 2742 N N . SER B 2 61 ? -29.856 7.081 -2.103 1.00 14.41 62 SER B N 1
ATOM 2743 C CA . SER B 2 61 ? -29.536 8.074 -3.119 1.00 15.80 62 SER B CA 1
ATOM 2744 C C . SER B 2 61 ? -28.075 7.963 -3.538 1.00 13.43 62 SER B C 1
ATOM 2745 O O . SER B 2 61 ? -27.192 7.641 -2.738 1.00 14.21 62 SER B O 1
ATOM 2748 N N . PHE B 2 62 ? -27.827 8.254 -4.810 1.00 13.83 63 PHE B N 1
ATOM 2749 C CA . PHE B 2 62 ? -26.529 8.080 -5.446 1.00 12.15 63 PHE B CA 1
ATOM 2750 C C . PHE B 2 62 ? -25.625 9.290 -5.226 1.00 14.68 63 PHE B C 1
ATOM 2751 O O . PHE B 2 62 ? -26.090 10.410 -5.001 1.00 15.36 63 PHE B O 1
ATOM 2759 N N . TYR B 2 63 ? -24.321 9.054 -5.350 1.00 13.20 64 TYR B N 1
ATOM 2760 C CA . TYR B 2 63 ? -23.343 10.134 -5.347 1.00 14.90 64 TYR B CA 1
ATOM 2761 C C . TYR B 2 63 ? -22.174 9.765 -6.250 1.00 17.09 64 TYR B C 1
ATOM 2762 O O . TYR B 2 63 ? -21.821 8.586 -6.392 1.00 15.16 64 TYR B O 1
ATOM 2771 N N . LEU B 2 64 ? -21.576 10.798 -6.849 1.00 12.34 65 LEU B N 1
ATOM 2772 C CA . LEU B 2 64 ? -20.495 10.684 -7.823 1.00 14.11 65 LEU B CA 1
ATOM 2773 C C . LEU B 2 64 ? -19.564 11.875 -7.649 1.00 14.59 65 LEU B C 1
ATOM 2774 O O . LEU B 2 64 ? -20.025 12.985 -7.372 1.00 14.30 65 LEU B O 1
ATOM 2779 N N . LEU B 2 65 ? -18.267 11.642 -7.831 1.00 10.90 66 LEU B N 1
ATOM 2780 C CA . LEU B 2 65 ? -17.271 12.711 -7.881 1.00 13.73 66 LEU B CA 1
ATOM 2781 C C . LEU B 2 65 ? -16.683 12.795 -9.282 1.00 16.08 66 LEU B C 1
ATOM 2782 O O . LEU B 2 65 ? -16.101 11.821 -9.769 1.00 16.30 66 LEU B O 1
ATOM 2787 N N . TYR B 2 66 ? -16.802 13.964 -9.909 1.00 13.40 67 TYR B N 1
ATOM 2788 C CA . TYR B 2 66 ? -16.110 14.277 -11.144 1.00 12.65 67 TYR B CA 1
ATOM 2789 C C . TYR B 2 66 ? -14.924 15.171 -10.828 1.00 15.42 67 TYR B C 1
ATOM 2790 O O . TYR B 2 66 ? -15.047 16.101 -10.025 1.00 15.09 67 TYR B O 1
ATOM 2799 N N . TYR B 2 67 ? -13.788 14.911 -11.479 1.00 15.49 68 TYR B N 1
ATOM 2800 C CA . TYR B 2 67 ? -12.583 15.670 -11.150 1.00 16.86 68 TYR B CA 1
ATOM 2801 C C . TYR B 2 67 ? -11.613 15.716 -12.323 1.00 17.75 68 TYR B C 1
ATOM 2802 O O . TYR B 2 67 ? -11.616 14.858 -13.212 1.00 18.88 68 TYR B O 1
ATOM 2811 N N . THR B 2 68 ? -10.762 16.740 -12.301 1.00 18.48 69 THR B N 1
ATOM 2812 C CA . THR B 2 68 ? -9.717 16.907 -13.299 1.00 21.00 69 THR B CA 1
ATOM 2813 C C . THR B 2 68 ? -8.581 17.696 -12.670 1.00 24.10 69 THR B C 1
ATOM 2814 O O . THR B 2 68 ? -8.805 18.546 -11.804 1.00 17.41 69 THR B O 1
ATOM 2818 N N . GLU B 2 69 ? -7.363 17.405 -13.103 1.00 23.70 70 GLU B N 1
ATOM 2819 C CA . GLU B 2 69 ? -6.224 18.213 -12.688 1.00 25.44 70 GLU B CA 1
ATOM 2820 C C . GLU B 2 69 ? -6.318 19.596 -13.315 1.00 27.98 70 GLU B C 1
ATOM 2821 O O . GLU B 2 69 ? -6.697 19.738 -14.477 1.00 22.95 70 GLU B O 1
ATOM 2827 N N . PHE B 2 70 ? -5.987 20.629 -12.543 1.00 25.37 71 PHE B N 1
ATOM 2828 C CA . PHE B 2 70 ? -5.962 21.968 -13.116 1.00 26.54 71 PHE B CA 1
ATOM 2829 C C . PHE B 2 70 ? -5.024 22.848 -12.305 1.00 28.24 71 PHE B C 1
ATOM 2830 O O . PHE B 2 70 ? -4.723 22.571 -11.137 1.00 24.95 71 PHE B O 1
ATOM 2838 N N . THR B 2 71 ? -4.552 23.904 -12.959 1.00 30.15 72 THR B N 1
ATOM 2839 C CA . THR B 2 71 ? -3.727 24.922 -12.316 1.00 29.99 72 THR B CA 1
ATOM 2840 C C . THR B 2 71 ? -4.502 26.230 -12.307 1.00 26.42 72 THR B C 1
ATOM 2841 O O . THR B 2 71 ? -4.614 26.893 -13.351 1.00 29.93 72 THR B O 1
ATOM 2845 N N . PRO B 2 72 ? -5.078 26.633 -11.178 1.00 27.40 73 PRO B N 1
ATOM 2846 C CA . PRO B 2 72 ? -5.900 27.843 -11.170 1.00 30.07 73 PRO B CA 1
ATOM 2847 C C . PRO B 2 72 ? -5.062 29.092 -11.393 1.00 29.43 73 PRO B C 1
ATOM 2848 O O . PRO B 2 72 ? -3.886 29.161 -11.029 1.00 27.97 73 PRO B O 1
ATOM 2852 N N . THR B 2 73 ? -5.680 30.071 -12.044 1.00 34.07 74 THR B N 1
ATOM 2853 C CA . THR B 2 73 ? -5.076 31.376 -12.267 1.00 35.69 74 THR B CA 1
ATOM 2854 C C . THR B 2 73 ? -6.069 32.439 -11.837 1.00 38.15 74 THR B C 1
ATOM 2855 O O . THR B 2 73 ? -7.256 32.168 -11.639 1.00 38.20 74 THR B O 1
ATOM 2859 N N . GLU B 2 74 ? -5.563 33.665 -11.691 1.00 39.16 75 GLU B N 1
ATOM 2860 C CA . GLU B 2 74 ? -6.426 34.792 -11.359 1.00 40.59 75 GLU B CA 1
ATOM 2861 C C . GLU B 2 74 ? -7.541 34.952 -12.381 1.00 39.80 75 GLU B C 1
ATOM 2862 O O . GLU B 2 74 ? -8.666 35.333 -12.032 1.00 40.10 75 GLU B O 1
ATOM 2868 N N . LYS B 2 75 ? -7.252 34.622 -13.635 1.00 38.29 76 LYS B N 1
ATOM 2869 C CA . LYS B 2 75 ? -8.038 35.015 -14.794 1.00 42.16 76 LYS B CA 1
ATOM 2870 C C . LYS B 2 75 ? -9.095 33.978 -15.194 1.00 40.02 76 LYS B C 1
ATOM 2871 O O . LYS B 2 75 ? -10.167 34.350 -15.686 1.00 42.26 76 LYS B O 1
ATOM 2877 N N . ASP B 2 76 ? -8.847 32.691 -14.957 1.00 35.55 77 ASP B N 1
ATOM 2878 C CA . ASP B 2 76 ? -9.722 31.646 -15.480 1.00 30.48 77 ASP B CA 1
ATOM 2879 C C . ASP B 2 76 ? -10.919 31.395 -14.572 1.00 29.79 77 ASP B C 1
ATOM 2880 O O . ASP B 2 76 ? -10.788 31.351 -13.346 1.00 27.89 77 ASP B O 1
ATOM 2885 N N . GLU B 2 77 ? -12.087 31.204 -15.187 1.00 26.86 78 GLU B N 1
ATOM 2886 C CA . GLU B 2 77 ? -13.309 30.833 -14.486 1.00 23.26 78 GLU B CA 1
ATOM 2887 C C . GLU B 2 77 ? -13.646 29.369 -14.758 1.00 22.53 78 GLU B C 1
ATOM 2888 O O . GLU B 2 77 ? -13.412 28.854 -15.855 1.00 19.15 78 GLU B O 1
ATOM 2894 N N . TYR B 2 78 ? -14.206 28.705 -13.753 1.00 16.91 79 TYR B N 1
ATOM 2895 C CA . TYR B 2 78 ? -14.548 27.286 -13.857 1.00 15.30 79 TYR B CA 1
ATOM 2896 C C . TYR B 2 78 ? -15.956 27.069 -13.323 1.00 20.61 79 TYR B C 1
ATOM 2897 O O . TYR B 2 78 ? -16.485 27.876 -12.558 1.00 20.14 79 TYR B O 1
ATOM 2906 N N . ALA B 2 79 ? -16.566 25.964 -13.742 1.00 17.21 80 ALA B N 1
ATOM 2907 C CA . ALA B 2 79 ? -17.944 25.688 -13.372 1.00 15.64 80 ALA B CA 1
ATOM 2908 C C . ALA B 2 79 ? -18.213 24.209 -13.599 1.00 16.64 80 ALA B C 1
ATOM 2909 O O . ALA B 2 79 ? -17.418 23.499 -14.221 1.00 17.56 80 ALA B O 1
ATOM 2911 N N . CYS B 2 80 ? -19.332 23.754 -13.057 1.00 15.13 81 CYS B N 1
ATOM 2912 C CA . CYS B 2 80 ? -19.842 22.407 -13.264 1.00 16.72 81 CYS B CA 1
ATOM 2913 C C . CYS B 2 80 ? -21.236 22.523 -13.862 1.00 21.35 81 CYS B C 1
ATOM 2914 O O . CYS B 2 80 ? -22.042 23.345 -13.415 1.00 23.15 81 CYS B O 1
ATOM 2917 N N . ARG B 2 81 ? -21.509 21.734 -14.900 1.00 17.77 82 ARG B N 1
ATOM 2918 C CA . ARG B 2 81 ? -22.816 21.712 -15.546 1.00 15.40 82 ARG B CA 1
ATOM 2919 C C . ARG B 2 81 ? -23.418 20.326 -15.373 1.00 21.40 82 ARG B C 1
ATOM 2920 O O . ARG B 2 81 ? -22.801 19.326 -15.753 1.00 20.93 82 ARG B O 1
ATOM 2928 N N . VAL B 2 82 ? -24.622 20.269 -14.822 1.00 16.31 83 VAL B N 1
ATOM 2929 C CA . VAL B 2 82 ? -25.260 19.007 -14.470 1.00 18.29 83 VAL B CA 1
ATOM 2930 C C . VAL B 2 82 ? -26.630 18.930 -15.129 1.00 18.83 83 VAL B C 1
ATOM 2931 O O . VAL B 2 82 ? -27.408 19.893 -15.081 1.00 16.12 83 VAL B O 1
ATOM 2935 N N . ASN B 2 83 ? -26.938 17.780 -15.721 1.00 17.46 84 ASN B N 1
ATOM 2936 C CA . ASN B 2 83 ? -28.294 17.516 -16.167 1.00 19.08 84 ASN B CA 1
ATOM 2937 C C . ASN B 2 83 ? -28.810 16.229 -15.542 1.00 18.21 84 ASN B C 1
ATOM 2938 O O . ASN B 2 83 ? -28.075 15.246 -15.415 1.00 17.98 84 ASN B O 1
ATOM 2943 N N . HIS B 2 84 ? -30.092 16.243 -15.185 1.00 17.11 85 HIS B N 1
ATOM 2944 C CA . HIS B 2 84 ? -30.747 15.128 -14.515 1.00 19.96 85 HIS B CA 1
ATOM 2945 C C . HIS B 2 84 ? -32.236 15.263 -14.799 1.00 22.35 85 HIS B C 1
ATOM 2946 O O . HIS B 2 84 ? -32.725 16.361 -15.071 1.00 20.83 85 HIS B O 1
ATOM 2953 N N . VAL B 2 85 ? -32.949 14.135 -14.731 1.00 20.59 86 VAL B N 1
ATOM 2954 C CA . VAL B 2 85 ? -34.379 14.125 -15.047 1.00 21.91 86 VAL B CA 1
ATOM 2955 C C . VAL B 2 85 ? -35.163 15.085 -14.157 1.00 24.57 86 VAL B C 1
ATOM 2956 O O . VAL B 2 85 ? -36.212 15.604 -14.567 1.00 21.74 86 VAL B O 1
ATOM 2960 N N . THR B 2 86 ? -34.680 15.345 -12.939 1.00 19.51 87 THR B N 1
ATOM 2961 C CA . THR B 2 86 ? -35.374 16.245 -12.021 1.00 21.07 87 THR B CA 1
ATOM 2962 C C . THR B 2 86 ? -35.166 17.716 -12.346 1.00 22.06 87 THR B C 1
ATOM 2963 O O . THR B 2 86 ? -35.783 18.563 -11.694 1.00 26.32 87 THR B O 1
ATOM 2967 N N . LEU B 2 87 ? -34.311 18.046 -13.311 1.00 22.27 88 LEU B N 1
ATOM 2968 C CA . LEU B 2 87 ? -34.002 19.430 -13.649 1.00 22.82 88 LEU B CA 1
ATOM 2969 C C . LEU B 2 87 ? -34.731 19.836 -14.929 1.00 23.32 88 LEU B C 1
ATOM 2970 O O . LEU B 2 87 ? -34.755 19.083 -15.907 1.00 25.23 88 LEU B O 1
ATOM 2975 N N . SER B 2 88 ? -35.332 21.032 -14.918 1.00 24.20 89 SER B N 1
ATOM 2976 C CA . SER B 2 88 ? -36.022 21.521 -16.112 1.00 25.21 89 SER B CA 1
ATOM 2977 C C . SER B 2 88 ? -35.050 21.966 -17.198 1.00 24.85 89 SER B C 1
ATOM 2978 O O . SER B 2 88 ? -35.441 22.065 -18.367 1.00 24.70 89 SER B O 1
ATOM 2981 N N . GLN B 2 89 ? -33.799 22.232 -16.835 1.00 23.48 90 GLN B N 1
ATOM 2982 C CA . GLN B 2 89 ? -32.744 22.583 -17.776 1.00 22.88 90 GLN B CA 1
ATOM 2983 C C . GLN B 2 89 ? -31.415 22.336 -17.076 1.00 20.68 90 GLN B C 1
ATOM 2984 O O . GLN B 2 89 ? -31.383 22.133 -15.855 1.00 20.92 90 GLN B O 1
ATOM 2990 N N . PRO B 2 90 ? -30.304 22.316 -17.814 1.00 23.52 91 PRO B N 1
ATOM 2991 C CA . PRO B 2 90 ? -29.011 22.084 -17.156 1.00 20.91 91 PRO B CA 1
ATOM 2992 C C . PRO B 2 90 ? -28.731 23.136 -16.094 1.00 26.72 91 PRO B C 1
ATOM 2993 O O . PRO B 2 90 ? -29.055 24.317 -16.248 1.00 19.95 91 PRO B O 1
ATOM 2997 N N . LYS B 2 91 ? -28.154 22.686 -14.990 1.00 19.47 92 LYS B N 1
ATOM 2998 C CA . LYS B 2 91 ? -27.793 23.566 -13.891 1.00 21.45 92 LYS B CA 1
ATOM 2999 C C . LYS B 2 91 ? -26.287 23.780 -13.906 1.00 23.30 92 LYS B C 1
ATOM 3000 O O . LYS B 2 91 ? -25.518 22.810 -13.898 1.00 21.30 92 LYS B O 1
ATOM 3006 N N . ILE B 2 92 ? -25.868 25.042 -13.927 1.00 20.92 93 ILE B N 1
ATOM 3007 C CA . ILE B 2 92 ? -24.453 25.399 -13.937 1.00 22.37 93 ILE B CA 1
ATOM 3008 C C . ILE B 2 92 ? -24.118 25.996 -12.579 1.00 23.46 93 ILE B C 1
ATOM 3009 O O . ILE B 2 92 ? -24.763 26.957 -12.143 1.00 24.66 93 ILE B O 1
ATOM 3014 N N . VAL B 2 93 ? -23.128 25.423 -11.898 1.00 16.87 94 VAL B N 1
ATOM 3015 C CA . VAL B 2 93 ? -22.675 25.928 -10.604 1.00 17.82 94 VAL B CA 1
ATOM 3016 C C . VAL B 2 93 ? -21.246 26.431 -10.766 1.00 17.66 94 VAL B C 1
ATOM 3017 O O . VAL B 2 93 ? -20.348 25.674 -11.154 1.00 18.38 94 VAL B O 1
ATOM 3021 N N . LYS B 2 94 ? -21.023 27.706 -10.469 1.00 18.21 95 LYS B N 1
ATOM 3022 C CA . LYS B 2 94 ? -19.701 28.264 -10.691 1.00 18.35 95 LYS B CA 1
ATOM 3023 C C . LYS B 2 94 ? -18.775 27.896 -9.543 1.00 21.17 95 LYS B C 1
ATOM 3024 O O . LYS B 2 94 ? -19.205 27.754 -8.392 1.00 24.18 95 LYS B O 1
ATOM 3030 N N . TRP B 2 95 ? -17.502 27.708 -9.875 1.00 18.44 96 TRP B N 1
ATOM 3031 C CA . TRP B 2 95 ? -16.496 27.496 -8.851 1.00 18.35 96 TRP B CA 1
ATOM 3032 C C . TRP B 2 95 ? -16.247 28.813 -8.134 1.00 23.95 96 TRP B C 1
ATOM 3033 O O . TRP B 2 95 ? -15.873 29.810 -8.758 1.00 21.06 96 TRP B O 1
ATOM 3044 N N . ASP B 2 96 ? -16.492 28.822 -6.831 1.00 24.34 97 ASP B N 1
ATOM 3045 C CA . ASP B 2 96 ? -16.227 29.966 -5.966 1.00 29.98 97 ASP B CA 1
ATOM 3046 C C . ASP B 2 96 ? -15.139 29.512 -5.007 1.00 30.43 97 ASP B C 1
ATOM 3047 O O . ASP B 2 96 ? -15.390 28.661 -4.148 1.00 28.95 97 ASP B O 1
ATOM 3052 N N . ARG B 2 97 ? -13.930 30.050 -5.166 1.00 27.05 98 ARG B N 1
ATOM 3053 C CA . ARG B 2 97 ? -12.805 29.572 -4.363 1.00 35.61 98 ARG B CA 1
ATOM 3054 C C . ARG B 2 97 ? -13.092 29.599 -2.864 1.00 41.17 98 ARG B C 1
ATOM 3055 O O . ARG B 2 97 ? -12.403 28.921 -2.096 1.00 38.18 98 ARG B O 1
ATOM 3063 N N . ASP B 2 98 ? -14.112 30.329 -2.441 1.00 42.36 99 ASP B N 1
ATOM 3064 C CA . ASP B 2 98 ? -14.506 30.373 -1.034 1.00 41.79 99 ASP B CA 1
ATOM 3065 C C . ASP B 2 98 ? -15.714 29.478 -0.727 1.00 38.85 99 ASP B C 1
ATOM 3066 O O . ASP B 2 98 ? -16.383 29.679 0.274 1.00 33.69 99 ASP B O 1
ATOM 3071 N N . GLY C 3 1 ? -14.228 -9.388 -0.021 1.00 18.23 1 GLY C N 1
ATOM 3072 C CA . GLY C 3 1 ? -14.686 -10.563 -0.749 1.00 18.74 1 GLY C CA 1
ATOM 3073 C C . GLY C 3 1 ? -16.209 -10.603 -0.767 1.00 17.84 1 GLY C C 1
ATOM 3074 O O . GLY C 3 1 ? -16.849 -10.539 0.292 1.00 16.39 1 GLY C O 1
ATOM 3075 N N . ALA C 3 2 ? -16.792 -10.680 -1.962 1.00 15.27 2 ALA C N 1
ATOM 3076 C CA . ALA C 3 2 ? -18.231 -10.510 -2.097 1.00 16.08 2 ALA C CA 1
ATOM 3077 C C . ALA C 3 2 ? -18.962 -11.811 -1.732 1.00 14.19 2 ALA C C 1
ATOM 3078 O O . ALA C 3 2 ? -18.363 -12.884 -1.631 1.00 12.82 2 ALA C O 1
ATOM 3080 N N . ASP C 3 3 ? -20.274 -11.688 -1.520 1.00 12.09 3 ASP C N 1
ATOM 3081 C CA . ASP C 3 3 ? -21.153 -12.786 -1.113 1.00 14.91 3 ASP C CA 1
ATOM 3082 C C . ASP C 3 3 ? -21.592 -13.539 -2.369 1.00 15.70 3 ASP C C 1
ATOM 3083 O O . ASP C 3 3 ? -22.537 -13.136 -3.049 1.00 21.11 3 ASP C O 1
ATOM 3088 N N . GLY C 3 4 ? -20.931 -14.659 -2.656 1.00 16.53 4 GLY C N 1
ATOM 3089 C CA . GLY C 3 4 ? -21.094 -15.325 -3.940 1.00 21.79 4 GLY C CA 1
ATOM 3090 C C . GLY C 3 4 ? -21.818 -16.660 -4.016 1.00 28.90 4 GLY C C 1
ATOM 3091 O O . GLY C 3 4 ? -22.049 -17.155 -5.125 1.00 25.06 4 GLY C O 1
ATOM 3092 N N . VAL C 3 5 ? -22.173 -17.280 -2.886 1.00 25.57 5 VAL C N 1
ATOM 3093 C CA . VAL C 3 5 ? -22.832 -18.578 -2.984 1.00 29.08 5 VAL C CA 1
ATOM 3094 C C . VAL C 3 5 ? -24.318 -18.377 -3.238 1.00 27.23 5 VAL C C 1
ATOM 3095 O O . VAL C 3 5 ? -24.937 -17.398 -2.801 1.00 24.52 5 VAL C O 1
ATOM 3099 N N . GLY C 3 6 ? -24.898 -19.317 -3.967 1.00 31.68 6 GLY C N 1
ATOM 3100 C CA . GLY C 3 6 ? -26.322 -19.275 -4.217 1.00 28.77 6 GLY C CA 1
ATOM 3101 C C . GLY C 3 6 ? -26.707 -18.238 -5.252 1.00 38.46 6 GLY C C 1
ATOM 3102 O O . GLY C 3 6 ? -25.846 -17.573 -5.842 1.00 32.26 6 GLY C O 1
ATOM 3103 N N . LYS C 3 7 ? -28.010 -18.108 -5.486 1.00 36.94 7 LYS C N 1
ATOM 3104 C CA . LYS C 3 7 ? -28.586 -17.196 -6.479 1.00 36.32 7 LYS C CA 1
ATOM 3105 C C . LYS C 3 7 ? -29.734 -16.441 -5.827 1.00 34.58 7 LYS C C 1
ATOM 3106 O O . LYS C 3 7 ? -30.840 -16.982 -5.716 1.00 39.43 7 LYS C O 1
ATOM 3112 N N . SER C 3 8 ? -29.503 -15.174 -5.483 1.00 33.95 8 SER C N 1
ATOM 3113 C CA . SER C 3 8 ? -30.478 -14.384 -4.731 1.00 30.23 8 SER C CA 1
ATOM 3114 C C . SER C 3 8 ? -31.377 -13.595 -5.687 1.00 25.67 8 SER C C 1
ATOM 3115 O O . SER C 3 8 ? -31.301 -12.371 -5.799 1.00 31.95 8 SER C O 1
ATOM 3118 N N . ALA C 3 9 ? -32.253 -14.324 -6.378 1.00 29.56 9 ALA C N 1
ATOM 3119 C CA . ALA C 3 9 ? -33.191 -13.709 -7.311 1.00 28.13 9 ALA C CA 1
ATOM 3120 C C . ALA C 3 9 ? -34.460 -13.318 -6.566 1.00 23.70 9 ALA C C 1
ATOM 3121 O O . ALA C 3 9 ? -35.047 -14.142 -5.859 1.00 22.58 9 ALA C O 1
ATOM 3123 N N . LEU C 3 10 ? -34.869 -12.061 -6.715 1.00 20.83 10 LEU C N 1
ATOM 3124 C CA . LEU C 3 10 ? -36.044 -11.555 -6.011 1.00 22.01 10 LEU C CA 1
ATOM 3125 C C . LEU C 3 10 ? -37.350 -12.084 -6.636 1.00 30.71 10 LEU C C 1
ATOM 3126 O O . LEU C 3 10 ? -38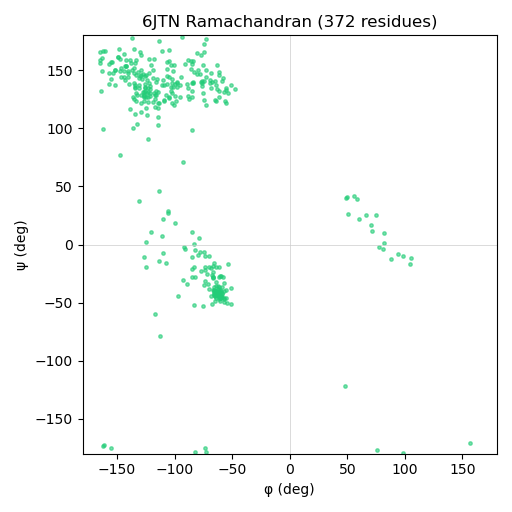.421 -12.139 -5.988 1.00 24.08 10 LEU C O 1
#